Protein AF-A0A4Q7UYQ2-F1 (afdb_monomer_lite)

InterPro domains:
  IPR009339 Protein of unknown function DUF998 [PF06197] (21-208)
  IPR009339 Protein of unknown function DUF998 [PF06197] (239-408)

Radius of gyration: 27.64 Å; chains: 1; bounding box: 87×53×95 Å

Structure (mmCIF, N/CA/C/O backbone):
data_AF-A0A4Q7UYQ2-F1
#
_entry.id   AF-A0A4Q7UYQ2-F1
#
loop_
_atom_site.group_PDB
_atom_site.id
_atom_site.type_symbol
_atom_site.label_atom_id
_atom_site.label_alt_id
_atom_site.label_comp_id
_atom_site.label_asym_id
_atom_site.label_entity_id
_atom_site.label_seq_id
_atom_site.pdbx_PDB_ins_code
_atom_site.Cartn_x
_atom_site.Cartn_y
_atom_site.Cartn_z
_atom_site.occupancy
_atom_site.B_iso_or_equiv
_atom_site.auth_seq_id
_atom_site.auth_comp_id
_atom_site.auth_asym_id
_atom_site.auth_atom_id
_atom_site.pdbx_PDB_model_num
ATOM 1 N N . MET A 1 1 ? 36.560 8.407 -4.995 1.00 49.31 1 MET A N 1
ATOM 2 C CA . MET A 1 1 ? 35.086 8.587 -4.923 1.00 49.31 1 MET A CA 1
ATOM 3 C C . MET A 1 1 ? 34.339 7.683 -5.918 1.00 49.31 1 MET A C 1
ATOM 5 O O . MET A 1 1 ? 33.113 7.641 -5.905 1.00 49.31 1 MET A O 1
ATOM 9 N N . ASP A 1 2 ? 35.054 6.863 -6.696 1.00 57.97 2 ASP A N 1
ATOM 10 C CA . ASP A 1 2 ? 34.509 6.128 -7.848 1.00 57.97 2 ASP A CA 1
ATOM 11 C C . ASP A 1 2 ? 33.843 4.789 -7.495 1.00 57.97 2 ASP A C 1
ATOM 13 O O . ASP A 1 2 ? 32.928 4.343 -8.185 1.00 57.97 2 ASP A O 1
ATOM 17 N N . ALA A 1 3 ? 34.207 4.164 -6.371 1.00 49.25 3 ALA A N 1
ATOM 18 C CA . ALA A 1 3 ? 33.584 2.913 -5.923 1.00 49.25 3 ALA A CA 1
ATOM 19 C C . ALA A 1 3 ? 32.143 3.115 -5.411 1.00 49.25 3 ALA A C 1
ATOM 21 O O . ALA A 1 3 ? 31.247 2.339 -5.739 1.00 49.25 3 ALA A O 1
ATOM 22 N N . VAL A 1 4 ? 31.894 4.196 -4.660 1.00 50.28 4 VAL A N 1
ATOM 23 C CA . VAL A 1 4 ? 30.556 4.531 -4.136 1.00 50.28 4 VAL A CA 1
ATOM 24 C C . VAL A 1 4 ? 29.644 5.033 -5.259 1.00 50.28 4 VAL A C 1
ATOM 26 O O . VAL A 1 4 ? 28.492 4.611 -5.343 1.00 50.28 4 VAL A O 1
ATOM 29 N N . GLY A 1 5 ? 30.167 5.857 -6.177 1.00 51.97 5 GLY A N 1
ATOM 30 C CA . GLY A 1 5 ? 29.421 6.330 -7.348 1.00 51.97 5 GLY A CA 1
ATOM 31 C C . GLY A 1 5 ? 29.018 5.199 -8.298 1.00 51.97 5 GLY A C 1
ATOM 32 O O . GLY A 1 5 ? 27.866 5.125 -8.722 1.00 51.97 5 GLY A O 1
ATOM 33 N N . THR A 1 6 ? 29.925 4.255 -8.572 1.00 56.81 6 THR A N 1
ATOM 34 C CA . THR A 1 6 ? 29.626 3.085 -9.420 1.00 56.81 6 THR A CA 1
ATOM 35 C C . THR A 1 6 ? 28.727 2.057 -8.728 1.00 56.81 6 THR A C 1
ATOM 37 O O . THR A 1 6 ? 27.954 1.365 -9.396 1.00 56.81 6 THR A O 1
ATOM 40 N N . ALA A 1 7 ? 28.780 1.940 -7.398 1.00 53.22 7 ALA A N 1
ATOM 41 C CA . ALA A 1 7 ? 27.820 1.148 -6.632 1.00 53.22 7 ALA A CA 1
ATOM 42 C C . ALA A 1 7 ? 26.421 1.788 -6.670 1.00 53.22 7 ALA A C 1
ATOM 44 O O . ALA A 1 7 ? 25.456 1.123 -7.038 1.00 53.22 7 ALA A O 1
ATOM 45 N N . TRP A 1 8 ? 26.302 3.090 -6.402 1.00 56.53 8 TRP A N 1
ATOM 46 C CA . TRP A 1 8 ? 25.022 3.802 -6.463 1.00 56.53 8 TRP A CA 1
ATOM 47 C C . TRP A 1 8 ? 24.399 3.782 -7.867 1.00 56.53 8 TRP A C 1
ATOM 49 O O . TRP A 1 8 ? 23.203 3.529 -8.011 1.00 56.53 8 TRP A O 1
ATOM 59 N N . ALA A 1 9 ? 25.199 3.945 -8.923 1.00 58.81 9 ALA A N 1
ATOM 60 C CA . ALA A 1 9 ? 24.724 3.876 -10.306 1.00 58.81 9 ALA A CA 1
ATOM 61 C C . ALA A 1 9 ? 24.106 2.510 -10.669 1.00 58.81 9 ALA A C 1
ATOM 63 O O . ALA A 1 9 ? 23.136 2.456 -11.421 1.00 58.81 9 ALA A O 1
ATOM 64 N N . ARG A 1 10 ? 24.619 1.408 -10.100 1.00 59.53 10 ARG A N 1
ATOM 65 C CA . ARG A 1 10 ? 24.100 0.048 -10.336 1.00 59.53 10 ARG A CA 1
ATOM 66 C C . ARG A 1 10 ? 22.813 -0.258 -9.565 1.00 59.53 10 ARG A C 1
ATOM 68 O O . ARG A 1 10 ? 21.962 -0.984 -10.070 1.00 59.53 10 ARG A O 1
ATOM 75 N N . TRP A 1 11 ? 22.651 0.292 -8.363 1.00 54.44 11 TRP A N 1
ATOM 76 C CA . TRP A 1 11 ? 21.504 0.002 -7.489 1.00 54.44 11 TRP A CA 1
ATOM 77 C C . TRP A 1 11 ? 20.345 0.991 -7.647 1.00 54.44 11 TRP A C 1
ATOM 79 O O . TRP A 1 11 ? 19.180 0.604 -7.516 1.00 54.44 11 TRP A O 1
ATOM 89 N N . SER A 1 12 ? 20.654 2.256 -7.943 1.00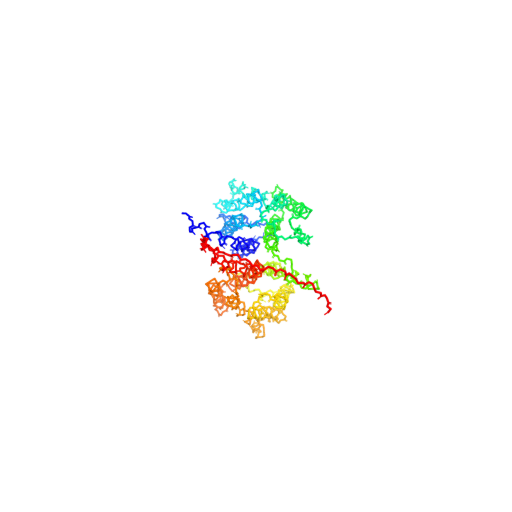 67.50 12 SER A N 1
ATOM 90 C CA . SER A 1 12 ? 19.687 3.356 -7.895 1.00 67.50 12 SER A CA 1
ATOM 91 C C . SER A 1 12 ? 18.447 3.150 -8.765 1.00 67.50 12 SER A C 1
ATOM 93 O O . SER A 1 12 ? 17.360 3.388 -8.242 1.00 67.50 12 SER A O 1
ATOM 95 N N . PRO A 1 13 ? 18.504 2.621 -10.008 1.00 70.75 13 PRO A N 1
ATOM 96 C CA . PRO A 1 13 ? 17.289 2.476 -10.798 1.00 70.75 13 PRO A CA 1
ATOM 97 C C . PRO A 1 13 ? 16.328 1.483 -10.145 1.00 70.75 13 PRO A C 1
ATOM 99 O O . PRO A 1 13 ? 15.149 1.799 -9.966 1.00 70.75 13 PRO A O 1
ATOM 102 N N . GLY A 1 14 ? 16.828 0.301 -9.761 1.00 71.94 14 GLY A N 1
ATOM 103 C CA . GLY A 1 14 ? 16.063 -0.770 -9.117 1.00 71.94 14 GLY A CA 1
ATOM 104 C C . GLY A 1 14 ? 15.391 -0.303 -7.831 1.00 71.94 14 GLY A C 1
ATOM 105 O O . GLY A 1 14 ? 14.171 -0.409 -7.714 1.00 71.94 14 GLY A O 1
ATOM 106 N N . VAL A 1 15 ? 16.169 0.295 -6.927 1.00 80.00 15 VAL A N 1
ATOM 107 C CA . VAL A 1 15 ? 15.675 0.832 -5.650 1.00 80.00 15 VAL A CA 1
ATOM 108 C C . VAL A 1 15 ? 14.605 1.901 -5.877 1.00 80.00 15 VAL A C 1
ATOM 110 O O . VAL A 1 15 ? 13.534 1.812 -5.287 1.00 80.00 15 VAL A O 1
ATOM 113 N N . SER A 1 16 ? 14.815 2.848 -6.796 1.00 84.31 16 SER A N 1
ATOM 114 C CA . SER A 1 16 ? 13.818 3.884 -7.104 1.00 84.31 16 SER A CA 1
ATOM 115 C C . SER A 1 16 ? 12.485 3.328 -7.592 1.00 84.31 16 SER A C 1
ATOM 117 O O . SER A 1 16 ? 11.442 3.902 -7.302 1.00 84.31 16 SER A O 1
ATOM 119 N N . LEU A 1 17 ? 12.487 2.222 -8.338 1.00 83.50 17 LEU A N 1
ATOM 120 C CA . LEU A 1 17 ? 11.234 1.581 -8.747 1.00 83.50 17 LEU A CA 1
ATOM 121 C C . LEU A 1 17 ? 10.558 0.860 -7.610 1.00 83.50 17 LEU A C 1
ATOM 123 O O . LEU A 1 17 ? 9.342 0.946 -7.515 1.00 83.50 17 LEU A O 1
ATOM 127 N N . VAL A 1 18 ? 11.325 0.163 -6.773 1.00 82.75 18 VAL A N 1
ATOM 128 C CA . VAL A 1 18 ? 10.769 -0.465 -5.577 1.00 82.75 18 VAL A CA 1
ATOM 129 C C . VAL A 1 18 ? 10.116 0.599 -4.708 1.00 82.75 18 VAL A C 1
ATOM 131 O O . VAL A 1 18 ? 8.962 0.426 -4.348 1.00 82.75 18 VAL A O 1
ATOM 134 N N . CYS A 1 19 ? 10.780 1.730 -4.457 1.00 88.75 19 CYS A N 1
ATOM 135 C CA . CYS A 1 19 ? 10.198 2.837 -3.701 1.00 88.75 19 CYS A CA 1
ATOM 136 C C . CYS A 1 19 ? 8.936 3.406 -4.371 1.00 88.75 19 CYS A C 1
ATOM 138 O O . CYS A 1 19 ? 7.922 3.574 -3.698 1.00 88.75 19 CYS A O 1
ATOM 140 N N . ALA A 1 20 ? 8.963 3.651 -5.686 1.00 88.38 20 ALA A N 1
ATOM 141 C CA . ALA A 1 20 ? 7.808 4.174 -6.418 1.00 88.38 20 ALA A CA 1
ATOM 142 C C . ALA A 1 20 ? 6.611 3.214 -6.404 1.00 88.38 20 ALA A C 1
ATOM 144 O O . ALA A 1 20 ? 5.476 3.656 -6.275 1.00 88.38 20 ALA A O 1
ATOM 145 N N . VAL A 1 21 ? 6.862 1.910 -6.548 1.00 85.62 21 VAL A N 1
ATOM 146 C CA . VAL A 1 21 ? 5.830 0.867 -6.506 1.00 85.62 21 VAL A CA 1
ATOM 147 C C . VAL A 1 21 ? 5.328 0.676 -5.080 1.00 85.62 21 VAL A C 1
ATOM 149 O O . VAL A 1 21 ? 4.129 0.588 -4.882 1.00 85.62 21 VAL A O 1
ATOM 152 N N . ALA A 1 22 ? 6.210 0.669 -4.082 1.00 86.12 22 ALA A N 1
ATOM 153 C CA . ALA A 1 22 ? 5.848 0.475 -2.682 1.00 86.12 22 ALA A CA 1
ATOM 154 C C . ALA A 1 22 ? 5.026 1.638 -2.101 1.00 86.12 22 ALA A C 1
ATOM 156 O O . ALA A 1 22 ? 4.213 1.406 -1.213 1.00 86.12 22 ALA A O 1
ATOM 157 N N . ALA A 1 23 ? 5.210 2.867 -2.593 1.00 90.69 23 ALA A N 1
ATOM 158 C CA . ALA A 1 23 ? 4.600 4.087 -2.058 1.00 90.69 23 ALA A CA 1
ATOM 159 C C . ALA A 1 23 ? 3.077 4.011 -1.771 1.00 90.69 23 ALA A C 1
ATOM 161 O O . ALA A 1 23 ? 2.704 4.232 -0.614 1.00 90.69 23 ALA A O 1
ATOM 162 N N . PRO A 1 24 ? 2.190 3.678 -2.738 1.00 88.38 24 PRO A N 1
ATOM 163 C CA . PRO A 1 24 ? 0.750 3.533 -2.474 1.00 88.38 24 PRO A CA 1
ATOM 164 C C . PRO A 1 24 ? 0.441 2.493 -1.392 1.00 88.38 24 PRO A C 1
ATOM 166 O O . PRO A 1 24 ? -0.509 2.640 -0.629 1.00 88.38 24 PRO A O 1
ATOM 169 N N . PHE A 1 25 ? 1.244 1.438 -1.307 1.00 83.44 25 PHE A N 1
ATOM 170 C CA . PHE A 1 25 ? 0.995 0.322 -0.402 1.00 83.44 25 PHE A CA 1
ATOM 171 C C . PHE A 1 25 ? 1.475 0.623 1.013 1.00 83.44 25 PHE A C 1
ATOM 173 O O . PHE A 1 25 ? 0.762 0.337 1.967 1.00 83.44 25 PHE A O 1
ATOM 180 N N . VAL A 1 26 ? 2.640 1.261 1.150 1.00 88.06 26 VAL A N 1
ATOM 181 C CA . VAL A 1 26 ? 3.182 1.708 2.439 1.00 88.06 26 VAL A CA 1
ATOM 182 C C . VAL A 1 26 ? 2.198 2.646 3.128 1.00 88.06 26 VAL A C 1
ATOM 184 O O . VAL A 1 26 ? 1.908 2.456 4.305 1.00 88.06 26 VAL A O 1
ATOM 187 N N . VAL A 1 27 ? 1.637 3.618 2.400 1.00 89.88 27 VAL A N 1
ATOM 188 C CA . VAL A 1 27 ? 0.720 4.589 3.011 1.00 89.88 27 VAL A CA 1
ATOM 189 C C . VAL A 1 27 ? -0.624 3.973 3.397 1.00 89.88 27 VAL A C 1
ATOM 191 O O . VAL A 1 27 ? -1.134 4.274 4.472 1.00 89.88 27 VAL A O 1
ATOM 194 N N . LEU A 1 28 ? -1.172 3.066 2.579 1.00 84.75 28 LEU A N 1
ATOM 195 C CA . LEU A 1 28 ? -2.405 2.345 2.909 1.00 84.75 28 LEU A CA 1
ATOM 196 C C . LEU A 1 28 ? -2.211 1.405 4.104 1.00 84.75 28 LEU A C 1
ATOM 198 O O . LEU A 1 28 ? -3.034 1.394 5.017 1.00 84.75 28 LEU A O 1
ATOM 202 N N . ALA A 1 29 ? -1.113 0.647 4.118 1.00 78.75 29 ALA A N 1
ATOM 203 C CA . ALA A 1 29 ? -0.788 -0.290 5.187 1.00 78.75 29 ALA A CA 1
ATOM 204 C C . ALA A 1 29 ? -0.549 0.431 6.516 1.00 78.75 29 ALA A C 1
ATOM 206 O O . ALA A 1 29 ? -1.164 0.100 7.527 1.00 78.75 29 ALA A O 1
ATOM 207 N N . GLY A 1 30 ? 0.323 1.440 6.502 1.00 86.81 30 GLY A N 1
ATOM 208 C CA . GLY A 1 30 ? 0.694 2.173 7.704 1.00 86.81 30 GLY A CA 1
ATOM 209 C C . GLY A 1 30 ? -0.471 2.960 8.292 1.00 86.81 30 GLY A C 1
ATOM 210 O O . GLY A 1 30 ? -0.653 2.962 9.505 1.00 86.81 30 GLY A O 1
ATOM 211 N N . ALA A 1 31 ? -1.325 3.544 7.450 1.00 87.69 31 ALA A N 1
ATOM 212 C CA . ALA A 1 31 ? -2.515 4.221 7.937 1.00 87.69 31 ALA A CA 1
ATOM 213 C C . ALA A 1 31 ? -3.606 3.272 8.436 1.00 87.69 31 ALA A C 1
ATOM 215 O O . ALA A 1 31 ? -4.266 3.585 9.422 1.00 87.69 31 ALA A O 1
ATOM 216 N N . GLY A 1 32 ? -3.799 2.123 7.779 1.00 81.50 32 GLY A N 1
ATOM 217 C CA . GLY A 1 32 ? -4.697 1.082 8.275 1.00 81.50 32 GLY A CA 1
ATOM 218 C C . GLY A 1 32 ? -4.257 0.583 9.651 1.00 81.50 32 GLY A C 1
ATOM 219 O O . GLY A 1 32 ? -5.084 0.449 10.550 1.00 81.50 32 GLY A O 1
ATOM 220 N N . TYR A 1 33 ? -2.947 0.400 9.843 1.00 80.88 33 TYR A N 1
ATOM 221 C CA . TYR A 1 33 ? -2.395 0.013 11.136 1.00 80.88 33 TYR A CA 1
ATOM 222 C C . TYR A 1 33 ? -2.548 1.115 12.192 1.00 80.88 33 TYR A C 1
ATOM 224 O O . TYR A 1 33 ? -3.098 0.863 13.262 1.00 80.88 33 TYR A O 1
ATOM 232 N N . ALA A 1 34 ? -2.157 2.351 11.877 1.00 88.31 34 ALA A N 1
ATOM 233 C CA . ALA A 1 34 ? -2.305 3.476 12.797 1.00 88.31 34 ALA A CA 1
ATOM 234 C C . ALA A 1 34 ? -3.770 3.717 13.201 1.00 88.31 34 ALA A C 1
ATOM 236 O O . ALA A 1 34 ? -4.035 4.046 14.352 1.00 88.31 34 ALA A O 1
ATOM 237 N N . ALA A 1 35 ? -4.722 3.511 12.285 1.00 86.06 35 ALA A N 1
ATOM 238 C CA . ALA A 1 35 ? -6.151 3.572 12.581 1.00 86.06 35 ALA A CA 1
ATOM 239 C C . ALA A 1 35 ? -6.608 2.440 13.511 1.00 86.06 35 ALA A C 1
ATOM 241 O O . ALA A 1 35 ? -7.399 2.679 14.416 1.00 86.06 35 ALA A O 1
ATOM 242 N N . SER A 1 36 ? -6.105 1.219 13.309 1.00 78.50 36 SER A N 1
ATOM 243 C CA . SER A 1 36 ? -6.528 0.048 14.087 1.00 78.50 36 SER A CA 1
ATOM 244 C C . SER A 1 36 ? -6.152 0.102 15.569 1.00 78.50 36 SER A C 1
ATOM 246 O O . SER A 1 36 ? -6.806 -0.552 16.371 1.00 78.50 36 SER A O 1
ATOM 248 N N . VAL A 1 37 ? -5.130 0.881 15.935 1.00 84.31 37 VAL A N 1
ATOM 249 C CA . VAL A 1 37 ? -4.701 1.068 17.333 1.00 84.31 37 VAL A CA 1
ATOM 250 C C . VAL A 1 37 ? -5.353 2.274 18.014 1.00 84.31 37 VAL A C 1
ATOM 252 O O . VAL A 1 37 ? -5.129 2.494 19.202 1.00 84.31 37 VAL A O 1
ATOM 255 N N . GLN A 1 38 ? -6.153 3.067 17.291 1.00 88.06 38 GLN A N 1
ATOM 256 C CA . GLN A 1 38 ? -6.858 4.191 17.903 1.00 88.06 38 GLN A CA 1
ATOM 257 C C . GLN A 1 38 ? -7.991 3.711 18.823 1.00 88.06 38 GLN A C 1
ATOM 259 O O . GLN A 1 38 ? -8.605 2.672 18.562 1.00 88.06 38 GLN A O 1
ATOM 264 N N . PRO A 1 39 ? -8.318 4.479 19.878 1.00 83.62 39 PRO A N 1
ATOM 265 C CA . PRO A 1 39 ? -9.458 4.184 20.734 1.00 83.62 39 PRO A CA 1
ATOM 266 C C . PRO A 1 39 ? -10.792 4.241 19.962 1.00 83.62 39 PRO A C 1
ATOM 268 O O . PRO A 1 39 ? -10.877 4.872 18.899 1.00 83.62 39 PRO A O 1
ATOM 271 N N . PRO A 1 40 ? -11.865 3.629 20.509 1.00 76.38 40 PRO A N 1
ATOM 272 C CA . PRO A 1 40 ? -13.211 3.751 19.958 1.00 76.38 40 PRO A CA 1
ATOM 273 C C . PRO A 1 40 ? -13.593 5.226 19.782 1.00 76.38 40 PRO A C 1
ATOM 275 O O . PRO A 1 40 ? -13.527 6.005 20.731 1.00 76.38 40 PRO A O 1
ATOM 278 N N . GLY A 1 41 ? -13.967 5.606 18.560 1.00 79.69 41 GLY A N 1
ATOM 279 C CA . GLY A 1 41 ? -14.250 6.997 18.191 1.00 79.69 41 GLY A CA 1
ATOM 280 C C . GLY A 1 41 ? -13.396 7.526 17.039 1.00 79.69 41 GLY A C 1
ATOM 281 O O . GLY A 1 41 ? -13.733 8.573 16.489 1.00 79.69 41 GLY A O 1
ATOM 282 N N . TYR A 1 42 ? -12.344 6.804 16.627 1.00 84.94 42 TYR A N 1
ATOM 283 C CA . TYR A 1 42 ? -11.659 7.125 15.377 1.00 84.94 42 TYR A CA 1
ATOM 284 C C . TYR A 1 42 ? -12.561 6.865 14.164 1.00 84.94 42 TYR A C 1
ATOM 286 O O . TYR A 1 42 ? -13.022 5.743 13.952 1.00 84.94 42 TYR A O 1
ATOM 294 N N . ASP A 1 43 ? -12.772 7.893 13.343 1.00 85.88 43 ASP A N 1
ATOM 295 C CA . ASP A 1 43 ? -13.567 7.820 12.117 1.00 85.88 43 ASP A CA 1
ATOM 296 C C . ASP A 1 43 ? -12.678 8.163 10.906 1.00 85.88 43 ASP A C 1
ATOM 298 O O . ASP A 1 43 ? -12.329 9.331 10.719 1.00 85.88 43 ASP A O 1
ATOM 302 N N . PRO A 1 44 ? -12.306 7.195 10.044 1.00 85.56 44 PRO A N 1
ATOM 303 C CA . PRO A 1 44 ? -11.441 7.444 8.889 1.00 85.56 44 PRO A CA 1
ATOM 304 C C . PRO A 1 44 ? -12.086 8.316 7.800 1.00 85.56 44 PRO A C 1
ATOM 306 O O . PRO A 1 44 ? -11.373 8.774 6.902 1.00 85.56 44 PRO A O 1
ATOM 309 N N . VAL A 1 45 ? -13.407 8.530 7.840 1.00 87.69 45 VAL A N 1
ATOM 310 C CA . VAL A 1 45 ? -14.114 9.436 6.923 1.00 87.69 45 VAL A CA 1
ATOM 311 C C . VAL A 1 45 ? -13.924 10.882 7.364 1.00 87.69 45 VAL A C 1
ATOM 313 O O . VAL A 1 45 ? -13.660 11.744 6.523 1.00 87.69 45 VAL A O 1
ATOM 316 N N . ARG A 1 46 ? -13.971 11.136 8.674 1.00 89.19 46 ARG A N 1
ATOM 317 C CA . ARG A 1 46 ? -13.821 12.475 9.260 1.00 89.19 46 ARG A CA 1
ATOM 318 C C . ARG A 1 46 ? -12.374 12.844 9.575 1.00 89.19 46 ARG A C 1
ATOM 320 O O . ARG A 1 46 ? -11.976 13.988 9.384 1.00 89.19 46 ARG A O 1
ATOM 327 N N . GLN A 1 47 ? -11.564 11.895 10.032 1.00 91.81 47 GLN A N 1
ATOM 328 C CA . GLN A 1 47 ? -10.231 12.151 10.576 1.00 91.81 47 GLN A CA 1
ATOM 329 C C . GLN A 1 47 ? -9.106 11.766 9.611 1.00 91.81 47 GLN A C 1
ATOM 331 O O . GLN A 1 47 ? -9.084 10.709 8.979 1.00 91.81 47 GLN A O 1
ATOM 336 N N . THR A 1 48 ? -8.122 12.656 9.521 1.00 93.06 48 THR A N 1
ATOM 337 C CA . THR A 1 48 ? -7.022 12.609 8.551 1.00 93.06 48 THR A CA 1
ATOM 338 C C . THR A 1 48 ? -5.924 11.606 8.928 1.00 93.06 48 THR A C 1
ATOM 340 O O . THR A 1 48 ? -5.802 11.165 10.067 1.00 93.06 48 THR A O 1
ATOM 343 N N . PHE A 1 49 ? -5.051 11.274 7.973 1.00 91.12 49 PHE A N 1
ATOM 344 C CA . PHE A 1 49 ? -3.732 10.698 8.251 1.00 91.12 49 PHE A CA 1
ATOM 345 C C . PHE A 1 49 ? -2.908 11.587 9.188 1.00 91.12 49 PHE A C 1
ATOM 347 O O . PHE A 1 49 ? -2.215 11.078 10.056 1.00 91.12 49 PHE A O 1
ATOM 354 N N . SER A 1 50 ? -2.994 12.914 9.056 1.00 90.38 50 SER A N 1
ATOM 355 C CA . SER A 1 50 ? -2.299 13.827 9.974 1.00 90.38 50 SER A CA 1
ATOM 356 C C . SER A 1 50 ? -2.834 13.714 11.403 1.00 90.38 50 SER A C 1
ATOM 358 O O . SER A 1 50 ? -2.051 13.826 12.339 1.00 90.38 50 SER A O 1
ATOM 360 N N . ALA A 1 51 ? -4.132 13.435 11.579 1.00 91.81 51 ALA A N 1
ATOM 361 C CA . ALA A 1 51 ? -4.703 13.133 12.889 1.00 91.81 51 ALA A CA 1
ATOM 362 C C . ALA A 1 51 ? -4.116 11.840 13.473 1.00 91.81 51 ALA A C 1
ATOM 364 O O . ALA A 1 51 ? -3.804 11.813 14.653 1.00 91.81 51 ALA A O 1
ATOM 365 N N . LEU A 1 52 ? -3.870 10.816 12.648 1.00 93.19 52 LEU A N 1
ATOM 366 C CA . LEU A 1 52 ? -3.191 9.584 13.076 1.00 93.19 52 LEU A CA 1
ATOM 367 C C . LEU A 1 52 ? -1.707 9.783 13.424 1.00 93.19 52 LEU A C 1
ATOM 369 O O . LEU A 1 52 ? -1.149 8.975 14.152 1.00 93.19 52 LEU A O 1
ATOM 373 N N . ALA A 1 53 ? -1.055 10.820 12.893 1.00 92.81 53 ALA A N 1
ATOM 374 C CA . ALA A 1 53 ? 0.339 11.165 13.198 1.00 92.81 53 ALA A CA 1
ATOM 375 C C . ALA A 1 53 ? 0.472 12.242 14.290 1.00 92.81 53 ALA A C 1
ATOM 377 O O . ALA A 1 53 ? 1.573 12.727 14.553 1.00 92.81 53 ALA A O 1
ATOM 378 N N . ASN A 1 54 ? -0.647 12.674 14.874 1.00 92.44 54 ASN A N 1
ATOM 379 C CA . ASN A 1 54 ? -0.684 13.726 15.879 1.00 92.44 54 ASN A CA 1
ATOM 380 C C . ASN A 1 54 ? -0.014 13.250 17.184 1.00 92.44 54 ASN A C 1
ATOM 382 O O . ASN A 1 54 ? -0.155 12.092 17.565 1.00 92.44 54 ASN A O 1
ATOM 386 N N . ALA A 1 55 ? 0.666 14.150 17.900 1.00 90.06 55 ALA A N 1
ATOM 387 C CA . ALA A 1 55 ? 1.216 13.890 19.233 1.00 90.06 55 ALA A CA 1
ATOM 388 C C . ALA A 1 55 ? 0.169 13.415 20.266 1.00 90.06 55 ALA A C 1
ATOM 390 O O . ALA A 1 55 ? 0.529 12.742 21.226 1.00 90.06 55 ALA A O 1
ATOM 391 N N . GLY A 1 56 ? -1.110 13.762 20.081 1.00 88.69 56 GLY A N 1
ATOM 392 C CA . GLY A 1 56 ? -2.226 13.281 20.904 1.00 88.69 56 GLY A CA 1
ATOM 393 C C . GLY A 1 56 ? -2.850 11.959 20.442 1.00 88.69 56 GLY A C 1
ATOM 394 O O . GLY A 1 56 ? -3.746 11.459 21.116 1.00 88.69 56 GLY A O 1
ATOM 395 N N . ALA A 1 57 ? -2.425 11.402 19.304 1.00 92.06 57 ALA A N 1
ATOM 396 C CA . ALA A 1 57 ? -2.934 10.125 18.810 1.00 92.06 57 ALA A CA 1
ATOM 397 C C . ALA A 1 57 ? -2.275 8.951 19.540 1.00 92.06 57 ALA A C 1
ATOM 399 O O . ALA A 1 57 ? -1.069 8.963 19.804 1.00 92.06 57 ALA A O 1
ATOM 400 N N . THR A 1 58 ? -3.051 7.901 19.809 1.00 92.44 58 THR A N 1
ATOM 401 C CA . THR A 1 58 ? -2.514 6.652 20.357 1.00 92.44 58 THR A CA 1
ATOM 402 C C . THR A 1 58 ? -1.512 6.069 19.368 1.00 92.44 58 THR A C 1
ATOM 404 O O . THR A 1 58 ? -1.829 5.911 18.192 1.00 92.44 58 THR A O 1
ATOM 407 N N . ASP A 1 59 ? -0.284 5.807 19.820 1.00 91.81 59 ASP A N 1
ATOM 408 C CA . ASP A 1 59 ? 0.805 5.303 18.977 1.00 91.81 59 ASP A CA 1
ATOM 409 C C . ASP A 1 59 ? 1.021 6.102 17.674 1.00 91.81 59 ASP A C 1
ATOM 411 O O . ASP A 1 59 ? 1.359 5.545 16.626 1.00 91.81 59 ASP A O 1
ATOM 415 N N . GLY A 1 60 ? 0.875 7.435 17.728 1.00 90.94 60 GLY A N 1
ATOM 416 C CA . GLY A 1 60 ? 0.985 8.305 16.547 1.00 90.94 60 GLY A CA 1
ATOM 417 C C . GLY A 1 60 ? 2.318 8.200 15.784 1.00 90.94 60 GLY A C 1
ATOM 418 O O . GLY A 1 60 ? 2.400 8.514 14.590 1.00 90.94 60 GLY A O 1
ATOM 419 N N . TRP A 1 61 ? 3.359 7.664 16.432 1.00 92.88 61 TRP A N 1
ATOM 420 C CA . TRP A 1 61 ? 4.637 7.329 15.804 1.00 92.88 61 TRP A CA 1
ATOM 421 C C . TRP A 1 61 ? 4.489 6.345 14.632 1.00 92.88 61 TRP A C 1
ATOM 423 O O . TRP A 1 61 ? 5.299 6.404 13.710 1.00 92.88 61 TRP A O 1
ATOM 433 N N . ILE A 1 62 ? 3.463 5.484 14.611 1.00 93.25 62 ILE A N 1
ATOM 434 C CA . ILE A 1 62 ? 3.216 4.523 13.522 1.00 93.25 62 ILE A CA 1
ATOM 435 C C . ILE A 1 62 ? 2.947 5.265 12.210 1.00 93.25 62 ILE A C 1
ATOM 437 O O . ILE A 1 62 ? 3.579 4.996 11.179 1.00 93.25 62 ILE A O 1
ATOM 441 N N . MET A 1 63 ? 2.023 6.229 12.236 1.00 95.31 63 MET A N 1
ATOM 442 C CA . MET A 1 63 ? 1.714 7.031 11.056 1.00 95.31 63 MET A CA 1
ATOM 443 C C . MET A 1 63 ? 2.872 7.980 10.726 1.00 95.31 63 MET A C 1
ATOM 445 O O . MET A 1 63 ? 3.215 8.132 9.554 1.00 95.31 63 MET A O 1
ATOM 449 N N . GLY A 1 64 ? 3.530 8.559 11.738 1.00 95.62 64 GLY A N 1
ATOM 450 C CA . GLY A 1 64 ? 4.735 9.373 11.547 1.00 95.62 64 GLY A CA 1
ATOM 451 C C . GLY A 1 64 ? 5.849 8.614 10.813 1.00 95.62 64 GLY A C 1
ATOM 452 O O . GLY A 1 64 ? 6.346 9.072 9.786 1.00 95.62 64 GLY A O 1
ATOM 453 N N . ALA A 1 65 ? 6.182 7.402 11.262 1.00 95.31 65 ALA A N 1
ATOM 454 C CA . ALA A 1 65 ? 7.163 6.535 10.613 1.00 95.31 65 ALA A CA 1
ATOM 455 C C . ALA A 1 65 ? 6.738 6.156 9.186 1.00 95.31 65 ALA A C 1
ATOM 457 O O . ALA A 1 65 ? 7.561 6.178 8.271 1.00 95.31 65 ALA A O 1
ATOM 458 N N . THR A 1 66 ? 5.448 5.877 8.970 1.00 95.06 66 THR A N 1
ATOM 459 C CA . THR A 1 66 ? 4.886 5.594 7.638 1.00 95.06 66 THR A CA 1
ATOM 460 C C . THR A 1 66 ? 5.113 6.757 6.673 1.00 95.06 66 THR A C 1
ATOM 462 O O . THR A 1 66 ? 5.603 6.557 5.559 1.00 95.06 66 THR A O 1
ATOM 465 N N . LEU A 1 67 ? 4.793 7.982 7.099 1.00 95.56 67 LEU A N 1
ATOM 466 C CA . LEU A 1 67 ? 4.999 9.189 6.298 1.00 95.56 67 LEU A CA 1
ATOM 467 C C . LEU A 1 67 ? 6.491 9.446 6.049 1.00 95.56 67 LEU A C 1
ATOM 469 O O . LEU A 1 67 ? 6.870 9.779 4.928 1.00 95.56 67 LEU A O 1
ATOM 473 N N . LEU A 1 68 ? 7.354 9.223 7.044 1.00 96.81 68 LEU A N 1
ATOM 474 C CA . LEU A 1 68 ? 8.799 9.375 6.881 1.00 96.81 68 LEU A CA 1
ATOM 475 C C . LEU A 1 68 ? 9.361 8.392 5.843 1.00 96.81 68 LEU A C 1
ATOM 477 O O . LEU A 1 68 ? 10.074 8.807 4.928 1.00 96.81 68 LEU A O 1
ATOM 481 N N . VAL A 1 69 ? 8.998 7.107 5.929 1.00 95.56 69 VAL A N 1
ATOM 482 C CA . VAL A 1 69 ? 9.392 6.080 4.948 1.00 95.56 69 VAL A CA 1
ATOM 483 C C . VAL A 1 69 ? 8.897 6.446 3.549 1.00 95.56 69 VAL A C 1
ATOM 485 O O . VAL A 1 69 ? 9.654 6.336 2.583 1.00 95.56 69 VAL A O 1
ATOM 488 N N . LEU A 1 70 ? 7.658 6.929 3.429 1.00 95.69 70 LEU A N 1
ATOM 489 C CA . LEU A 1 70 ? 7.091 7.378 2.160 1.00 95.69 70 LEU A CA 1
ATOM 490 C C . LEU A 1 70 ? 7.871 8.568 1.574 1.00 95.69 70 LEU A C 1
ATOM 492 O O . LEU A 1 70 ? 8.246 8.545 0.400 1.00 95.69 70 LEU A O 1
ATOM 496 N N . GLY A 1 71 ? 8.159 9.586 2.390 1.00 96.62 71 GLY A N 1
ATOM 497 C CA . GLY A 1 71 ? 8.921 10.768 1.988 1.00 96.62 71 GLY A CA 1
ATOM 498 C C . GLY A 1 71 ? 10.337 10.421 1.522 1.00 96.62 71 GLY A C 1
ATOM 499 O O . GLY A 1 71 ? 10.737 10.798 0.417 1.00 96.62 71 GLY A O 1
ATOM 500 N N . LEU A 1 72 ? 11.065 9.616 2.304 1.00 96.44 72 LEU A N 1
ATOM 501 C CA . LEU A 1 72 ? 12.389 9.101 1.935 1.00 96.44 72 LEU A CA 1
ATOM 502 C C . LEU A 1 72 ? 12.332 8.245 0.660 1.00 96.44 72 LEU A C 1
ATOM 504 O O . LEU A 1 72 ? 13.186 8.377 -0.219 1.00 96.44 72 LEU A O 1
ATOM 508 N N . GLY A 1 73 ? 11.294 7.421 0.505 1.00 94.44 73 GLY A N 1
ATOM 509 C CA . GLY A 1 73 ? 11.049 6.638 -0.705 1.00 94.44 73 GLY A CA 1
ATOM 510 C C . GLY A 1 73 ? 10.890 7.508 -1.955 1.00 94.44 73 GLY A C 1
ATOM 511 O O . GLY A 1 73 ? 11.435 7.179 -3.012 1.00 94.44 73 GLY A O 1
ATOM 512 N N . TYR A 1 74 ? 10.217 8.656 -1.856 1.00 95.69 74 TYR A N 1
ATOM 513 C CA . TYR A 1 74 ? 10.112 9.600 -2.972 1.00 95.69 74 TYR A CA 1
ATOM 514 C C . TYR A 1 74 ? 11.423 10.322 -3.284 1.00 95.69 74 TYR A C 1
ATOM 516 O O . TYR A 1 74 ? 11.714 10.538 -4.463 1.00 95.69 74 TYR A O 1
ATOM 524 N N . LEU A 1 75 ? 12.250 10.623 -2.279 1.00 95.38 75 LEU A N 1
ATOM 525 C CA . LEU A 1 75 ? 13.603 11.151 -2.501 1.00 95.38 75 LEU A CA 1
ATOM 526 C C . LEU A 1 75 ? 14.470 10.141 -3.264 1.00 95.38 75 LEU A C 1
ATOM 528 O O . LEU A 1 75 ? 15.093 10.487 -4.271 1.00 95.38 75 LEU A O 1
ATOM 532 N N . LEU A 1 76 ? 14.441 8.871 -2.849 1.00 92.06 76 LEU A N 1
ATOM 533 C CA . LEU A 1 76 ? 15.123 7.782 -3.552 1.00 92.06 76 LEU A CA 1
ATOM 534 C C . LEU A 1 76 ? 14.560 7.587 -4.962 1.00 92.06 76 LEU A C 1
ATOM 536 O O . LEU A 1 76 ? 15.321 7.389 -5.909 1.00 92.06 76 LEU A O 1
ATOM 540 N N . THR A 1 77 ? 13.241 7.695 -5.135 1.00 91.19 77 THR A N 1
ATOM 541 C CA . THR A 1 77 ? 12.597 7.630 -6.452 1.00 91.19 77 THR A CA 1
ATOM 542 C C . THR A 1 77 ? 13.109 8.750 -7.357 1.00 91.19 77 THR A C 1
ATOM 544 O O . THR A 1 77 ? 13.575 8.480 -8.460 1.00 91.19 77 THR A O 1
ATOM 547 N N . ALA A 1 78 ? 13.110 9.996 -6.885 1.00 91.12 78 ALA A N 1
ATOM 548 C CA . ALA A 1 78 ? 13.596 11.150 -7.637 1.00 91.12 78 ALA A CA 1
ATOM 549 C C . ALA A 1 78 ? 15.076 11.021 -8.044 1.00 91.12 78 ALA A C 1
ATOM 551 O O . ALA A 1 78 ? 15.455 11.376 -9.169 1.00 91.12 78 ALA A O 1
ATOM 552 N N . ALA A 1 79 ? 15.910 10.479 -7.153 1.00 87.62 79 ALA A N 1
ATOM 553 C CA . ALA A 1 79 ? 17.343 10.325 -7.375 1.00 87.62 79 ALA A CA 1
ATOM 554 C C . ALA A 1 79 ? 17.685 9.290 -8.462 1.00 87.62 79 ALA A C 1
ATOM 556 O O . ALA A 1 79 ? 18.595 9.526 -9.258 1.00 87.62 79 ALA A O 1
ATOM 557 N N . GLY A 1 80 ? 16.949 8.179 -8.557 1.00 80.81 80 GLY A N 1
ATOM 558 C CA . GLY A 1 80 ? 17.318 7.066 -9.445 1.00 80.81 80 GLY A CA 1
ATOM 559 C C . GLY A 1 80 ? 16.372 6.776 -10.612 1.00 80.81 80 GLY A C 1
ATOM 560 O O . GLY A 1 80 ? 16.660 5.859 -11.372 1.00 80.81 80 GLY A O 1
ATOM 561 N N . LEU A 1 81 ? 15.283 7.533 -10.824 1.00 78.81 81 LEU A N 1
ATOM 562 C CA . LEU A 1 81 ? 14.335 7.274 -11.924 1.00 78.81 81 LEU A CA 1
ATOM 563 C C . LEU A 1 81 ? 14.926 7.591 -13.319 1.00 78.81 81 LEU A C 1
ATOM 565 O O . LEU A 1 81 ? 15.007 8.766 -13.689 1.00 78.81 81 LEU A O 1
ATOM 569 N N . PRO A 1 82 ? 15.328 6.592 -14.132 1.00 68.62 82 PRO A N 1
ATOM 570 C CA . PRO A 1 82 ? 16.045 6.840 -15.383 1.00 68.62 82 PRO A CA 1
ATOM 571 C C . PRO A 1 82 ? 15.136 7.486 -16.439 1.00 68.62 82 PRO A C 1
ATOM 573 O O . PRO A 1 82 ? 13.930 7.252 -16.458 1.00 68.62 82 PRO A O 1
ATOM 576 N N . GLY A 1 83 ? 15.712 8.310 -17.320 1.00 69.81 83 GLY 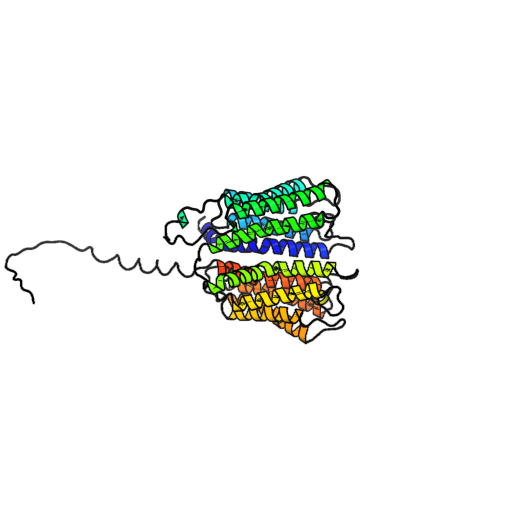A N 1
ATOM 577 C CA . GLY A 1 83 ? 14.982 8.946 -18.430 1.00 69.81 83 GLY A CA 1
ATOM 578 C C . GLY A 1 83 ? 14.040 10.093 -18.040 1.00 69.81 83 GLY A C 1
ATOM 579 O O . GLY A 1 83 ? 13.417 10.690 -18.912 1.00 69.81 83 GLY A O 1
ATOM 580 N N . ILE A 1 84 ? 13.945 10.437 -16.751 1.00 78.81 84 ILE A N 1
ATOM 581 C CA . ILE A 1 84 ? 13.145 11.568 -16.269 1.00 78.81 84 ILE A CA 1
ATOM 582 C C . ILE A 1 84 ? 14.023 12.812 -16.114 1.00 78.81 84 ILE A C 1
ATOM 584 O O . ILE A 1 84 ? 15.066 12.773 -15.457 1.00 78.81 84 ILE A O 1
ATOM 588 N N . GLY A 1 85 ? 13.589 13.927 -16.707 1.00 80.69 85 GLY A N 1
ATOM 589 C CA . GLY A 1 85 ? 14.324 15.193 -16.688 1.00 80.69 85 GLY A CA 1
ATOM 590 C C . GLY A 1 85 ? 14.482 15.792 -15.284 1.00 80.69 85 GLY A C 1
ATOM 591 O O . GLY A 1 85 ? 13.638 15.599 -14.405 1.00 80.69 85 GLY A O 1
ATOM 592 N N . ARG A 1 86 ? 15.546 16.587 -15.084 1.00 86.25 86 ARG A N 1
ATOM 593 C CA . ARG A 1 86 ? 15.908 17.200 -13.787 1.00 86.25 86 ARG A CA 1
ATOM 594 C C . ARG A 1 86 ? 14.744 17.937 -13.121 1.00 86.25 86 ARG A C 1
ATOM 596 O O . ARG A 1 86 ? 14.546 17.779 -11.924 1.00 86.25 86 ARG A O 1
ATOM 603 N N . ARG A 1 87 ? 13.950 18.698 -13.886 1.00 87.56 87 ARG A N 1
ATOM 604 C CA . ARG A 1 87 ? 12.796 19.451 -13.356 1.00 87.56 87 ARG A CA 1
ATOM 605 C C . ARG A 1 87 ? 11.782 18.537 -12.665 1.00 87.56 87 ARG A C 1
ATOM 607 O O . ARG A 1 87 ? 11.417 18.793 -11.527 1.00 87.56 87 ARG A O 1
ATOM 614 N N . ALA A 1 88 ? 11.376 17.450 -13.318 1.00 89.25 88 ALA A N 1
ATOM 615 C CA . ALA A 1 88 ? 10.434 16.494 -12.743 1.00 89.25 88 ALA A CA 1
ATOM 616 C C . ALA A 1 88 ? 11.018 15.788 -11.512 1.00 89.25 88 ALA A C 1
ATOM 618 O O . ALA A 1 88 ? 10.317 15.605 -10.523 1.00 89.25 88 ALA A O 1
ATOM 619 N N . ARG A 1 89 ? 12.311 15.445 -11.524 1.00 91.31 89 ARG A N 1
ATOM 620 C CA . ARG A 1 89 ? 12.977 14.871 -10.345 1.00 91.31 89 ARG A CA 1
ATOM 621 C C . ARG A 1 89 ? 12.990 15.840 -9.164 1.00 91.31 89 ARG A C 1
ATOM 623 O O . ARG A 1 89 ? 12.665 15.431 -8.061 1.00 91.31 89 ARG A O 1
ATOM 630 N N . VAL A 1 90 ? 13.300 17.117 -9.400 1.00 94.00 90 VAL A N 1
ATOM 631 C CA . VAL A 1 90 ? 13.274 18.156 -8.356 1.00 94.00 90 VAL A CA 1
ATOM 632 C C . VAL A 1 90 ? 11.870 18.307 -7.778 1.00 94.00 90 VAL A C 1
ATOM 634 O O . VAL A 1 90 ? 11.727 18.276 -6.565 1.00 94.00 90 VAL A O 1
ATOM 637 N N . VAL A 1 91 ? 10.831 18.391 -8.616 1.00 95.69 91 VAL A N 1
ATOM 638 C CA . VAL A 1 91 ? 9.442 18.484 -8.132 1.00 95.69 91 VAL A CA 1
ATOM 639 C C . VAL A 1 91 ? 9.066 17.254 -7.294 1.00 95.69 91 VAL A C 1
ATOM 641 O O . VAL A 1 91 ? 8.481 17.409 -6.228 1.00 95.69 91 VAL A O 1
ATOM 644 N N . LEU A 1 92 ? 9.458 16.042 -7.709 1.00 95.56 92 LEU A N 1
ATOM 645 C CA . LEU A 1 92 ? 9.213 14.830 -6.915 1.00 95.56 92 LEU A CA 1
ATOM 646 C C . LEU A 1 92 ? 9.965 14.846 -5.581 1.00 95.56 92 LEU A C 1
ATOM 648 O O . LEU A 1 92 ? 9.410 14.458 -4.558 1.00 95.56 92 LEU A O 1
ATOM 652 N N . ALA A 1 93 ? 11.221 15.298 -5.594 1.00 96.38 93 ALA A N 1
ATOM 653 C CA . ALA A 1 93 ? 12.047 15.391 -4.399 1.00 96.38 93 ALA A CA 1
ATOM 654 C C . ALA A 1 93 ? 11.493 16.423 -3.409 1.00 96.38 93 ALA A C 1
ATOM 656 O O . ALA A 1 93 ? 11.460 16.151 -2.216 1.00 96.38 93 ALA A O 1
ATOM 657 N N . VAL A 1 94 ? 10.995 17.566 -3.896 1.00 97.94 94 VAL A N 1
ATOM 658 C CA . VAL A 1 94 ? 10.285 18.561 -3.076 1.00 97.94 94 VAL A CA 1
ATOM 659 C C . VAL A 1 94 ? 9.034 17.943 -2.451 1.00 97.94 94 VAL A C 1
ATOM 661 O O . VAL A 1 94 ? 8.810 18.114 -1.256 1.00 97.94 94 VAL A O 1
ATOM 664 N N . GLY A 1 95 ? 8.272 17.159 -3.222 1.00 97.25 95 GLY A N 1
ATOM 665 C CA . GLY A 1 95 ? 7.140 16.385 -2.710 1.00 97.25 95 GLY A CA 1
ATOM 666 C C . GLY A 1 95 ? 7.531 15.448 -1.564 1.00 97.25 95 GLY A C 1
ATOM 667 O O . GLY A 1 95 ? 6.959 15.509 -0.476 1.00 97.25 95 GLY A O 1
ATOM 668 N N . GLY A 1 96 ? 8.552 14.616 -1.790 1.00 97.38 96 GLY A N 1
ATOM 669 C CA . GLY A 1 96 ? 9.071 13.673 -0.796 1.00 97.38 96 GLY A CA 1
ATOM 670 C C . GLY A 1 96 ? 9.629 14.346 0.460 1.00 97.38 96 GLY A C 1
ATOM 671 O O . GLY A 1 96 ? 9.329 13.911 1.570 1.00 97.38 96 GLY A O 1
ATOM 672 N N . ALA A 1 97 ? 10.382 15.438 0.299 1.00 98.12 97 ALA A N 1
ATOM 673 C CA . ALA A 1 97 ? 10.899 16.237 1.407 1.00 98.12 97 ALA A CA 1
ATOM 674 C C . ALA A 1 97 ? 9.768 16.881 2.221 1.00 98.12 97 ALA A C 1
ATOM 676 O O . ALA A 1 97 ? 9.830 16.868 3.446 1.00 98.12 97 ALA A O 1
ATOM 677 N N . GLY A 1 98 ? 8.718 17.383 1.560 1.00 97.75 98 GLY A N 1
ATOM 678 C CA . GLY A 1 98 ? 7.532 17.925 2.226 1.00 97.75 98 GLY A CA 1
ATOM 679 C C . GLY A 1 98 ? 6.841 16.890 3.114 1.00 97.75 98 GLY A C 1
ATOM 680 O O . GLY A 1 98 ? 6.566 17.165 4.277 1.00 97.75 98 GLY A O 1
ATOM 681 N N . VAL A 1 99 ? 6.644 15.666 2.610 1.00 97.06 99 VAL A N 1
ATOM 682 C CA . VAL A 1 99 ? 6.049 14.565 3.392 1.00 97.06 99 VAL A CA 1
ATOM 683 C C . VAL A 1 99 ? 6.949 14.136 4.556 1.00 97.06 99 VAL A C 1
ATOM 685 O O . VAL A 1 99 ? 6.458 13.964 5.669 1.00 97.06 99 VAL A O 1
ATOM 688 N N . ALA A 1 100 ? 8.261 13.997 4.332 1.00 97.50 100 ALA A N 1
ATOM 689 C CA . ALA A 1 100 ? 9.207 13.649 5.394 1.00 97.50 100 ALA A CA 1
ATOM 690 C C . ALA A 1 100 ? 9.254 14.725 6.491 1.00 97.50 100 ALA A C 1
ATOM 692 O O . ALA A 1 100 ? 9.244 14.402 7.674 1.00 97.50 100 ALA A O 1
ATOM 693 N N . MET A 1 101 ? 9.247 16.004 6.111 1.00 97.12 101 MET A N 1
ATOM 694 C CA . MET A 1 101 ? 9.235 17.116 7.060 1.00 97.12 101 MET A CA 1
ATOM 695 C C . MET A 1 101 ? 7.913 17.187 7.835 1.00 97.12 101 MET A C 1
ATOM 697 O O . MET A 1 101 ? 7.936 17.376 9.047 1.00 97.12 101 MET A O 1
ATOM 701 N N . ALA A 1 102 ? 6.771 16.945 7.184 1.00 95.44 102 ALA A N 1
ATOM 702 C CA . ALA A 1 102 ? 5.479 16.862 7.868 1.00 95.44 102 ALA A CA 1
ATOM 703 C C . ALA A 1 102 ? 5.444 15.719 8.900 1.00 95.44 102 ALA A C 1
ATOM 705 O O . ALA A 1 102 ? 4.811 15.850 9.945 1.00 95.44 102 ALA A O 1
ATOM 706 N N . ALA A 1 103 ? 6.152 14.616 8.636 1.00 95.50 103 ALA A N 1
ATOM 707 C CA . ALA A 1 103 ? 6.309 13.519 9.587 1.00 95.50 103 ALA A CA 1
ATOM 708 C C . ALA A 1 103 ? 7.201 13.889 10.787 1.00 95.50 103 ALA A C 1
ATOM 710 O O . ALA A 1 103 ? 6.882 13.540 11.919 1.00 95.50 103 ALA A O 1
ATOM 711 N N . LEU A 1 104 ? 8.310 14.596 10.542 1.00 96.38 104 LEU A N 1
ATOM 712 C CA . LEU A 1 104 ? 9.258 15.032 11.578 1.00 96.38 104 LEU A CA 1
ATOM 713 C C . LEU A 1 104 ? 8.728 16.198 12.424 1.00 96.38 104 LEU A C 1
ATOM 715 O O . LEU A 1 104 ? 9.164 16.394 13.556 1.00 96.38 104 LEU A O 1
ATOM 719 N N . CYS A 1 105 ? 7.783 16.964 11.886 1.00 95.56 105 CYS A N 1
ATOM 720 C CA . CYS A 1 105 ? 7.074 18.030 12.576 1.00 95.56 105 CYS A CA 1
ATOM 721 C C . CYS A 1 105 ? 5.602 17.626 12.743 1.00 95.56 105 CYS A C 1
ATOM 723 O O . CYS A 1 105 ? 4.763 18.124 11.994 1.00 95.56 105 CYS A O 1
ATOM 725 N N . PRO A 1 106 ? 5.253 16.716 13.670 1.00 92.94 106 PRO A N 1
ATOM 726 C CA . PRO A 1 106 ? 3.869 16.294 13.858 1.00 92.94 106 PRO A CA 1
ATOM 727 C C . PRO A 1 106 ? 2.981 17.449 14.342 1.00 92.94 106 PRO A C 1
ATOM 729 O O . PRO A 1 106 ? 3.451 18.459 14.883 1.00 92.94 106 PRO A O 1
ATOM 732 N N . GLN A 1 107 ? 1.674 17.288 14.139 1.00 94.12 107 GLN A N 1
ATOM 733 C CA . GLN A 1 107 ? 0.676 18.189 14.710 1.00 94.12 107 GLN A CA 1
ATOM 734 C C . GLN A 1 107 ? 0.609 18.012 16.237 1.00 94.12 107 GLN A C 1
ATOM 736 O O . GLN A 1 107 ? 0.760 16.883 16.717 1.00 94.12 107 GLN A O 1
ATOM 741 N N . PRO A 1 108 ? 0.375 19.091 17.004 1.00 93.38 108 PRO A N 1
ATOM 742 C CA . PRO A 1 108 ? 0.097 19.003 18.432 1.00 93.38 108 PRO A CA 1
ATOM 743 C C . PRO A 1 108 ? -1.301 18.421 18.675 1.00 93.38 108 PRO A C 1
ATOM 745 O O . PRO A 1 108 ? -2.166 18.496 17.800 1.00 93.38 108 PRO A O 1
ATOM 748 N N . ALA A 1 109 ? -1.552 17.916 19.890 1.00 89.44 109 ALA A N 1
ATOM 749 C CA . ALA A 1 109 ? -2.850 17.347 20.283 1.00 89.44 109 ALA A CA 1
ATOM 750 C C . ALA A 1 109 ? -4.032 18.302 20.029 1.00 89.44 109 ALA A C 1
ATOM 752 O O . ALA A 1 109 ? -5.128 17.865 19.690 1.00 89.44 109 ALA A O 1
ATOM 753 N N . SER A 1 110 ? -3.789 19.609 20.132 1.00 86.81 110 SER A N 1
ATOM 754 C CA . SER A 1 110 ? -4.746 20.673 19.835 1.00 86.81 110 SER A CA 1
ATOM 755 C C . SER A 1 110 ? -4.075 21.807 19.059 1.00 86.81 110 SER A C 1
ATOM 757 O O . SER A 1 110 ? -2.960 22.209 19.396 1.00 86.81 110 SER A O 1
ATOM 759 N N . GLY A 1 111 ? -4.776 22.372 18.073 1.00 88.19 111 GLY A N 1
ATOM 760 C CA . GLY A 1 111 ? -4.264 23.452 17.225 1.00 88.19 111 GLY A CA 1
ATOM 761 C C . GLY A 1 111 ? -3.442 22.945 16.037 1.00 88.19 111 GLY A C 1
ATOM 762 O O . GLY A 1 111 ? -3.595 21.805 15.603 1.00 88.19 111 GLY A O 1
ATOM 763 N N . THR A 1 112 ? -2.585 23.806 15.483 1.00 91.88 112 THR A N 1
ATOM 764 C CA . THR A 1 112 ? -1.792 23.495 14.284 1.00 91.88 112 THR A CA 1
ATOM 765 C C . THR A 1 112 ? -0.320 23.858 14.450 1.00 91.88 112 THR A C 1
ATOM 767 O O . THR A 1 112 ? 0.004 24.957 14.891 1.00 91.88 112 THR A O 1
ATOM 770 N N . ASN A 1 113 ? 0.573 22.980 14.005 1.00 94.88 113 ASN A N 1
ATOM 771 C CA . ASN A 1 113 ? 1.992 23.247 13.818 1.00 94.88 113 ASN A CA 1
ATOM 772 C C . ASN A 1 113 ? 2.225 23.858 12.420 1.00 94.88 113 ASN A C 1
ATOM 774 O O . ASN A 1 113 ? 1.988 23.176 11.414 1.00 94.88 113 ASN A O 1
ATOM 778 N N . PRO A 1 114 ? 2.714 25.108 12.312 1.00 95.38 114 PRO A N 1
ATOM 779 C CA . PRO A 1 114 ? 2.917 25.763 11.021 1.00 95.38 114 PRO A CA 1
ATOM 780 C C . PRO A 1 114 ? 3.950 25.044 10.142 1.00 95.38 114 PRO A C 1
ATOM 782 O O . PRO A 1 114 ? 3.797 25.032 8.921 1.00 95.38 114 PRO A O 1
ATOM 785 N N . TRP A 1 115 ? 4.953 24.380 10.729 1.00 95.94 115 TRP A N 1
ATOM 786 C CA . TRP A 1 115 ? 5.934 23.595 9.973 1.00 95.94 115 TRP A CA 1
ATOM 787 C C . TRP A 1 115 ? 5.309 22.349 9.349 1.00 95.94 115 TRP A C 1
ATOM 789 O O . TRP A 1 115 ? 5.584 22.050 8.185 1.00 95.94 115 TRP A O 1
ATOM 799 N N . HIS A 1 116 ? 4.415 21.667 10.075 1.00 95.25 116 HIS A N 1
ATOM 800 C CA . HIS A 1 116 ? 3.620 20.567 9.521 1.00 95.25 116 HIS A CA 1
ATOM 801 C C . HIS A 1 116 ? 2.765 21.057 8.356 1.00 95.25 116 HIS A C 1
ATOM 803 O O . HIS A 1 116 ? 2.815 20.504 7.263 1.00 95.25 116 HIS A O 1
ATOM 809 N N . MET A 1 117 ? 1.986 22.117 8.589 1.00 94.75 117 MET A N 1
ATOM 810 C CA . MET A 1 117 ? 1.036 22.638 7.609 1.00 94.75 117 MET A CA 1
ATOM 811 C C . MET A 1 117 ? 1.745 23.124 6.345 1.00 94.75 117 MET A C 1
ATOM 813 O O . MET A 1 117 ? 1.346 22.760 5.239 1.00 94.75 117 MET A O 1
ATOM 817 N N . GLY A 1 118 ? 2.828 23.890 6.502 1.00 96.31 118 GLY A N 1
ATOM 818 C CA . GLY A 1 118 ? 3.621 24.398 5.388 1.00 96.31 118 GLY A CA 1
ATOM 819 C C . GLY A 1 118 ? 4.281 23.282 4.580 1.00 96.31 118 GLY A C 1
ATOM 820 O O . GLY A 1 118 ? 4.163 23.255 3.356 1.00 96.31 118 GLY A O 1
ATOM 821 N N . SER A 1 119 ? 4.933 22.322 5.243 1.00 96.94 119 SER A N 1
ATOM 822 C CA . SER A 1 119 ? 5.590 21.204 4.551 1.00 96.94 119 SER A CA 1
ATOM 823 C C . SER A 1 119 ? 4.599 20.253 3.878 1.00 96.94 119 SER A C 1
ATOM 825 O O . SER A 1 119 ? 4.829 19.846 2.735 1.00 96.94 119 SER A O 1
ATOM 827 N N . ALA A 1 120 ? 3.462 19.970 4.522 1.00 94.88 120 ALA A N 1
ATOM 828 C CA . ALA A 1 120 ? 2.373 19.214 3.923 1.00 94.88 120 ALA A CA 1
ATOM 829 C C . ALA A 1 120 ? 1.847 19.930 2.672 1.00 94.88 120 ALA A C 1
ATOM 831 O O . ALA A 1 120 ? 1.790 19.314 1.612 1.00 94.88 120 ALA A O 1
ATOM 832 N N . ALA A 1 121 ? 1.538 21.231 2.752 1.00 95.81 121 ALA A N 1
ATOM 833 C CA . ALA A 1 121 ? 1.073 22.026 1.611 1.00 95.81 121 ALA A CA 1
ATOM 834 C C . ALA A 1 121 ? 2.066 22.004 0.436 1.00 95.81 121 ALA A C 1
ATOM 836 O O . ALA A 1 121 ? 1.667 21.784 -0.709 1.00 95.81 121 ALA A O 1
ATOM 837 N N . VAL A 1 122 ? 3.366 22.152 0.709 1.00 97.50 122 VAL A N 1
ATOM 838 C CA . VAL A 1 122 ? 4.419 22.022 -0.312 1.00 97.50 122 VAL A CA 1
ATOM 839 C C . VAL A 1 122 ? 4.406 20.627 -0.942 1.00 97.50 122 VAL A C 1
ATOM 841 O O . VAL A 1 122 ? 4.445 20.515 -2.169 1.00 97.50 122 VAL A O 1
ATOM 844 N N . GLY A 1 123 ? 4.302 19.573 -0.128 1.00 96.62 123 GLY A N 1
ATOM 845 C CA . GLY A 1 123 ? 4.207 18.191 -0.597 1.00 96.62 123 GLY A CA 1
ATOM 846 C C . GLY A 1 123 ? 3.016 17.977 -1.534 1.00 96.62 123 GLY A C 1
ATOM 847 O O . GLY A 1 123 ? 3.171 17.534 -2.675 1.00 96.62 123 GLY A O 1
ATOM 848 N N . TRP A 1 124 ? 1.835 18.379 -1.072 1.00 96.12 124 TRP A N 1
ATOM 849 C CA . TRP A 1 124 ? 0.565 18.326 -1.788 1.00 96.12 124 TRP A CA 1
ATOM 850 C C . TRP A 1 124 ? 0.623 19.010 -3.158 1.00 96.12 124 TRP A C 1
ATOM 852 O O . TRP A 1 124 ? 0.241 18.414 -4.173 1.00 96.12 124 TRP A O 1
ATOM 862 N N . LEU A 1 125 ? 1.128 20.244 -3.208 1.00 97.44 125 LEU A N 1
ATOM 863 C CA . LEU A 1 125 ? 1.261 21.017 -4.443 1.00 97.44 125 LEU A CA 1
ATOM 864 C C . LEU A 1 125 ? 2.274 20.380 -5.398 1.00 97.44 125 LEU A C 1
ATOM 866 O O . LEU A 1 125 ? 2.007 20.259 -6.596 1.00 97.44 125 LEU A O 1
ATOM 870 N N . ALA A 1 126 ? 3.411 19.920 -4.873 1.00 97.38 126 ALA A N 1
ATOM 871 C CA . ALA A 1 126 ? 4.454 19.291 -5.670 1.00 97.38 126 ALA A CA 1
ATOM 872 C C . ALA A 1 126 ? 3.960 18.005 -6.353 1.00 97.38 126 ALA A C 1
ATOM 874 O O . ALA A 1 126 ? 4.112 17.875 -7.569 1.00 97.38 126 ALA A O 1
ATOM 875 N N . PHE A 1 127 ? 3.306 17.090 -5.625 1.00 96.69 127 PHE A N 1
ATOM 876 C CA . PHE A 1 127 ? 2.754 15.864 -6.220 1.00 96.69 127 PHE A CA 1
ATOM 877 C C . PHE A 1 127 ? 1.629 16.146 -7.223 1.00 96.69 127 PHE A C 1
ATOM 879 O O . PHE A 1 127 ? 1.548 15.475 -8.251 1.00 96.69 127 PHE A O 1
ATOM 886 N N . THR A 1 128 ? 0.811 17.175 -6.987 1.00 96.31 128 THR A N 1
ATOM 887 C CA . THR A 1 128 ? -0.260 17.595 -7.912 1.00 96.31 128 THR A CA 1
ATOM 888 C C . THR A 1 128 ? 0.292 18.156 -9.227 1.00 96.31 128 THR A C 1
ATOM 890 O O . THR A 1 128 ? -0.226 17.863 -10.308 1.00 96.31 128 THR A O 1
ATOM 893 N N . ALA A 1 129 ? 1.380 18.928 -9.156 1.00 94.44 129 ALA A N 1
ATOM 894 C CA . ALA A 1 129 ? 2.047 19.511 -10.320 1.00 94.44 129 ALA A CA 1
ATOM 895 C C . ALA A 1 129 ? 2.974 18.524 -11.054 1.00 94.44 129 ALA A C 1
ATOM 897 O O . ALA A 1 129 ? 3.352 18.753 -12.210 1.00 94.44 129 ALA A O 1
ATOM 898 N N . TRP A 1 130 ? 3.360 17.424 -10.403 1.00 94.44 130 TRP A N 1
ATOM 899 C CA . TRP A 1 130 ? 4.355 16.490 -10.919 1.00 94.44 130 TRP A CA 1
ATOM 900 C C . TRP A 1 130 ? 4.015 15.849 -12.281 1.00 94.44 130 TRP A C 1
ATOM 902 O O . TRP A 1 130 ? 4.918 15.796 -13.126 1.00 94.44 130 TRP A O 1
ATOM 912 N N . PRO A 1 131 ? 2.762 15.430 -12.582 1.00 92.69 131 PRO A N 1
ATOM 913 C CA . PRO A 1 131 ? 2.405 14.909 -13.905 1.00 92.69 131 PRO A CA 1
ATOM 914 C C . PRO A 1 131 ? 2.747 15.885 -15.043 1.00 92.69 131 PRO A C 1
ATOM 916 O O . PRO A 1 131 ? 3.319 15.503 -16.068 1.00 92.69 131 PRO A O 1
ATOM 919 N N . LEU A 1 132 ? 2.501 17.182 -14.845 1.00 90.50 132 LEU A N 1
ATOM 920 C CA . LEU A 1 132 ? 2.887 18.203 -15.817 1.00 90.50 132 LEU A CA 1
ATOM 921 C C . LEU A 1 132 ? 4.406 18.368 -15.916 1.00 90.50 132 LEU A C 1
ATOM 923 O O . LEU A 1 132 ? 4.926 18.566 -17.016 1.00 90.50 132 LEU A O 1
ATOM 927 N N . ALA A 1 133 ? 5.128 18.288 -14.796 1.00 87.69 133 ALA A N 1
ATOM 928 C CA . ALA A 1 133 ? 6.586 18.381 -14.790 1.00 87.69 133 ALA A CA 1
ATOM 929 C C . ALA A 1 133 ? 7.233 17.234 -15.585 1.00 87.69 133 ALA A C 1
ATOM 931 O O . ALA A 1 133 ? 8.184 17.475 -16.333 1.00 87.69 133 ALA A O 1
ATOM 932 N N . VAL A 1 134 ? 6.694 16.013 -15.479 1.00 84.88 134 VAL A N 1
ATOM 933 C CA . VAL A 1 134 ? 7.207 14.850 -16.216 1.00 84.88 134 VAL A CA 1
ATOM 934 C C . VAL A 1 134 ? 6.864 14.894 -17.708 1.00 84.88 134 VAL A C 1
ATOM 936 O O . VAL A 1 134 ? 7.725 14.589 -18.527 1.00 84.88 134 VAL A O 1
ATOM 939 N N . SER A 1 135 ? 5.677 15.379 -18.092 1.00 79.38 135 SER A N 1
ATOM 940 C CA . SER A 1 135 ? 5.267 15.491 -19.509 1.00 79.38 135 SER A CA 1
ATOM 941 C C . SER A 1 135 ? 6.085 16.492 -20.340 1.00 79.38 135 SER A C 1
ATOM 943 O O . SER A 1 135 ? 6.035 16.491 -21.572 1.00 79.38 135 SER A O 1
ATOM 945 N N . ARG A 1 136 ? 6.830 17.381 -19.668 1.00 67.12 136 ARG A N 1
ATOM 946 C CA . ARG A 1 136 ? 7.728 18.366 -20.290 1.00 67.12 136 ARG A CA 1
ATOM 947 C C . ARG A 1 136 ? 9.178 17.882 -20.377 1.00 67.12 136 ARG A C 1
ATOM 949 O O . ARG A 1 136 ? 10.011 18.597 -20.933 1.00 67.12 136 ARG A O 1
ATOM 956 N N . ALA A 1 137 ? 9.498 16.705 -19.836 1.00 60.34 137 ALA A N 1
ATOM 957 C CA . ALA A 1 137 ? 10.824 16.120 -19.970 1.00 60.34 137 ALA A CA 1
ATOM 958 C C . ALA A 1 137 ? 11.017 15.616 -21.409 1.00 60.34 137 ALA A C 1
ATOM 960 O O . ALA A 1 137 ? 10.308 14.720 -21.860 1.00 60.34 137 ALA A O 1
ATOM 961 N N . ARG A 1 138 ? 11.973 16.201 -22.140 1.00 52.16 138 ARG A N 1
ATOM 962 C CA . ARG A 1 138 ? 12.447 15.618 -23.400 1.00 52.16 138 ARG A CA 1
ATOM 963 C C . ARG A 1 138 ? 13.218 14.330 -23.066 1.00 52.16 138 ARG A C 1
ATOM 965 O O . ARG A 1 138 ? 14.026 14.380 -22.135 1.00 52.16 138 ARG A O 1
ATOM 972 N N . PRO A 1 139 ? 12.991 13.209 -23.774 1.00 51.12 139 PRO A N 1
ATOM 973 C CA . PRO A 1 139 ? 13.888 12.060 -23.698 1.00 51.12 139 PRO A CA 1
ATOM 974 C C . PRO A 1 139 ? 15.323 12.520 -23.989 1.00 51.12 139 PRO A C 1
ATOM 976 O O . PRO A 1 139 ? 15.528 13.349 -24.877 1.00 51.12 139 PRO A O 1
ATOM 979 N N . SER A 1 140 ? 16.305 12.046 -23.220 1.00 43.31 140 SER A N 1
ATOM 980 C CA . SER A 1 140 ? 17.709 12.404 -23.453 1.00 43.31 140 SER A CA 1
ATOM 981 C C . SER A 1 140 ? 18.172 11.926 -24.846 1.00 43.31 140 SER A C 1
ATOM 983 O O . SER A 1 140 ? 17.836 10.798 -25.211 1.00 43.31 140 SER A O 1
ATOM 985 N N . PRO A 1 141 ? 18.977 12.714 -25.592 1.00 39.59 141 PRO A N 1
ATOM 986 C CA . PRO A 1 141 ? 19.441 12.376 -26.951 1.00 39.59 141 PRO A CA 1
ATOM 987 C C . PRO A 1 141 ? 20.307 11.109 -27.045 1.00 39.59 141 PRO A C 1
ATOM 989 O O . PRO A 1 141 ? 20.486 10.540 -28.115 1.00 39.59 141 PRO A O 1
ATOM 992 N N . GLU A 1 142 ? 20.844 10.645 -25.920 1.00 43.44 142 GLU A N 1
ATOM 993 C CA . GLU A 1 142 ? 21.724 9.472 -25.840 1.00 43.44 142 GLU A CA 1
ATOM 994 C C . GLU A 1 142 ? 20.988 8.141 -26.110 1.00 43.44 142 GLU A C 1
ATOM 996 O O . GLU A 1 142 ? 21.616 7.110 -26.310 1.00 43.44 142 GLU A O 1
ATOM 1001 N N . VAL A 1 143 ? 19.648 8.160 -26.132 1.00 44.09 143 VAL A N 1
ATOM 1002 C CA . VAL A 1 143 ? 18.781 6.995 -26.404 1.00 44.09 143 VAL A CA 1
ATOM 1003 C C . VAL A 1 143 ? 18.300 6.958 -27.863 1.00 44.09 143 VAL A C 1
ATOM 1005 O O . VAL A 1 143 ? 17.789 5.941 -28.312 1.00 44.09 143 VAL A O 1
ATOM 1008 N N . THR A 1 144 ? 18.460 8.047 -28.619 1.00 40.44 144 THR A N 1
ATOM 1009 C CA . THR A 1 144 ? 17.918 8.178 -29.984 1.00 40.44 144 THR A CA 1
ATOM 1010 C C . THR A 1 144 ? 18.902 7.806 -31.094 1.00 40.44 144 THR A C 1
ATOM 1012 O O . THR A 1 144 ? 18.557 7.948 -32.260 1.00 40.44 144 THR A O 1
ATOM 1015 N N . ALA A 1 145 ? 20.120 7.367 -30.764 1.00 39.69 145 ALA A N 1
ATOM 1016 C CA . ALA A 1 145 ? 21.185 7.201 -31.754 1.00 39.69 145 ALA A CA 1
ATOM 1017 C C . ALA A 1 145 ? 21.341 5.784 -32.344 1.00 39.69 145 ALA A C 1
ATOM 1019 O O . ALA A 1 145 ? 22.150 5.653 -33.254 1.00 39.69 145 ALA A O 1
ATOM 1020 N N . ASP A 1 146 ? 20.612 4.754 -31.882 1.00 41.03 146 ASP A N 1
ATOM 1021 C CA . ASP A 1 146 ? 20.936 3.363 -32.277 1.00 41.03 146 ASP A CA 1
ATOM 1022 C C . ASP A 1 146 ? 19.777 2.472 -32.759 1.00 41.03 146 ASP A C 1
ATOM 1024 O O . ASP A 1 146 ? 20.018 1.323 -33.091 1.00 41.03 146 ASP A O 1
ATOM 1028 N N . ASP A 1 147 ? 18.536 2.953 -32.880 1.00 40.16 147 ASP A N 1
ATOM 1029 C CA . ASP A 1 147 ? 17.452 2.115 -33.424 1.00 40.16 147 ASP A CA 1
ATOM 1030 C C . ASP A 1 147 ? 16.565 2.904 -34.392 1.00 40.16 147 ASP A C 1
ATOM 1032 O O . ASP A 1 147 ? 15.703 3.688 -33.993 1.00 40.16 147 ASP A O 1
ATOM 1036 N N . GLY A 1 148 ? 16.759 2.666 -35.690 1.00 40.28 148 GLY A N 1
ATOM 1037 C CA . GLY A 1 148 ? 15.928 3.176 -36.784 1.00 40.28 148 GLY A CA 1
ATOM 1038 C C . GLY A 1 148 ? 14.550 2.507 -36.912 1.00 40.28 148 GLY A C 1
ATOM 1039 O O . GLY A 1 148 ? 14.047 2.400 -38.028 1.00 40.28 148 GLY A O 1
ATOM 1040 N N . ASP A 1 149 ? 13.936 2.040 -35.816 1.00 38.69 149 ASP A N 1
ATOM 1041 C CA . ASP A 1 149 ? 12.566 1.501 -35.825 1.00 38.69 149 ASP A CA 1
ATOM 1042 C C . ASP A 1 149 ? 11.587 2.461 -35.131 1.00 38.69 149 ASP A C 1
ATOM 1044 O O . ASP A 1 149 ? 11.411 2.497 -33.910 1.00 38.69 149 ASP A O 1
ATOM 1048 N N . ASP A 1 150 ? 10.914 3.247 -35.964 1.00 41.03 150 ASP A N 1
ATOM 1049 C CA . ASP A 1 150 ? 9.987 4.333 -35.640 1.00 41.03 150 ASP A CA 1
ATOM 1050 C C . ASP A 1 150 ? 8.620 3.846 -35.088 1.00 41.03 150 ASP A C 1
ATOM 1052 O O . ASP A 1 150 ? 7.560 4.419 -35.352 1.00 41.03 150 ASP A O 1
ATOM 1056 N N . ARG A 1 151 ? 8.590 2.745 -34.319 1.00 42.44 151 ARG A N 1
ATOM 1057 C CA . ARG A 1 151 ? 7.339 2.099 -33.851 1.00 42.44 151 ARG A CA 1
ATOM 1058 C C . ARG A 1 151 ? 7.158 2.019 -32.333 1.00 42.44 151 ARG A C 1
ATOM 1060 O O . ARG A 1 151 ? 6.129 1.538 -31.851 1.00 42.44 151 ARG A O 1
ATOM 1067 N N . GLY A 1 152 ? 8.082 2.571 -31.551 1.00 44.69 152 GLY A N 1
ATOM 1068 C CA . GLY A 1 152 ? 7.992 2.661 -30.089 1.00 44.69 152 GLY A CA 1
ATOM 1069 C C . GLY A 1 152 ? 7.370 3.966 -29.578 1.00 44.69 152 GLY A C 1
ATOM 1070 O O . GLY A 1 152 ? 8.044 4.730 -28.892 1.00 44.69 152 GLY A O 1
ATOM 1071 N N . GLY A 1 153 ? 6.100 4.251 -29.891 1.00 54.94 153 GLY A N 1
ATOM 1072 C CA . GLY A 1 153 ? 5.441 5.496 -29.463 1.00 54.94 153 GLY A CA 1
ATOM 1073 C C . GLY A 1 153 ? 5.563 5.772 -27.952 1.00 54.94 153 GLY A C 1
ATOM 1074 O O . GLY A 1 153 ? 5.458 4.859 -27.132 1.00 54.94 153 GLY A O 1
ATOM 1075 N N . THR A 1 154 ? 5.737 7.043 -27.567 1.00 58.28 154 THR A N 1
ATOM 1076 C CA . THR A 1 154 ? 5.901 7.470 -26.161 1.00 58.28 154 THR A CA 1
ATOM 1077 C C . THR A 1 154 ? 4.791 6.877 -25.272 1.00 58.28 154 THR A C 1
ATOM 1079 O O . THR A 1 154 ? 3.610 6.987 -25.636 1.00 58.28 154 THR A O 1
ATOM 1082 N N . PRO A 1 155 ? 5.105 6.261 -24.112 1.00 65.88 155 PRO A N 1
ATOM 1083 C CA . PRO A 1 155 ? 4.124 5.725 -23.179 1.00 65.88 155 PRO A CA 1
ATOM 1084 C C . PRO A 1 155 ? 3.062 6.761 -22.829 1.00 65.88 155 PRO A C 1
ATOM 1086 O O . PRO A 1 155 ? 3.392 7.916 -22.572 1.00 65.88 155 PRO A O 1
ATOM 1089 N N . ALA A 1 156 ? 1.795 6.343 -22.769 1.00 68.69 156 ALA A N 1
ATOM 1090 C CA . ALA A 1 156 ? 0.667 7.245 -22.524 1.00 68.69 156 ALA A CA 1
ATOM 1091 C C . ALA A 1 156 ? 0.867 8.143 -21.287 1.00 68.69 156 ALA A C 1
ATOM 1093 O O . ALA A 1 156 ? 0.603 9.335 -21.360 1.00 68.69 156 ALA A O 1
ATOM 1094 N N . VAL A 1 157 ? 1.429 7.611 -20.195 1.00 71.50 157 VAL A N 1
ATOM 1095 C CA . VAL A 1 157 ? 1.692 8.358 -18.946 1.00 71.50 157 VAL A CA 1
ATOM 1096 C C . VAL A 1 157 ? 2.722 9.493 -19.093 1.00 71.50 157 VAL A C 1
ATOM 1098 O O . VAL A 1 157 ? 2.766 10.401 -18.272 1.00 71.50 157 VAL A O 1
ATOM 1101 N N . LEU A 1 158 ? 3.550 9.460 -20.142 1.00 74.38 158 LEU A N 1
ATOM 1102 C CA . LEU A 1 158 ? 4.521 10.513 -20.461 1.00 74.38 158 LEU A CA 1
ATOM 1103 C C . LEU A 1 158 ? 3.973 11.517 -21.489 1.00 74.38 158 LEU A C 1
ATOM 1105 O O . LEU A 1 158 ? 4.586 12.556 -21.726 1.00 74.38 158 LEU A O 1
ATOM 1109 N N . ARG A 1 159 ? 2.819 11.228 -22.106 1.00 78.94 159 ARG A N 1
ATOM 1110 C CA . ARG A 1 159 ? 2.181 12.119 -23.081 1.00 78.94 159 ARG A CA 1
ATOM 1111 C C . ARG A 1 159 ? 1.514 13.294 -22.370 1.00 78.94 159 ARG A C 1
ATOM 1113 O O . ARG A 1 159 ? 0.997 13.169 -21.262 1.00 78.94 159 ARG A O 1
ATOM 1120 N N . ARG A 1 160 ? 1.452 14.433 -23.065 1.00 82.06 160 ARG A N 1
ATOM 1121 C CA . ARG A 1 160 ? 0.846 15.670 -22.546 1.00 82.06 160 ARG A CA 1
ATOM 1122 C C . ARG A 1 160 ? -0.621 15.490 -22.158 1.00 82.06 160 ARG A C 1
ATOM 1124 O O . ARG A 1 160 ? -0.982 15.884 -21.061 1.00 82.06 160 ARG A O 1
ATOM 1131 N N . GLY A 1 161 ? -1.443 14.877 -23.014 1.00 83.44 161 GLY A N 1
ATOM 1132 C CA . GLY A 1 161 ? -2.882 14.703 -22.756 1.00 83.44 161 GLY A CA 1
ATOM 1133 C C . GLY A 1 161 ? -3.180 13.983 -21.430 1.00 83.44 161 GLY A C 1
ATOM 1134 O O . GLY A 1 161 ? -3.796 14.581 -20.552 1.00 83.44 161 GLY A O 1
ATOM 1135 N N . PRO A 1 162 ? -2.687 12.747 -21.227 1.00 84.69 162 PRO A N 1
ATOM 1136 C CA . PRO A 1 162 ? -2.858 12.021 -19.969 1.00 84.69 162 PRO A CA 1
ATOM 1137 C C . PRO A 1 162 ? -2.264 12.734 -18.751 1.00 84.69 162 PRO A C 1
ATOM 1139 O O . PRO A 1 162 ? -2.863 12.687 -17.685 1.00 84.69 162 PRO A O 1
ATOM 1142 N N . ALA A 1 163 ? -1.129 13.425 -18.893 1.00 86.31 163 ALA A N 1
ATOM 1143 C CA . ALA A 1 163 ? -0.554 14.210 -17.802 1.00 86.31 163 ALA A CA 1
ATOM 1144 C C . ALA A 1 163 ? -1.432 15.406 -17.395 1.00 86.31 163 ALA A C 1
ATOM 1146 O O . ALA A 1 163 ? -1.591 15.663 -16.205 1.00 86.31 163 ALA A O 1
ATOM 1147 N N . TRP A 1 164 ? -2.031 16.108 -18.362 1.00 88.75 164 TRP A N 1
ATOM 1148 C CA . TRP A 1 164 ? -3.008 17.166 -18.093 1.00 88.75 164 TRP A CA 1
ATOM 1149 C C . TRP A 1 164 ? -4.262 16.619 -17.420 1.00 88.75 164 TRP A C 1
ATOM 1151 O O . TRP A 1 164 ? -4.695 17.184 -16.421 1.00 88.75 164 TRP A O 1
ATOM 1161 N N . ALA A 1 165 ? -4.803 15.503 -17.914 1.00 86.75 165 ALA A N 1
ATOM 1162 C CA . ALA A 1 165 ? -5.954 14.848 -17.298 1.00 86.75 165 ALA A CA 1
ATOM 1163 C C . ALA A 1 165 ? -5.652 14.426 -15.851 1.00 86.75 165 ALA A C 1
ATOM 1165 O O . ALA A 1 165 ? -6.432 14.715 -14.948 1.00 86.75 165 ALA A O 1
ATOM 1166 N N . ALA A 1 166 ? -4.488 13.816 -15.608 1.00 89.00 166 ALA A N 1
ATOM 1167 C CA . ALA A 1 166 ? -4.058 13.431 -14.270 1.00 89.00 166 ALA A CA 1
ATOM 1168 C C . ALA A 1 166 ? -3.903 14.637 -13.342 1.00 89.00 166 ALA A C 1
ATOM 1170 O O . ALA A 1 166 ? -4.417 14.613 -12.229 1.00 89.00 166 ALA A O 1
ATOM 1171 N N . THR A 1 167 ? -3.255 15.716 -13.791 1.00 93.62 167 THR A N 1
ATOM 1172 C CA . THR A 1 167 ? -3.157 16.937 -12.984 1.00 93.62 167 THR A CA 1
ATOM 1173 C C . THR A 1 167 ? -4.522 17.573 -12.741 1.00 93.62 167 THR A C 1
ATOM 1175 O O . THR A 1 167 ? -4.765 17.991 -11.619 1.00 93.62 167 THR A O 1
ATOM 1178 N N . ALA A 1 168 ? -5.434 17.603 -13.716 1.00 93.81 168 ALA A N 1
ATOM 1179 C CA . ALA A 1 168 ? -6.788 18.122 -13.511 1.00 93.81 168 ALA A CA 1
ATOM 1180 C C . ALA A 1 168 ? -7.547 17.322 -12.440 1.00 93.81 168 ALA A C 1
ATOM 1182 O O . ALA A 1 168 ? -8.140 17.913 -11.540 1.00 93.81 168 ALA A O 1
ATOM 1183 N N . VAL A 1 169 ? -7.456 15.988 -12.479 1.00 94.69 169 VAL A N 1
ATOM 1184 C CA . VAL A 1 169 ? -8.022 15.112 -11.440 1.00 94.69 169 VAL A CA 1
ATOM 1185 C C . VAL A 1 169 ? -7.388 15.399 -10.078 1.00 94.69 169 VAL A C 1
ATOM 1187 O O . VAL A 1 169 ? -8.109 15.596 -9.105 1.00 94.69 169 VAL A O 1
ATOM 1190 N N . LEU A 1 170 ? -6.055 15.473 -9.994 1.00 96.50 170 LEU A N 1
ATOM 1191 C CA . LEU A 1 170 ? -5.361 15.757 -8.735 1.00 96.50 170 LEU A CA 1
ATOM 1192 C C . LEU A 1 170 ? -5.687 17.155 -8.190 1.00 96.50 170 LEU A C 1
ATOM 1194 O O . LEU A 1 170 ? -5.824 17.300 -6.982 1.00 96.50 170 LEU A O 1
ATOM 1198 N N . VAL A 1 171 ? -5.860 18.163 -9.050 1.00 97.69 171 VAL A N 1
ATOM 1199 C CA . VAL A 1 171 ? -6.311 19.510 -8.662 1.00 97.69 171 VAL A CA 1
ATOM 1200 C C . VAL A 1 171 ? -7.741 19.470 -8.133 1.00 97.69 171 VAL A C 1
ATOM 1202 O O . VAL A 1 171 ? -8.006 20.071 -7.099 1.00 97.69 171 VAL A O 1
ATOM 1205 N N . GLY A 1 172 ? -8.650 18.739 -8.783 1.00 97.62 172 GLY A N 1
ATOM 1206 C CA . GLY A 1 172 ? -10.021 18.564 -8.297 1.00 97.62 172 GLY A CA 1
ATOM 1207 C C . GLY A 1 172 ? -10.073 17.880 -6.928 1.00 97.62 172 GLY A C 1
ATOM 1208 O O . GLY A 1 172 ? -10.752 18.360 -6.025 1.00 97.62 172 GLY A O 1
ATOM 1209 N N . LEU A 1 173 ? -9.295 16.808 -6.737 1.00 96.56 173 LEU A N 1
ATOM 1210 C CA . LEU A 1 173 ? -9.172 16.124 -5.444 1.00 96.56 173 LEU A CA 1
ATOM 1211 C C . LEU A 1 173 ? -8.524 17.017 -4.375 1.00 96.56 173 LEU A C 1
ATOM 1213 O O . LEU A 1 173 ? -8.951 17.001 -3.224 1.00 96.56 173 LEU A O 1
ATOM 1217 N N . MET A 1 174 ? -7.524 17.820 -4.753 1.00 97.12 174 MET A N 1
ATOM 1218 C CA . MET A 1 174 ? -6.893 18.801 -3.867 1.00 97.12 174 MET A CA 1
ATOM 1219 C C . MET A 1 174 ? -7.879 19.886 -3.442 1.00 97.12 174 MET A C 1
ATOM 1221 O O . MET A 1 174 ? -7.924 20.244 -2.271 1.00 97.12 174 MET A O 1
ATOM 1225 N N . ALA A 1 175 ? -8.677 20.393 -4.382 1.00 97.19 175 ALA A N 1
ATOM 1226 C CA . ALA A 1 175 ? -9.709 21.381 -4.112 1.00 97.19 175 ALA A CA 1
ATOM 1227 C C . ALA A 1 175 ? -10.788 20.803 -3.193 1.00 97.19 175 ALA A C 1
ATOM 1229 O O . ALA A 1 175 ? -11.168 21.464 -2.235 1.00 97.19 175 ALA A O 1
ATOM 1230 N N . TRP A 1 176 ? -11.222 19.559 -3.419 1.00 97.69 176 TRP A N 1
ATOM 1231 C CA . TRP A 1 176 ? -12.161 18.886 -2.522 1.00 97.69 176 TRP A CA 1
ATOM 1232 C C . TRP A 1 176 ? -11.589 18.745 -1.105 1.00 97.69 176 TRP A C 1
ATOM 1234 O O . TRP A 1 176 ? -12.222 19.195 -0.155 1.00 97.69 176 TRP A O 1
ATOM 1244 N N . PHE A 1 177 ? -10.370 18.218 -0.955 1.00 96.06 177 PHE A N 1
ATOM 1245 C CA . PHE A 1 177 ? -9.706 18.141 0.351 1.00 96.06 177 PHE A CA 1
ATOM 1246 C C . PHE A 1 177 ? -9.557 19.520 1.014 1.00 96.06 177 PHE A C 1
ATOM 1248 O O . PHE A 1 177 ? -9.824 19.660 2.205 1.00 96.06 177 PHE A O 1
ATOM 1255 N N . GLY A 1 178 ? -9.173 20.547 0.250 1.00 95.31 178 GLY A N 1
ATOM 1256 C CA . GLY A 1 178 ? -9.048 21.919 0.737 1.00 95.31 178 GLY A CA 1
ATOM 1257 C C . GLY A 1 178 ? -10.378 22.518 1.194 1.00 95.31 178 GLY A C 1
ATOM 1258 O O . GLY A 1 178 ? -10.414 23.168 2.231 1.00 95.31 178 GLY A O 1
ATOM 1259 N N . LEU A 1 179 ? -11.473 22.270 0.470 1.00 96.06 179 LEU A N 1
ATOM 1260 C CA . LEU A 1 179 ? -12.814 22.709 0.863 1.00 96.06 179 LEU A CA 1
ATOM 1261 C C . LEU A 1 179 ? -13.262 22.033 2.161 1.00 96.06 179 LEU A C 1
ATOM 1263 O O . LEU A 1 179 ? -13.702 22.727 3.070 1.00 96.06 179 LEU A O 1
ATOM 1267 N N . GLU A 1 180 ? -13.091 20.714 2.286 1.00 96.12 180 GLU A N 1
ATOM 1268 C CA . GLU A 1 180 ? -13.393 19.997 3.535 1.00 96.12 180 GLU A CA 1
ATOM 1269 C C . GLU A 1 180 ? -12.545 20.535 4.701 1.00 96.12 180 GLU A C 1
ATOM 1271 O O . GLU A 1 180 ? -13.047 20.694 5.810 1.00 96.12 180 GLU A O 1
ATOM 1276 N N . LEU A 1 181 ? -11.271 20.866 4.456 1.00 93.50 181 LEU A N 1
ATOM 1277 C CA . LEU A 1 181 ? -10.362 21.382 5.482 1.00 93.50 181 LEU A CA 1
ATOM 1278 C C . LEU A 1 181 ? -10.726 22.805 5.928 1.00 93.50 181 LEU A C 1
ATOM 1280 O O . LEU A 1 181 ? -10.681 23.099 7.118 1.00 93.50 181 LEU A O 1
ATOM 1284 N N . LEU A 1 182 ? -11.056 23.686 4.982 1.00 93.94 182 LEU A N 1
ATOM 1285 C CA . LEU A 1 182 ? -11.337 25.100 5.248 1.00 93.94 182 LEU A CA 1
ATOM 1286 C C . LEU A 1 182 ? -12.749 25.329 5.791 1.00 93.94 182 LEU A C 1
ATOM 1288 O O . LEU A 1 182 ? -12.955 26.258 6.567 1.00 93.94 182 LEU A O 1
ATOM 1292 N N . LEU A 1 183 ? -13.712 24.502 5.379 1.00 95.00 183 LEU A N 1
ATOM 1293 C CA . LEU A 1 183 ? -15.116 24.621 5.775 1.00 95.00 183 LEU A CA 1
ATOM 1294 C C . LEU A 1 183 ? -15.493 23.692 6.938 1.00 95.00 183 LEU A C 1
ATOM 1296 O O . LEU A 1 183 ? -16.631 23.741 7.395 1.00 95.00 183 LEU A O 1
ATOM 1300 N N . GLY A 1 184 ? -14.567 22.851 7.414 1.00 89.62 184 GLY A N 1
ATOM 1301 C CA . GLY A 1 184 ? -14.828 21.898 8.498 1.00 89.62 184 GLY A CA 1
ATOM 1302 C C . GLY A 1 184 ? -15.810 20.793 8.100 1.00 89.62 184 GLY A C 1
ATOM 1303 O O . GLY A 1 184 ? -16.716 20.469 8.862 1.00 89.62 184 GLY A O 1
ATOM 1304 N N . GLY A 1 185 ? -15.666 20.252 6.891 1.00 90.75 185 GLY A N 1
ATOM 1305 C CA . GLY A 1 185 ? -16.588 19.263 6.341 1.00 90.75 185 GLY A CA 1
ATOM 1306 C C . GLY A 1 185 ? -16.440 17.855 6.937 1.00 90.75 185 GLY A C 1
ATOM 1307 O O . GLY A 1 185 ? -15.376 17.443 7.407 1.00 90.75 185 GLY A O 1
ATOM 1308 N N . ASP A 1 186 ? -17.533 17.088 6.889 1.00 92.31 186 ASP A N 1
ATOM 1309 C CA . ASP A 1 186 ? -17.645 15.736 7.457 1.00 92.31 186 ASP A CA 1
ATOM 1310 C C . ASP A 1 186 ? -16.835 14.660 6.711 1.00 92.31 186 ASP A C 1
ATOM 1312 O O . ASP A 1 186 ? -16.791 13.508 7.142 1.00 92.31 186 ASP A O 1
ATOM 1316 N N . ARG A 1 187 ? -16.216 14.979 5.567 1.00 92.44 187 ARG A N 1
ATOM 1317 C CA . ARG A 1 187 ? -15.505 13.997 4.728 1.00 92.44 187 ARG A CA 1
ATOM 1318 C C . ARG A 1 187 ? -14.023 14.312 4.589 1.00 92.44 187 ARG A C 1
ATOM 1320 O O . ARG A 1 187 ? -13.367 13.806 3.676 1.00 92.44 187 ARG A O 1
ATOM 1327 N N . LEU A 1 188 ? -13.478 15.120 5.494 1.00 93.94 188 LEU A N 1
ATOM 1328 C CA . LEU A 1 188 ? -12.083 15.551 5.477 1.00 93.94 188 LEU A CA 1
ATOM 1329 C C . LEU A 1 188 ? -11.084 14.379 5.410 1.00 93.94 188 LEU A C 1
ATOM 1331 O O . LEU A 1 188 ? -10.155 14.393 4.596 1.00 93.94 188 LEU A O 1
ATOM 1335 N N . GLY A 1 189 ? -11.279 13.346 6.233 1.00 91.56 189 GLY A N 1
ATOM 1336 C CA . GLY A 1 189 ? -10.443 12.143 6.249 1.00 91.56 189 GLY A CA 1
ATOM 1337 C C . GLY A 1 189 ? -10.504 11.360 4.935 1.00 91.56 189 GLY A C 1
ATOM 1338 O O . GLY A 1 189 ? -9.461 10.981 4.386 1.00 91.56 189 GLY A O 1
ATOM 1339 N N . LEU A 1 190 ? -11.710 11.187 4.383 1.00 89.00 190 LEU A N 1
ATOM 1340 C CA . LEU A 1 190 ? -11.938 10.517 3.101 1.00 89.00 190 LEU A CA 1
ATOM 1341 C C . LEU A 1 190 ? -11.288 11.280 1.942 1.00 89.00 190 LEU A C 1
ATOM 1343 O O . LEU A 1 190 ? -10.548 10.682 1.158 1.00 89.00 190 LEU A O 1
ATOM 1347 N N . ALA A 1 191 ? -11.522 12.590 1.850 1.00 91.75 191 ALA A N 1
ATOM 1348 C CA . ALA A 1 191 ? -10.958 13.432 0.800 1.00 91.75 191 ALA A CA 1
ATOM 1349 C C . ALA A 1 191 ? -9.423 13.364 0.806 1.00 91.75 191 ALA A C 1
ATOM 1351 O O . ALA A 1 191 ? -8.801 13.167 -0.242 1.00 91.75 191 ALA A O 1
ATOM 1352 N N . GLN A 1 192 ? -8.804 13.415 1.993 1.00 95.00 192 GLN A N 1
ATOM 1353 C CA . GLN A 1 192 ? -7.355 13.273 2.122 1.00 95.00 192 GLN A CA 1
ATOM 1354 C C . GLN A 1 192 ? -6.862 11.903 1.639 1.00 95.00 192 GLN A C 1
ATOM 1356 O O . GLN A 1 192 ? -5.871 11.824 0.915 1.00 95.00 192 GLN A O 1
ATOM 1361 N N . ARG A 1 193 ? -7.544 10.814 2.014 1.00 92.25 193 ARG A N 1
ATOM 1362 C CA . ARG A 1 193 ? -7.179 9.441 1.624 1.00 92.25 193 ARG A CA 1
ATOM 1363 C C . ARG A 1 193 ? -7.199 9.253 0.117 1.00 92.25 193 ARG A C 1
ATOM 1365 O O . ARG A 1 193 ? -6.216 8.776 -0.451 1.00 92.25 193 ARG A O 1
ATOM 1372 N N . VAL A 1 194 ? -8.295 9.660 -0.523 1.00 87.69 194 VAL A N 1
ATOM 1373 C CA . VAL A 1 194 ? -8.457 9.566 -1.979 1.00 87.69 194 VAL A CA 1
ATOM 1374 C C . VAL A 1 194 ? -7.357 10.360 -2.682 1.00 87.69 194 VAL A C 1
ATOM 1376 O O . VAL A 1 194 ? -6.726 9.849 -3.609 1.00 87.69 194 VAL A O 1
ATOM 1379 N N . LEU A 1 195 ? -7.069 11.571 -2.199 1.00 94.31 195 LEU A N 1
ATOM 1380 C CA . LEU A 1 195 ? -6.013 12.413 -2.743 1.00 94.31 195 LEU A CA 1
ATOM 1381 C C . LEU A 1 195 ? -4.616 11.788 -2.591 1.00 94.31 195 LEU A C 1
ATOM 1383 O O . LEU A 1 195 ? -3.899 11.704 -3.587 1.00 94.31 195 LEU A O 1
ATOM 1387 N N . VAL A 1 196 ? -4.228 11.314 -1.397 1.00 93.50 196 VAL A N 1
ATOM 1388 C CA . VAL A 1 196 ? -2.920 10.654 -1.183 1.00 93.50 196 VAL A CA 1
ATOM 1389 C C . VAL A 1 196 ? -2.756 9.474 -2.126 1.00 93.50 196 VAL A C 1
ATOM 1391 O O . VAL A 1 196 ? -1.736 9.364 -2.809 1.00 93.50 196 VAL A O 1
ATOM 1394 N N . VAL A 1 197 ? -3.750 8.583 -2.168 1.00 88.94 197 VAL A N 1
ATOM 1395 C CA . VAL A 1 197 ? -3.680 7.384 -3.004 1.00 88.94 197 VAL A CA 1
ATOM 1396 C C . VAL A 1 197 ? -3.510 7.803 -4.460 1.00 88.94 197 VAL A C 1
ATOM 1398 O O . VAL A 1 197 ? -2.550 7.375 -5.098 1.00 88.94 197 VAL A O 1
ATOM 1401 N N . ALA A 1 198 ? -4.339 8.720 -4.962 1.00 89.69 198 ALA A N 1
ATOM 1402 C CA . ALA A 1 198 ? -4.223 9.224 -6.328 1.00 89.69 198 ALA A CA 1
ATOM 1403 C C . ALA A 1 198 ? -2.830 9.813 -6.627 1.00 89.69 198 ALA A C 1
ATOM 1405 O O . ALA A 1 198 ? -2.240 9.514 -7.669 1.00 89.69 198 ALA A O 1
ATOM 1406 N N . GLN A 1 199 ? -2.265 10.591 -5.700 1.00 94.81 199 GLN A N 1
ATOM 1407 C CA . GLN A 1 199 ? -0.933 11.182 -5.845 1.00 94.81 199 GLN A CA 1
ATOM 1408 C C . GLN A 1 199 ? 0.195 10.147 -5.853 1.00 94.81 199 GLN A C 1
ATOM 1410 O O . GLN A 1 199 ? 1.201 10.352 -6.531 1.00 94.81 199 GLN A O 1
ATOM 1415 N N . THR A 1 200 ? 0.028 9.020 -5.160 1.00 92.69 200 THR A N 1
ATOM 1416 C CA . THR A 1 200 ? 1.025 7.938 -5.150 1.00 92.69 200 THR A CA 1
ATOM 1417 C C . THR A 1 200 ? 1.002 7.066 -6.409 1.00 92.69 200 THR A C 1
ATOM 1419 O O . THR A 1 200 ? 2.030 6.509 -6.803 1.00 92.69 200 THR A O 1
ATOM 1422 N N . LEU A 1 201 ? -0.138 6.992 -7.106 1.00 89.62 201 LEU A N 1
ATOM 1423 C CA . LEU A 1 201 ? -0.293 6.148 -8.293 1.00 89.62 201 LEU A CA 1
ATOM 1424 C C . LEU A 1 201 ? 0.471 6.675 -9.518 1.00 89.62 201 LEU A C 1
ATOM 1426 O O . LEU A 1 201 ? 0.978 5.875 -10.308 1.00 89.62 201 LEU A O 1
ATOM 1430 N N . TRP A 1 202 ? 0.589 7.997 -9.703 1.00 89.44 202 TRP A N 1
ATOM 1431 C CA . TRP A 1 202 ? 1.249 8.552 -10.896 1.00 89.44 202 TRP A CA 1
ATOM 1432 C C . TRP A 1 202 ? 2.776 8.336 -10.910 1.00 89.44 202 TRP A C 1
ATOM 1434 O O . TRP A 1 202 ? 3.285 7.855 -11.928 1.00 89.44 202 TRP A O 1
ATOM 1444 N N . PRO A 1 203 ? 3.533 8.595 -9.819 1.00 90.81 203 PRO A N 1
ATOM 1445 C CA . PRO A 1 203 ? 4.951 8.234 -9.727 1.00 90.81 203 PRO A CA 1
ATOM 1446 C C . PRO A 1 203 ? 5.209 6.747 -9.967 1.00 90.81 203 PRO A C 1
ATOM 1448 O O . PRO A 1 203 ? 6.117 6.405 -10.728 1.00 90.81 203 PRO A O 1
ATOM 1451 N N . MET A 1 204 ? 4.369 5.869 -9.407 1.00 88.81 204 MET A N 1
ATOM 1452 C CA . MET A 1 204 ? 4.409 4.434 -9.689 1.00 88.81 204 MET A CA 1
ATOM 1453 C C . MET A 1 204 ? 4.220 4.157 -11.188 1.00 88.81 204 MET A C 1
ATOM 1455 O O . MET A 1 204 ? 5.036 3.467 -11.803 1.00 88.81 204 MET A O 1
ATOM 1459 N N . ALA A 1 205 ? 3.177 4.716 -11.808 1.00 84.69 205 ALA A N 1
ATOM 1460 C CA . ALA A 1 205 ? 2.867 4.492 -13.217 1.00 84.69 205 ALA A CA 1
ATOM 1461 C C . ALA A 1 205 ? 3.987 4.975 -14.151 1.00 84.69 205 ALA A C 1
ATOM 1463 O O . ALA A 1 205 ? 4.362 4.262 -15.086 1.00 84.69 205 ALA A O 1
ATOM 1464 N N . VAL A 1 206 ? 4.562 6.149 -13.878 1.00 85.00 206 VAL A N 1
ATOM 1465 C CA . VAL A 1 206 ? 5.720 6.679 -14.608 1.00 85.00 206 VAL A CA 1
ATOM 1466 C C . VAL A 1 206 ? 6.939 5.788 -14.408 1.00 85.00 206 VAL A C 1
ATOM 1468 O O . VAL A 1 206 ? 7.603 5.466 -15.388 1.00 85.00 206 VAL A O 1
ATOM 1471 N N . ALA A 1 207 ? 7.226 5.330 -13.187 1.00 84.62 207 ALA A N 1
ATOM 1472 C CA . ALA A 1 207 ? 8.358 4.442 -12.932 1.00 84.62 207 ALA A CA 1
ATOM 1473 C C . ALA A 1 207 ? 8.242 3.109 -13.681 1.00 84.62 207 ALA A C 1
ATOM 1475 O O . ALA A 1 207 ? 9.223 2.623 -14.255 1.00 84.62 207 ALA A O 1
ATOM 1476 N N . LEU A 1 208 ? 7.025 2.564 -13.739 1.00 79.75 208 LEU A N 1
ATOM 1477 C CA . LEU A 1 208 ? 6.687 1.355 -14.486 1.00 79.75 208 LEU A CA 1
ATOM 1478 C C . LEU A 1 208 ? 6.600 1.573 -15.998 1.00 79.75 208 LEU A C 1
ATOM 1480 O O . LEU A 1 208 ? 6.544 0.588 -16.728 1.00 79.75 208 LEU A O 1
ATOM 1484 N N . ALA A 1 209 ? 6.519 2.815 -16.481 1.00 77.06 209 ALA A N 1
ATOM 1485 C CA . ALA A 1 209 ? 6.524 3.150 -17.903 1.00 77.06 209 ALA A CA 1
ATOM 1486 C C . ALA A 1 209 ? 7.923 3.506 -18.408 1.00 77.06 209 ALA A C 1
ATOM 1488 O O . ALA A 1 209 ? 8.314 3.053 -19.478 1.00 77.06 209 ALA A O 1
ATOM 1489 N N . ALA A 1 210 ? 8.708 4.233 -17.614 1.00 72.62 210 ALA A N 1
ATOM 1490 C CA . ALA A 1 210 ? 10.124 4.475 -17.862 1.00 72.62 210 ALA A CA 1
ATOM 1491 C C . ALA A 1 210 ? 10.916 3.157 -17.897 1.00 72.62 210 ALA A C 1
ATOM 1493 O O . ALA A 1 210 ? 11.896 3.042 -18.625 1.00 72.62 210 ALA A O 1
ATOM 1494 N N . SER A 1 211 ? 10.455 2.125 -17.179 1.00 66.56 211 SER A N 1
ATOM 1495 C CA . SER A 1 211 ? 11.006 0.776 -17.310 1.00 66.56 211 SER A CA 1
ATOM 1496 C C . SER A 1 211 ? 10.644 0.060 -18.616 1.00 66.56 211 SER A C 1
ATOM 1498 O O . SER A 1 211 ? 11.356 -0.873 -18.959 1.00 66.56 211 SER A O 1
ATOM 1500 N N . ARG A 1 212 ? 9.592 0.474 -19.352 1.00 60.97 212 ARG A N 1
ATOM 1501 C CA . ARG A 1 212 ? 9.089 -0.186 -20.585 1.00 60.97 212 ARG A CA 1
ATOM 1502 C C . ARG A 1 212 ? 9.876 0.132 -21.845 1.00 60.97 212 ARG A C 1
ATOM 1504 O O . ARG A 1 212 ? 9.803 -0.633 -22.799 1.00 60.97 212 ARG A O 1
ATOM 1511 N N . HIS A 1 213 ? 10.554 1.276 -21.882 1.00 50.09 213 HIS A N 1
ATOM 1512 C CA . HIS A 1 213 ? 11.100 1.849 -23.117 1.00 50.09 213 HIS A CA 1
ATOM 1513 C C . HIS A 1 213 ? 12.259 1.055 -23.739 1.00 50.09 213 HIS A C 1
ATOM 1515 O O . HIS A 1 213 ? 12.764 1.454 -24.777 1.00 50.09 213 HIS A O 1
ATOM 1521 N N . ARG A 1 214 ? 12.663 -0.070 -23.140 1.00 50.66 214 ARG A N 1
ATOM 1522 C CA . ARG A 1 214 ? 13.731 -0.936 -23.649 1.00 50.66 214 ARG A CA 1
ATOM 1523 C C . ARG A 1 214 ? 13.224 -2.184 -24.393 1.00 50.66 214 ARG A C 1
ATOM 1525 O O . ARG A 1 214 ? 14.018 -3.087 -24.596 1.00 50.66 214 ARG A O 1
ATOM 1532 N N . TRP A 1 215 ? 11.924 -2.301 -24.716 1.00 46.69 215 TRP A N 1
ATOM 1533 C CA . TRP A 1 215 ? 11.307 -3.624 -24.953 1.00 46.69 215 TRP A CA 1
ATOM 1534 C C . TRP A 1 215 ? 10.208 -3.762 -26.013 1.00 46.69 215 TRP A C 1
ATOM 1536 O O . TRP A 1 215 ? 9.315 -4.611 -25.848 1.00 46.69 215 TRP A O 1
ATOM 1546 N N . GLY A 1 216 ? 10.138 -2.926 -27.038 1.00 42.12 216 GLY A N 1
ATOM 1547 C CA . GLY A 1 216 ? 9.121 -3.152 -28.068 1.00 42.12 216 GLY A CA 1
ATOM 1548 C C . GLY A 1 216 ? 9.322 -4.522 -28.734 1.00 42.12 216 GLY A C 1
ATOM 1549 O O . GLY A 1 216 ? 10.062 -4.552 -29.696 1.00 42.12 216 GLY A O 1
ATOM 1550 N N . THR A 1 217 ? 8.766 -5.627 -28.184 1.00 48.28 217 THR A N 1
ATOM 1551 C CA . THR A 1 217 ? 8.630 -7.007 -28.738 1.00 48.28 217 THR A CA 1
ATOM 1552 C C . THR A 1 217 ? 8.321 -8.141 -27.727 1.00 48.28 217 THR A C 1
ATOM 1554 O O . THR A 1 217 ? 8.078 -9.259 -28.162 1.00 48.28 217 THR A O 1
ATOM 1557 N N . ALA A 1 218 ? 8.244 -7.935 -26.401 1.00 50.78 218 ALA A N 1
ATOM 1558 C CA . ALA A 1 218 ? 8.163 -9.067 -25.443 1.00 50.78 218 ALA A CA 1
ATOM 1559 C C . ALA A 1 218 ? 6.897 -9.960 -25.492 1.00 50.78 218 ALA A C 1
ATOM 1561 O O . ALA A 1 218 ? 6.910 -11.048 -24.922 1.00 50.78 218 ALA A O 1
ATOM 1562 N N . TRP A 1 219 ? 5.808 -9.500 -26.116 1.00 51.12 219 TRP A N 1
ATOM 1563 C CA . TRP A 1 219 ? 4.544 -10.239 -26.204 1.00 51.12 219 TRP A CA 1
ATOM 1564 C C . TRP A 1 219 ? 4.073 -10.334 -27.656 1.00 51.12 219 TRP A C 1
ATOM 1566 O O . TRP A 1 219 ? 4.080 -9.298 -28.344 1.00 51.12 219 TRP A O 1
ATOM 1576 N N . PRO A 1 220 ? 3.583 -11.514 -28.084 1.00 52.47 220 PRO A N 1
ATOM 1577 C CA . PRO A 1 220 ? 2.812 -11.666 -29.311 1.00 52.47 220 PRO A CA 1
ATOM 1578 C C . PRO A 1 220 ? 1.669 -10.629 -29.395 1.00 52.47 220 PRO A C 1
ATOM 1580 O O . PRO A 1 220 ? 1.121 -10.240 -28.354 1.00 52.47 220 PRO A O 1
ATOM 1583 N N . PRO A 1 221 ? 1.329 -10.110 -30.591 1.00 59.88 221 PRO A N 1
ATOM 1584 C CA . PRO A 1 221 ? 0.337 -9.043 -30.771 1.00 59.88 221 PRO A CA 1
ATOM 1585 C C . PRO A 1 221 ? -1.021 -9.293 -30.111 1.00 59.88 221 PRO A C 1
ATOM 1587 O O . PRO A 1 221 ? -1.612 -8.372 -29.546 1.00 59.88 221 PRO A O 1
ATOM 1590 N N . ASP A 1 222 ? -1.455 -10.542 -30.149 1.00 60.88 222 ASP A N 1
ATOM 1591 C CA . ASP A 1 222 ? -2.676 -11.121 -29.600 1.00 60.88 222 ASP A CA 1
ATOM 1592 C C . ASP A 1 222 ? -2.716 -11.110 -28.061 1.00 60.88 222 ASP A C 1
ATOM 1594 O O . ASP A 1 222 ? -3.763 -10.845 -27.471 1.00 60.88 222 ASP A O 1
ATOM 1598 N N . LEU A 1 223 ? -1.572 -11.267 -27.385 1.00 59.56 223 LEU A N 1
ATOM 1599 C CA . LEU A 1 223 ? -1.499 -11.339 -25.917 1.00 59.56 223 LEU A CA 1
ATOM 1600 C C . LEU A 1 223 ? -1.102 -10.020 -25.240 1.00 59.56 223 LEU A C 1
ATOM 1602 O O . LEU A 1 223 ? -1.122 -9.919 -24.011 1.00 59.56 223 LEU A O 1
ATOM 1606 N N . ARG A 1 224 ? -0.785 -8.966 -26.004 1.00 69.31 224 ARG A N 1
ATOM 1607 C CA . ARG A 1 224 ? -0.324 -7.673 -25.454 1.00 69.31 224 ARG A CA 1
ATOM 1608 C C . ARG A 1 224 ? -1.324 -7.016 -24.500 1.00 69.31 224 ARG A C 1
ATOM 1610 O O . ARG A 1 224 ? -0.917 -6.474 -23.468 1.00 69.31 224 ARG A O 1
ATOM 1617 N N . ARG A 1 225 ? -2.621 -7.046 -24.826 1.00 68.75 225 ARG A N 1
ATOM 1618 C CA . ARG A 1 225 ? -3.676 -6.444 -23.985 1.00 68.75 225 ARG A CA 1
ATOM 1619 C C . ARG A 1 225 ? -3.883 -7.246 -22.700 1.00 68.75 225 ARG A C 1
ATOM 1621 O O . ARG A 1 225 ? -3.849 -6.659 -21.622 1.00 68.75 225 ARG A O 1
ATOM 1628 N N . ALA A 1 226 ? -3.991 -8.570 -22.814 1.00 68.50 226 ALA A N 1
ATOM 1629 C CA . ALA A 1 226 ? -4.140 -9.476 -21.676 1.00 68.50 226 ALA A CA 1
ATOM 1630 C C . ALA A 1 226 ? -2.923 -9.424 -20.738 1.00 68.50 226 ALA A C 1
ATOM 1632 O O . ALA A 1 226 ? -3.079 -9.208 -19.540 1.00 68.50 226 ALA A O 1
ATOM 1633 N N . GLY A 1 227 ? -1.701 -9.493 -21.275 1.00 70.19 227 GLY A N 1
ATOM 1634 C CA . GLY A 1 227 ? -0.471 -9.365 -20.489 1.00 70.19 227 GLY A CA 1
ATOM 1635 C C . GLY A 1 227 ? -0.326 -8.008 -19.805 1.00 70.19 227 GLY A C 1
ATOM 1636 O O . GLY A 1 227 ? 0.158 -7.936 -18.678 1.00 70.19 227 GLY A O 1
ATOM 1637 N N . THR A 1 228 ? -0.799 -6.926 -20.431 1.00 74.25 228 THR A N 1
ATOM 1638 C CA . THR A 1 228 ? -0.818 -5.599 -19.796 1.00 74.25 228 THR A CA 1
ATOM 1639 C C . THR A 1 228 ? -1.845 -5.521 -18.669 1.00 74.25 228 THR A C 1
ATOM 1641 O O . THR A 1 228 ? -1.534 -4.961 -17.620 1.00 74.25 228 THR A O 1
ATOM 1644 N N . ALA A 1 229 ? -3.040 -6.084 -18.857 1.00 74.69 229 ALA A N 1
ATOM 1645 C CA . ALA A 1 229 ? -4.069 -6.131 -17.821 1.00 74.69 229 ALA A CA 1
ATOM 1646 C C . ALA A 1 229 ? -3.600 -6.959 -16.616 1.00 74.69 229 ALA A C 1
ATOM 1648 O O . ALA A 1 229 ? -3.566 -6.448 -15.500 1.00 74.69 229 ALA A O 1
ATOM 1649 N N . VAL A 1 230 ? -3.129 -8.186 -16.852 1.00 76.94 230 VAL A N 1
ATOM 1650 C CA . VAL A 1 230 ? -2.605 -9.084 -15.812 1.00 76.94 230 VAL A CA 1
ATOM 1651 C C . VAL A 1 230 ? -1.415 -8.465 -15.082 1.00 76.94 230 VAL A C 1
ATOM 1653 O O . VAL A 1 230 ? -1.347 -8.525 -13.857 1.00 76.94 230 VAL A O 1
ATOM 1656 N N . PHE A 1 231 ? -0.507 -7.802 -15.804 1.00 80.38 231 PHE A N 1
ATOM 1657 C CA . PHE A 1 231 ? 0.580 -7.045 -15.186 1.00 80.38 231 PHE A CA 1
ATOM 1658 C C . PHE A 1 231 ? 0.054 -6.033 -14.162 1.00 80.38 231 PHE A C 1
ATOM 1660 O O . PHE A 1 231 ? 0.569 -5.961 -13.049 1.00 80.38 231 PHE A O 1
ATOM 1667 N N . TRP A 1 232 ? -0.950 -5.237 -14.535 1.00 79.25 232 TRP A N 1
ATOM 1668 C CA . TRP A 1 232 ? -1.487 -4.214 -13.644 1.00 79.25 232 TRP A CA 1
ATOM 1669 C C . TRP A 1 232 ? -2.241 -4.820 -12.470 1.00 79.25 232 TRP A C 1
ATOM 1671 O O . TRP A 1 232 ? -2.103 -4.309 -11.366 1.00 79.25 232 TRP A O 1
ATOM 1681 N N . VAL A 1 233 ? -2.952 -5.929 -12.671 1.00 79.56 233 VAL A N 1
ATOM 1682 C CA . VAL A 1 233 ? -3.585 -6.673 -11.575 1.00 79.56 233 VAL A CA 1
ATOM 1683 C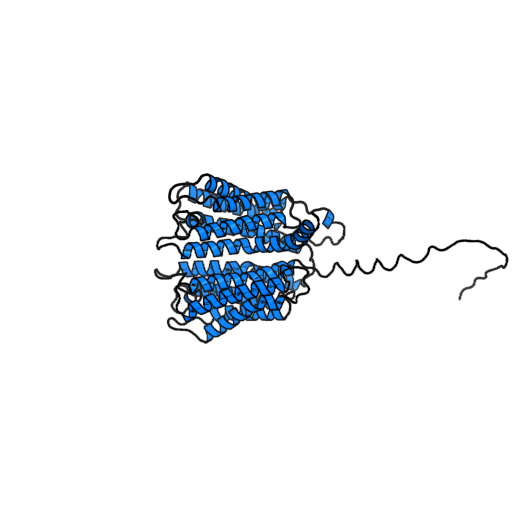 C . VAL A 1 233 ? -2.537 -7.137 -10.560 1.00 79.56 233 VAL A C 1
ATOM 1685 O O . VAL A 1 233 ? -2.679 -6.865 -9.373 1.00 79.56 233 VAL A O 1
ATOM 1688 N N . VAL A 1 234 ? -1.441 -7.752 -11.014 1.00 79.69 234 VAL A N 1
ATOM 1689 C CA . VAL A 1 234 ? -0.365 -8.230 -10.125 1.00 79.69 234 VAL A CA 1
ATOM 1690 C C . VAL A 1 234 ? 0.384 -7.079 -9.449 1.00 79.69 234 VAL A C 1
ATOM 1692 O O . VAL A 1 234 ? 0.797 -7.204 -8.301 1.00 79.69 234 VAL A O 1
ATOM 1695 N N . VAL A 1 235 ? 0.556 -5.943 -10.128 1.00 82.56 235 VAL A N 1
ATOM 1696 C CA . VAL A 1 235 ? 1.195 -4.764 -9.529 1.00 82.56 235 VAL A CA 1
ATOM 1697 C C . VAL A 1 235 ? 0.296 -4.079 -8.509 1.00 82.56 235 VAL A C 1
ATOM 1699 O O . VAL A 1 235 ? 0.807 -3.618 -7.499 1.00 82.56 235 VAL A O 1
ATOM 1702 N N . LEU A 1 236 ? -1.013 -3.996 -8.755 1.00 83.94 236 LEU A N 1
ATOM 1703 C CA . LEU A 1 236 ? -1.973 -3.338 -7.863 1.00 83.94 236 LEU A CA 1
ATOM 1704 C C . LEU A 1 236 ? -2.463 -4.247 -6.729 1.00 83.94 236 LEU A C 1
ATOM 1706 O O . LEU A 1 236 ? -3.063 -3.751 -5.777 1.00 83.94 236 LEU A O 1
ATOM 1710 N N . ALA A 1 237 ? -2.175 -5.547 -6.799 1.00 84.88 237 ALA A N 1
ATOM 1711 C CA . ALA A 1 237 ? -2.483 -6.541 -5.777 1.00 84.88 237 ALA A CA 1
ATOM 1712 C C . ALA A 1 237 ? -2.223 -6.088 -4.323 1.00 84.88 237 ALA A C 1
ATOM 1714 O O . ALA A 1 237 ? -3.123 -6.269 -3.498 1.00 84.88 237 ALA A O 1
ATOM 1715 N N . PRO A 1 238 ? -1.089 -5.435 -3.981 1.00 82.81 238 PRO A N 1
ATOM 1716 C CA . PRO A 1 238 ? -0.838 -5.011 -2.605 1.00 82.81 238 PRO A CA 1
ATOM 1717 C C . PRO A 1 238 ? -1.737 -3.855 -2.128 1.00 82.81 238 PRO A C 1
ATOM 1719 O O . PRO A 1 238 ? -1.748 -3.563 -0.938 1.00 82.81 238 PRO A O 1
ATOM 1722 N N . ALA A 1 239 ? -2.508 -3.201 -3.012 1.00 79.12 239 ALA A N 1
ATOM 1723 C CA . ALA A 1 239 ? -3.547 -2.226 -2.643 1.00 79.12 239 ALA A CA 1
ATOM 1724 C C . ALA A 1 239 ? -4.943 -2.852 -2.594 1.00 79.12 239 ALA A C 1
ATOM 1726 O O . ALA A 1 23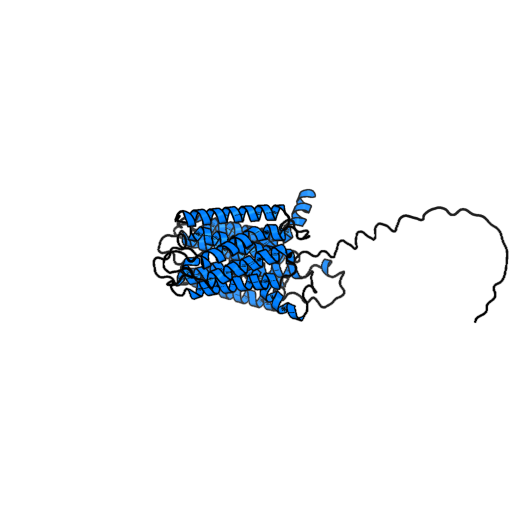9 ? -5.767 -2.420 -1.790 1.00 79.12 239 ALA A O 1
ATOM 1727 N N . VAL A 1 240 ? -5.211 -3.868 -3.423 1.00 84.69 240 VAL A N 1
ATOM 1728 C CA . VAL A 1 240 ? -6.528 -4.521 -3.496 1.00 84.69 240 VAL A CA 1
ATOM 1729 C C . VAL A 1 240 ? -6.948 -5.058 -2.126 1.00 84.69 240 VAL A C 1
ATOM 1731 O O . VAL A 1 240 ? -8.077 -4.819 -1.708 1.00 84.69 240 VAL A O 1
ATOM 1734 N N . ILE A 1 241 ? -6.036 -5.702 -1.388 1.00 85.38 241 ILE A N 1
ATOM 1735 C CA . ILE A 1 241 ? -6.346 -6.252 -0.058 1.00 85.38 241 ILE A CA 1
ATOM 1736 C C . ILE A 1 241 ? -6.588 -5.169 0.998 1.00 85.38 241 ILE A C 1
ATOM 1738 O O . ILE A 1 241 ? -7.647 -5.221 1.625 1.00 85.38 241 ILE A O 1
ATOM 1742 N N . PRO A 1 242 ? -5.695 -4.183 1.227 1.00 80.19 242 PRO A N 1
ATOM 1743 C CA . PRO A 1 242 ? -5.968 -3.110 2.184 1.00 80.19 242 PRO A CA 1
ATOM 1744 C C . PRO A 1 242 ? -7.275 -2.372 1.896 1.00 80.19 242 PRO A C 1
ATOM 1746 O O . PRO A 1 242 ? -8.052 -2.128 2.814 1.00 80.19 242 PRO A O 1
ATOM 1749 N N . VAL A 1 243 ? -7.560 -2.073 0.624 1.00 80.06 243 VAL A N 1
ATOM 1750 C CA . VAL A 1 243 ? -8.801 -1.390 0.240 1.00 80.06 243 VAL A CA 1
ATOM 1751 C C . VAL A 1 243 ? -10.010 -2.287 0.491 1.00 80.06 243 VAL A C 1
ATOM 1753 O O . VAL A 1 243 ? -10.908 -1.895 1.230 1.00 80.06 243 VAL A O 1
ATOM 1756 N N . GLY A 1 244 ? -10.020 -3.502 -0.061 1.00 85.88 244 GLY A N 1
ATOM 1757 C CA . GLY A 1 244 ? -11.147 -4.426 0.074 1.00 85.88 244 GLY A CA 1
ATOM 1758 C C . GLY A 1 244 ? -11.444 -4.795 1.527 1.00 85.88 244 GLY A C 1
ATOM 1759 O O . GLY A 1 244 ? -12.600 -4.802 1.939 1.00 85.88 244 GLY A O 1
ATOM 1760 N N . SER A 1 245 ? -10.403 -5.003 2.335 1.00 86.44 245 SER A N 1
ATOM 1761 C CA . SER A 1 245 ? -10.548 -5.279 3.766 1.00 86.44 245 SER A CA 1
ATOM 1762 C C . SER A 1 245 ? -11.031 -4.080 4.576 1.00 86.44 245 SER A C 1
ATOM 1764 O O . SER A 1 245 ? -11.819 -4.267 5.495 1.00 86.44 245 SER A O 1
ATOM 1766 N N . THR A 1 246 ? -10.619 -2.857 4.231 1.00 82.56 246 THR A N 1
ATOM 1767 C CA . THR A 1 246 ? -11.123 -1.640 4.888 1.00 82.56 246 THR A CA 1
ATOM 1768 C C . THR A 1 246 ? -12.602 -1.427 4.573 1.00 82.56 246 THR A C 1
ATOM 1770 O O . THR A 1 246 ? -13.380 -1.124 5.471 1.00 82.56 246 THR A O 1
ATOM 1773 N N . VAL A 1 247 ? -13.010 -1.636 3.316 1.00 81.69 247 VAL A N 1
ATOM 1774 C CA . VAL A 1 247 ? -14.421 -1.532 2.910 1.00 81.69 247 VAL A CA 1
ATOM 1775 C C . VAL A 1 247 ? -15.260 -2.621 3.584 1.00 81.69 247 VAL A C 1
ATOM 1777 O O . VAL A 1 247 ? -16.315 -2.323 4.133 1.00 81.69 247 VAL A O 1
ATOM 1780 N N . ALA A 1 248 ? -14.777 -3.866 3.615 1.00 87.62 248 ALA A N 1
ATOM 1781 C CA . ALA A 1 248 ? -15.472 -4.961 4.290 1.00 87.62 248 ALA A CA 1
ATOM 1782 C C . ALA A 1 248 ? -15.559 -4.753 5.814 1.00 87.62 248 ALA A C 1
ATOM 1784 O O . ALA A 1 248 ? -16.586 -5.063 6.414 1.00 87.62 248 ALA A O 1
ATOM 1785 N N . ALA A 1 249 ? -14.511 -4.200 6.433 1.00 85.88 249 ALA A N 1
ATOM 1786 C CA . ALA A 1 249 ? -14.499 -3.825 7.845 1.00 85.88 249 ALA A CA 1
ATOM 1787 C C . ALA A 1 249 ? -15.509 -2.716 8.160 1.00 85.88 249 ALA A C 1
ATOM 1789 O O . ALA A 1 249 ? -16.207 -2.802 9.164 1.00 85.88 249 ALA A O 1
ATOM 1790 N N . ALA A 1 250 ? -15.619 -1.703 7.296 1.00 80.31 250 ALA A N 1
ATOM 1791 C CA . ALA A 1 250 ? -16.566 -0.603 7.470 1.00 80.31 250 ALA A CA 1
ATOM 1792 C C . ALA A 1 250 ? -18.037 -1.049 7.388 1.00 80.31 250 ALA A C 1
ATOM 1794 O O . ALA A 1 250 ? -18.905 -0.375 7.932 1.00 80.31 250 ALA A O 1
ATOM 1795 N N . ALA A 1 251 ? -18.314 -2.177 6.728 1.00 87.56 251 ALA A N 1
ATOM 1796 C CA . ALA A 1 251 ? -19.644 -2.781 6.680 1.00 87.56 251 ALA A CA 1
ATOM 1797 C C . ALA A 1 251 ? -19.981 -3.628 7.926 1.00 87.56 251 ALA A C 1
ATOM 1799 O O . ALA A 1 251 ? -21.127 -4.041 8.094 1.00 87.56 251 ALA A O 1
ATOM 1800 N N . GLN A 1 252 ? -19.008 -3.924 8.798 1.00 89.12 252 GLN A N 1
ATOM 1801 C CA . GLN A 1 252 ? -19.260 -4.748 9.982 1.00 89.12 252 GLN A CA 1
ATOM 1802 C C . GLN A 1 252 ? -20.002 -3.968 11.079 1.00 89.12 252 GLN A C 1
ATOM 1804 O O . GLN A 1 252 ? -19.791 -2.764 11.239 1.00 89.12 252 GLN A O 1
ATOM 1809 N N . PRO A 1 253 ? -20.841 -4.651 11.882 1.00 85.62 253 PRO A N 1
ATOM 1810 C CA . PRO A 1 253 ? -21.487 -4.037 13.035 1.00 85.62 253 PRO A CA 1
ATOM 1811 C C . PRO A 1 253 ? -20.467 -3.618 14.114 1.00 85.62 253 PRO A C 1
ATOM 1813 O O . PRO A 1 253 ? -19.329 -4.109 14.127 1.00 85.62 253 PRO A O 1
ATOM 1816 N N . PRO A 1 254 ? -20.875 -2.754 15.067 1.00 77.12 254 PRO A N 1
ATOM 1817 C CA . PRO A 1 254 ? -20.052 -2.396 16.219 1.00 77.12 254 PRO A CA 1
ATOM 1818 C C . PRO A 1 254 ? -19.605 -3.654 16.976 1.00 77.12 254 PRO A C 1
ATOM 1820 O O . PRO A 1 254 ? -20.435 -4.454 17.402 1.00 77.12 254 PRO A O 1
ATOM 1823 N N . GLY A 1 255 ? -18.292 -3.842 17.117 1.00 80.00 255 GLY A N 1
ATOM 1824 C CA . GLY A 1 255 ? -17.696 -5.031 17.739 1.00 80.00 255 GLY A CA 1
ATOM 1825 C C . GLY A 1 255 ? -16.652 -5.735 16.874 1.00 80.00 255 GLY A C 1
ATOM 1826 O O . GLY A 1 255 ? -15.901 -6.559 17.393 1.00 80.00 255 GLY A O 1
ATOM 1827 N N . TYR A 1 256 ? -16.560 -5.394 15.585 1.00 84.69 256 TYR A N 1
ATOM 1828 C CA . TYR A 1 256 ? -15.424 -5.823 14.778 1.00 84.69 256 TYR A CA 1
ATOM 1829 C C . TYR A 1 256 ? -14.138 -5.088 15.190 1.00 84.69 256 TYR A C 1
ATOM 1831 O O . TYR A 1 256 ? -14.097 -3.858 15.221 1.00 84.69 256 TYR A O 1
ATOM 1839 N N . ASP A 1 257 ? -13.082 -5.851 15.476 1.00 85.94 257 ASP A N 1
ATOM 1840 C CA . ASP A 1 257 ? -11.765 -5.341 15.867 1.00 85.94 257 ASP A CA 1
ATOM 1841 C C . ASP A 1 257 ? -10.707 -5.807 14.846 1.00 85.94 257 ASP A C 1
ATOM 1843 O O . ASP A 1 257 ? -10.360 -6.992 14.825 1.00 85.94 257 ASP A O 1
ATOM 1847 N N . PRO A 1 258 ? -10.154 -4.914 14.003 1.00 84.12 258 PRO A N 1
ATOM 1848 C CA . PRO A 1 258 ? -9.176 -5.281 12.978 1.00 84.12 258 PRO A CA 1
ATOM 1849 C C . PRO A 1 258 ? -7.818 -5.747 13.530 1.00 84.12 258 PRO A C 1
ATOM 1851 O O . PRO A 1 258 ? -7.063 -6.377 12.783 1.00 84.12 258 PRO A O 1
ATOM 1854 N N . LEU A 1 259 ? -7.487 -5.465 14.799 1.00 86.12 259 LEU A N 1
ATOM 1855 C CA . LEU A 1 259 ? -6.274 -5.986 15.440 1.00 86.12 259 LEU A CA 1
ATOM 1856 C C . LEU A 1 259 ? -6.447 -7.451 15.828 1.00 86.12 259 LEU A C 1
ATOM 1858 O O . LEU A 1 259 ? -5.547 -8.262 15.598 1.00 86.12 259 LEU A O 1
ATOM 1862 N N . ARG A 1 260 ? -7.615 -7.789 16.382 1.00 89.12 260 ARG A N 1
ATOM 1863 C CA . ARG A 1 260 ? -7.918 -9.126 16.907 1.00 89.12 260 ARG A CA 1
ATOM 1864 C C . ARG A 1 260 ? -8.504 -10.068 15.866 1.00 89.12 260 ARG A C 1
ATOM 1866 O O . ARG A 1 260 ? -8.254 -11.265 15.927 1.00 89.12 260 ARG A O 1
ATOM 1873 N N . GLN A 1 261 ? -9.278 -9.559 14.914 1.00 91.56 261 GLN A N 1
ATOM 1874 C CA . GLN A 1 261 ? -10.020 -10.379 13.961 1.00 91.56 261 GLN A CA 1
ATOM 1875 C C . GLN A 1 261 ? -9.357 -10.398 12.581 1.00 91.56 261 GLN A C 1
ATOM 1877 O O . GLN A 1 261 ? -8.955 -9.378 12.007 1.00 91.56 261 GLN A O 1
ATOM 1882 N N . SER A 1 262 ? -9.242 -11.605 12.035 1.00 92.69 262 SER A N 1
ATOM 1883 C CA . SER A 1 262 ? -8.615 -11.861 10.743 1.00 92.69 262 SER A CA 1
ATOM 1884 C C . SER A 1 262 ? -9.415 -11.262 9.580 1.00 92.69 262 SER A C 1
ATOM 1886 O O . SER A 1 262 ? -10.611 -10.990 9.678 1.00 92.69 262 SER A O 1
ATOM 1888 N N . LEU A 1 263 ? -8.761 -11.073 8.439 1.00 91.62 263 LEU A N 1
ATOM 1889 C CA . LEU A 1 263 ? -9.402 -10.862 7.145 1.00 91.62 263 LEU A CA 1
ATOM 1890 C C . LEU A 1 263 ? -10.327 -12.023 6.789 1.00 91.62 263 LEU A C 1
ATOM 1892 O O . LEU A 1 263 ? -11.374 -11.818 6.184 1.00 91.62 263 LEU A O 1
ATOM 1896 N N . SER A 1 264 ? -9.970 -13.235 7.206 1.00 92.50 264 SER A N 1
ATOM 1897 C CA . SER A 1 264 ? -10.817 -14.414 7.036 1.00 92.50 264 SER A CA 1
ATOM 1898 C C . SER A 1 264 ? -12.147 -14.274 7.796 1.00 92.50 264 SER A C 1
ATOM 1900 O O . SER A 1 264 ? -13.177 -14.727 7.299 1.00 92.50 264 SER A O 1
ATOM 1902 N N . THR A 1 265 ? -12.174 -13.554 8.928 1.00 93.31 265 THR A N 1
ATOM 1903 C CA . THR A 1 265 ? -13.421 -13.168 9.617 1.00 93.31 265 THR A CA 1
ATOM 1904 C C . THR A 1 265 ? -14.296 -12.251 8.764 1.00 93.31 265 THR A C 1
ATOM 1906 O O . THR A 1 265 ? -15.511 -12.339 8.847 1.00 93.31 265 THR A O 1
ATOM 1909 N N . LEU A 1 266 ? -13.734 -11.411 7.894 1.00 93.88 266 LEU A N 1
ATOM 1910 C CA . LEU A 1 266 ? -14.534 -10.572 6.990 1.00 93.88 266 LEU A CA 1
ATOM 1911 C C . LEU A 1 266 ? -15.159 -11.366 5.829 1.00 93.88 266 LEU A C 1
ATOM 1913 O O . LEU A 1 266 ? -16.080 -10.880 5.180 1.00 93.88 266 LEU A O 1
ATOM 1917 N N . ALA A 1 267 ? -14.660 -12.573 5.546 1.00 94.75 267 ALA A N 1
ATOM 1918 C CA . ALA A 1 267 ? -15.166 -13.447 4.485 1.00 94.75 267 ALA A CA 1
ATOM 1919 C C . ALA A 1 267 ? -16.002 -14.633 5.007 1.00 94.75 267 ALA A C 1
ATOM 1921 O O . ALA A 1 267 ? -16.564 -15.381 4.201 1.00 94.75 267 ALA A O 1
ATOM 1922 N N . ARG A 1 268 ? -16.086 -14.830 6.332 1.00 94.75 268 ARG A N 1
ATOM 1923 C CA . ARG A 1 268 ? -16.766 -15.986 6.937 1.00 94.75 268 ARG A CA 1
ATOM 1924 C C . ARG A 1 268 ? -18.274 -15.986 6.677 1.00 94.75 268 ARG A C 1
ATOM 1926 O O . ARG A 1 268 ? -18.887 -14.949 6.411 1.00 94.75 268 ARG A O 1
ATOM 1933 N N . ILE A 1 269 ? -18.885 -17.157 6.827 1.00 93.94 269 ILE A N 1
ATOM 1934 C CA . ILE A 1 269 ? -20.345 -17.288 6.911 1.00 93.94 269 ILE A CA 1
ATOM 1935 C C . ILE A 1 269 ? -20.832 -16.464 8.116 1.00 93.94 269 ILE A C 1
ATOM 1937 O O . ILE A 1 269 ? -20.208 -16.508 9.172 1.00 93.94 269 ILE A O 1
ATOM 1941 N N . GLY A 1 270 ? -21.879 -15.657 7.931 1.00 90.44 270 GLY A N 1
ATOM 1942 C CA . GLY A 1 270 ? -22.438 -14.784 8.972 1.00 90.44 270 GLY A CA 1
ATOM 1943 C C . GLY A 1 270 ? -21.772 -13.407 9.128 1.00 90.44 270 GLY A C 1
ATOM 1944 O O . GLY A 1 270 ? -22.243 -12.605 9.928 1.00 90.44 270 GLY A O 1
ATOM 1945 N N . ALA A 1 271 ? -20.704 -13.088 8.383 1.00 93.19 271 ALA A N 1
ATOM 1946 C CA . ALA A 1 271 ? -20.189 -11.714 8.325 1.00 93.19 271 ALA A CA 1
ATOM 1947 C C . ALA A 1 271 ? -21.088 -10.816 7.455 1.00 93.19 271 ALA A C 1
ATOM 1949 O O . ALA A 1 271 ? -21.525 -11.226 6.372 1.00 93.19 271 ALA A O 1
ATOM 1950 N N . THR A 1 272 ? -21.335 -9.582 7.906 1.00 94.19 272 THR A N 1
ATOM 1951 C CA . THR A 1 272 ? -22.112 -8.591 7.146 1.00 94.19 272 THR A CA 1
ATOM 1952 C C . THR A 1 272 ? -21.400 -8.286 5.836 1.00 94.19 272 THR A C 1
ATOM 1954 O O . THR A 1 272 ? -20.187 -8.086 5.828 1.00 94.19 272 THR A O 1
ATOM 1957 N N . ASP A 1 273 ? -22.125 -8.309 4.717 1.00 93.88 273 ASP A N 1
ATOM 1958 C CA . ASP A 1 273 ? -21.578 -8.041 3.382 1.00 93.88 273 ASP A CA 1
ATOM 1959 C C . ASP A 1 273 ? -20.277 -8.804 3.061 1.00 93.88 273 ASP A C 1
ATOM 1961 O O . ASP A 1 273 ? -19.393 -8.305 2.357 1.00 93.88 273 ASP A O 1
ATOM 1965 N N . ARG A 1 274 ? -20.165 -10.062 3.528 1.00 93.31 274 ARG A N 1
ATOM 1966 C CA . ARG A 1 274 ? -18.971 -10.921 3.351 1.00 93.31 274 ARG A CA 1
ATOM 1967 C C . ARG A 1 274 ? -18.460 -11.021 1.911 1.00 93.31 274 ARG A C 1
ATOM 1969 O O . ARG A 1 274 ? -17.300 -11.360 1.660 1.00 93.31 274 ARG A O 1
ATOM 1976 N N . TRP A 1 275 ? -19.340 -10.761 0.946 1.00 95.69 275 TRP A N 1
ATOM 1977 C CA . TRP A 1 275 ? -19.043 -10.754 -0.481 1.00 95.69 275 TRP A CA 1
ATOM 1978 C C . TRP A 1 275 ? -18.003 -9.702 -0.869 1.00 95.69 275 TRP A C 1
ATOM 1980 O O . TRP A 1 275 ? -17.273 -9.927 -1.829 1.00 95.69 275 TRP A O 1
ATOM 1990 N N . ILE A 1 276 ? -17.863 -8.613 -0.107 1.00 94.12 276 ILE A N 1
ATOM 1991 C CA . ILE A 1 276 ? -16.830 -7.594 -0.334 1.00 94.12 276 ILE A CA 1
ATOM 1992 C C . ILE A 1 276 ? -15.438 -8.215 -0.156 1.00 94.12 276 ILE A C 1
ATOM 1994 O O . ILE A 1 276 ? -14.601 -8.155 -1.062 1.00 94.12 276 ILE A O 1
ATOM 1998 N N . MET A 1 277 ? -15.192 -8.882 0.978 1.00 94.94 277 MET A N 1
ATOM 1999 C CA . MET A 1 277 ? -13.905 -9.540 1.224 1.00 94.94 277 MET A CA 1
ATOM 2000 C C . MET A 1 277 ? -13.727 -10.780 0.340 1.00 94.94 277 MET A C 1
ATOM 2002 O O . MET A 1 277 ? -12.654 -10.983 -0.226 1.00 94.94 277 MET A O 1
ATOM 2006 N N . THR A 1 278 ? -14.787 -11.572 0.151 1.00 96.00 278 THR A N 1
ATOM 2007 C CA . THR A 1 278 ? -14.770 -12.748 -0.739 1.00 96.00 278 THR A CA 1
ATOM 2008 C C . THR A 1 278 ? -14.375 -12.353 -2.164 1.00 96.00 278 THR A C 1
ATOM 2010 O O . THR A 1 278 ? -13.449 -12.926 -2.733 1.00 96.00 278 THR A O 1
ATOM 2013 N N . GLY A 1 279 ? -15.022 -11.329 -2.727 1.00 95.31 279 GLY A N 1
ATOM 2014 C CA . GLY A 1 279 ? -14.715 -10.801 -4.054 1.00 95.31 279 GLY A CA 1
ATOM 2015 C C . GLY A 1 279 ? -13.295 -10.246 -4.146 1.00 95.31 279 GLY A C 1
ATOM 2016 O O . GLY A 1 279 ? -12.617 -10.474 -5.146 1.00 95.31 279 GLY A O 1
ATOM 2017 N N . THR A 1 280 ? -12.806 -9.603 -3.081 1.00 93.44 280 THR A N 1
ATOM 2018 C CA . THR A 1 280 ? -11.418 -9.121 -2.988 1.00 93.44 280 THR A CA 1
ATOM 2019 C C . THR A 1 280 ? -10.413 -10.275 -3.093 1.00 93.44 280 THR A C 1
ATOM 2021 O O . THR A 1 280 ? -9.473 -10.201 -3.888 1.00 93.44 280 THR A O 1
ATOM 2024 N N . LEU A 1 281 ? -10.620 -11.362 -2.339 1.00 94.44 281 LEU A N 1
ATOM 2025 C CA . LEU A 1 281 ? -9.761 -12.553 -2.374 1.00 94.44 281 LEU A CA 1
ATOM 2026 C C . LEU A 1 281 ? -9.834 -13.274 -3.725 1.00 94.44 281 LEU A C 1
ATOM 2028 O O . LEU A 1 281 ? -8.800 -13.646 -4.277 1.00 94.44 281 LEU A O 1
ATOM 2032 N N . VAL A 1 282 ? -11.036 -13.422 -4.290 1.00 95.00 282 VAL A N 1
ATOM 2033 C CA . VAL A 1 282 ? -11.251 -14.053 -5.602 1.00 95.00 282 VAL A CA 1
ATOM 2034 C C . VAL A 1 282 ? -10.550 -13.267 -6.708 1.00 95.00 282 VAL A C 1
ATOM 2036 O O . VAL A 1 282 ? -9.814 -13.853 -7.502 1.00 95.00 282 VAL A O 1
ATOM 2039 N N . LEU A 1 283 ? -10.719 -11.942 -6.741 1.00 92.44 283 LEU A N 1
ATOM 2040 C CA . LEU A 1 283 ? -10.063 -11.069 -7.715 1.00 92.44 283 LEU A CA 1
ATOM 2041 C C . LEU A 1 283 ? -8.538 -11.184 -7.627 1.00 92.44 283 LEU A C 1
ATOM 2043 O O . LEU A 1 283 ? -7.866 -11.330 -8.650 1.00 92.44 283 LEU A O 1
ATOM 2047 N N . LEU A 1 284 ? -7.996 -11.143 -6.408 1.00 92.56 284 LEU A N 1
ATOM 2048 C CA . LEU A 1 284 ? -6.563 -11.267 -6.176 1.00 92.56 284 LEU A CA 1
ATOM 2049 C C . LEU A 1 284 ? -6.034 -12.640 -6.614 1.00 92.56 284 LEU A C 1
ATOM 2051 O O . LEU A 1 284 ? -5.037 -12.722 -7.334 1.00 92.56 284 LEU A O 1
ATOM 2055 N N . GLY A 1 285 ? -6.716 -13.710 -6.205 1.00 94.56 285 GLY A N 1
ATOM 2056 C CA . GLY A 1 285 ? -6.338 -15.081 -6.524 1.00 94.56 285 GLY A CA 1
ATOM 2057 C C . GLY A 1 285 ? -6.350 -15.352 -8.027 1.00 94.56 285 GLY A C 1
ATOM 2058 O O . GLY A 1 285 ? -5.353 -15.826 -8.575 1.00 94.56 285 GLY A O 1
ATOM 2059 N N . LEU A 1 286 ? -7.420 -14.950 -8.724 1.00 94.06 286 LEU A N 1
ATOM 2060 C CA . LEU A 1 286 ? -7.500 -15.015 -10.188 1.00 94.06 286 LEU A CA 1
ATOM 2061 C C . LEU A 1 286 ? -6.392 -14.195 -10.855 1.00 94.06 286 LEU A C 1
ATOM 2063 O O . LEU A 1 286 ? -5.784 -14.653 -11.821 1.00 94.06 286 LEU A O 1
ATOM 2067 N N . GLY A 1 287 ? -6.091 -13.011 -10.320 1.00 91.06 287 GLY A N 1
ATOM 2068 C CA . GLY A 1 287 ? -5.010 -12.155 -10.794 1.00 91.06 287 GLY A CA 1
ATOM 2069 C C . GLY A 1 287 ? -3.639 -12.827 -10.753 1.00 91.06 287 GLY A C 1
ATOM 2070 O O . GLY A 1 287 ? -2.893 -12.770 -11.731 1.00 91.06 287 GLY A O 1
ATOM 2071 N N . TYR A 1 288 ? -3.316 -13.506 -9.653 1.00 93.75 288 TYR A N 1
ATOM 2072 C CA . TYR A 1 288 ? -2.056 -14.235 -9.509 1.00 93.75 288 TYR A CA 1
ATOM 2073 C C . TYR A 1 288 ? -2.001 -15.522 -10.335 1.00 93.75 288 TYR A C 1
ATOM 2075 O O . TYR A 1 288 ? -0.957 -15.804 -10.923 1.00 93.75 288 TYR A O 1
ATOM 2083 N N . VAL A 1 289 ? -3.111 -16.260 -10.460 1.00 95.31 289 VAL A N 1
ATOM 2084 C CA . VAL A 1 289 ? -3.198 -17.427 -11.358 1.00 95.31 289 VAL A CA 1
ATOM 2085 C C . VAL A 1 289 ? -2.998 -16.993 -12.812 1.00 95.31 289 VAL A C 1
ATOM 2087 O O . VAL A 1 289 ? -2.146 -17.540 -13.512 1.00 95.31 289 VAL A O 1
ATOM 2090 N N . ALA A 1 290 ? -3.697 -15.947 -13.259 1.00 90.25 290 ALA A N 1
ATOM 2091 C CA . ALA A 1 290 ? -3.489 -15.366 -14.582 1.00 90.25 290 ALA A CA 1
ATOM 2092 C C . ALA A 1 290 ? -2.052 -14.841 -14.743 1.00 90.25 290 ALA A C 1
ATOM 2094 O O . ALA A 1 290 ? -1.437 -15.032 -15.790 1.00 90.25 290 ALA A O 1
ATOM 2095 N N . GLY A 1 291 ? -1.482 -14.244 -13.692 1.00 86.88 291 GLY A N 1
ATOM 2096 C CA . GLY A 1 291 ? -0.080 -13.833 -13.617 1.00 86.88 291 GLY A CA 1
ATOM 2097 C C . GLY A 1 291 ? 0.891 -14.984 -13.861 1.00 86.88 291 GLY A C 1
ATOM 2098 O O . GLY A 1 291 ? 1.791 -14.853 -14.684 1.00 86.88 291 GLY A O 1
ATOM 2099 N N . ALA A 1 292 ? 0.684 -16.129 -13.213 1.00 90.50 292 ALA A N 1
ATOM 2100 C CA . ALA A 1 292 ? 1.497 -17.328 -13.402 1.00 90.50 292 ALA A CA 1
ATOM 2101 C C . ALA A 1 292 ? 1.433 -17.859 -14.841 1.00 90.50 292 ALA A C 1
ATOM 2103 O O . ALA A 1 292 ? 2.441 -18.317 -15.386 1.00 90.50 292 ALA A O 1
ATOM 2104 N N . LEU A 1 293 ? 0.260 -17.796 -15.471 1.00 87.94 293 LEU A N 1
ATOM 2105 C CA . LEU A 1 293 ? 0.056 -18.267 -16.841 1.00 87.94 293 LEU A CA 1
ATOM 2106 C C . LEU A 1 293 ? 0.672 -17.312 -17.858 1.00 87.94 293 LEU A C 1
ATOM 2108 O O . LEU A 1 293 ? 1.395 -17.749 -18.753 1.00 87.94 293 LEU A O 1
ATOM 2112 N N . VAL A 1 294 ? 0.417 -16.015 -17.688 1.00 81.56 294 VAL A N 1
ATOM 2113 C CA . VAL A 1 294 ? 0.753 -15.007 -18.684 1.00 81.56 294 VAL A CA 1
ATOM 2114 C C . VAL A 1 294 ? 2.166 -14.482 -18.496 1.00 81.56 294 VAL A C 1
ATOM 2116 O O . VAL A 1 294 ? 2.829 -14.337 -19.499 1.00 81.56 294 VAL A O 1
ATOM 2119 N N . LEU A 1 295 ? 2.695 -14.251 -17.287 1.00 79.62 295 LEU A N 1
ATOM 2120 C CA . LEU A 1 295 ? 4.016 -13.628 -17.065 1.00 79.62 295 LEU A CA 1
ATOM 2121 C C . LEU A 1 295 ? 5.187 -14.618 -17.236 1.00 79.62 295 LEU A C 1
ATOM 2123 O O . LEU A 1 295 ? 5.928 -14.920 -16.302 1.00 79.62 295 LEU A O 1
ATOM 2127 N N . THR A 1 296 ? 5.393 -15.085 -18.468 1.00 78.62 296 THR A N 1
ATOM 2128 C CA . THR A 1 296 ? 6.392 -16.096 -18.872 1.00 78.62 296 THR A CA 1
ATOM 2129 C C . THR A 1 296 ? 7.853 -15.752 -18.572 1.00 78.62 296 THR A C 1
ATOM 2131 O O . THR A 1 296 ? 8.686 -16.654 -18.555 1.00 78.62 296 THR A O 1
ATOM 2134 N N . ARG A 1 297 ? 8.179 -14.481 -18.297 1.00 79.12 297 ARG A N 1
ATOM 2135 C CA . ARG A 1 297 ? 9.527 -14.064 -17.861 1.00 79.12 297 ARG A CA 1
ATOM 2136 C C . ARG A 1 297 ? 9.861 -14.491 -16.433 1.00 79.12 297 ARG A C 1
ATOM 2138 O O . ARG A 1 297 ? 11.029 -14.534 -16.067 1.00 79.12 297 ARG A O 1
ATOM 2145 N N . ILE A 1 298 ? 8.857 -14.783 -15.609 1.00 83.62 298 ILE A N 1
ATOM 2146 C CA . ILE A 1 298 ? 9.093 -15.372 -14.292 1.00 83.62 298 ILE A CA 1
ATOM 2147 C C . ILE A 1 298 ? 9.603 -16.803 -14.528 1.00 83.62 298 ILE A C 1
ATOM 2149 O O . ILE A 1 298 ? 8.993 -17.538 -15.309 1.00 83.62 298 ILE A O 1
ATOM 2153 N N . PRO A 1 299 ? 10.702 -17.234 -13.882 1.00 85.88 299 PRO A N 1
ATOM 2154 C CA . PRO A 1 299 ? 11.192 -18.595 -14.055 1.00 85.88 299 PRO A CA 1
ATOM 2155 C C . PRO A 1 299 ? 10.125 -19.595 -13.598 1.00 85.88 299 PRO A C 1
ATOM 2157 O O . PRO A 1 299 ? 9.327 -19.301 -12.707 1.00 85.88 299 PRO A O 1
ATOM 2160 N N . TRP A 1 300 ? 10.113 -20.788 -14.192 1.00 89.94 300 TRP A N 1
ATOM 2161 C CA . TRP A 1 300 ? 9.058 -21.780 -13.958 1.00 89.94 300 TRP A CA 1
ATOM 2162 C C . TRP A 1 300 ? 8.777 -22.081 -12.469 1.00 89.94 300 TRP A C 1
ATOM 2164 O O . TRP A 1 300 ? 7.605 -22.040 -12.093 1.00 89.94 300 TRP A O 1
ATOM 2174 N N . PRO A 1 301 ? 9.784 -22.245 -11.581 1.00 92.06 301 PRO A N 1
ATOM 2175 C CA . PRO A 1 301 ? 9.524 -22.395 -10.147 1.00 92.06 301 PRO A CA 1
ATOM 2176 C C . PRO A 1 301 ? 8.778 -21.199 -9.540 1.00 92.06 301 PRO A C 1
ATOM 2178 O O . PRO A 1 301 ? 7.871 -21.373 -8.731 1.00 92.06 301 PRO A O 1
ATOM 2181 N N . GLY A 1 302 ? 9.124 -19.974 -9.950 1.00 91.56 302 GLY A N 1
ATOM 2182 C CA . GLY A 1 302 ? 8.433 -18.759 -9.519 1.00 91.56 302 GLY A CA 1
ATOM 2183 C C . GLY A 1 302 ? 6.994 -18.688 -10.028 1.00 91.56 302 GLY A C 1
ATOM 2184 O O . GLY A 1 302 ? 6.116 -18.222 -9.307 1.00 91.56 302 GLY A O 1
ATOM 2185 N N . ARG A 1 303 ? 6.728 -19.194 -11.240 1.00 92.75 303 ARG A N 1
ATOM 2186 C CA . ARG A 1 303 ? 5.371 -19.288 -11.803 1.00 92.75 303 ARG A CA 1
ATOM 2187 C C . ARG A 1 303 ? 4.509 -20.277 -11.024 1.00 92.75 303 ARG A C 1
ATOM 2189 O O . ARG A 1 303 ? 3.364 -19.959 -10.727 1.00 92.75 303 ARG A O 1
ATOM 2196 N N . ILE A 1 304 ? 5.061 -21.428 -10.637 1.00 95.12 304 ILE A N 1
ATOM 2197 C CA . ILE A 1 304 ? 4.357 -22.362 -9.749 1.00 95.12 304 ILE A CA 1
ATOM 2198 C C . ILE A 1 304 ? 4.067 -21.704 -8.409 1.00 95.12 304 ILE A C 1
ATOM 2200 O O . ILE A 1 304 ? 2.929 -21.741 -7.963 1.00 95.12 304 ILE A O 1
ATOM 2204 N N . ALA A 1 305 ? 5.064 -21.076 -7.785 1.00 95.44 305 ALA A N 1
ATOM 2205 C CA . ALA A 1 305 ? 4.887 -20.452 -6.480 1.00 95.44 305 ALA A CA 1
ATOM 2206 C C . ALA A 1 305 ? 3.808 -19.353 -6.506 1.00 95.44 305 ALA A C 1
ATOM 2208 O O . ALA A 1 305 ? 2.898 -19.374 -5.686 1.00 95.44 305 ALA A O 1
ATOM 2209 N N . VAL A 1 306 ? 3.828 -18.437 -7.482 1.00 94.06 306 VAL A N 1
ATOM 2210 C CA . VAL A 1 306 ? 2.784 -17.399 -7.579 1.00 94.06 306 VAL A CA 1
ATOM 2211 C C . VAL A 1 306 ? 1.422 -17.974 -7.995 1.00 94.06 306 VAL A C 1
ATOM 2213 O O . VAL A 1 306 ? 0.393 -17.489 -7.536 1.00 94.06 306 VAL A O 1
ATOM 2216 N N . GLY A 1 307 ? 1.399 -19.036 -8.809 1.00 96.25 307 GLY A N 1
ATOM 2217 C CA . GLY A 1 307 ? 0.173 -19.726 -9.214 1.00 96.25 307 GLY A CA 1
ATOM 2218 C C . GLY A 1 307 ? -0.494 -20.478 -8.063 1.00 96.25 307 GLY A C 1
ATOM 2219 O O . GLY A 1 307 ? -1.694 -20.326 -7.860 1.00 96.25 307 GLY A O 1
ATOM 2220 N N . LEU A 1 308 ? 0.279 -21.228 -7.271 1.00 97.69 308 LEU A N 1
ATOM 2221 C CA . LEU A 1 308 ? -0.185 -21.883 -6.044 1.00 97.69 308 LEU A CA 1
ATOM 2222 C C . LEU A 1 308 ? -0.590 -20.855 -4.985 1.00 97.69 308 LEU A C 1
ATOM 2224 O O . LEU A 1 308 ? -1.617 -21.033 -4.338 1.00 97.69 308 LEU A O 1
ATOM 2228 N N . GLY A 1 309 ? 0.167 -19.760 -4.865 1.00 96.75 309 GLY A N 1
ATOM 2229 C CA . GLY A 1 309 ? -0.184 -18.602 -4.044 1.00 96.75 309 GLY A CA 1
ATOM 2230 C C . GLY A 1 309 ? -1.573 -18.067 -4.393 1.00 96.75 309 GLY A C 1
ATOM 2231 O O . GLY A 1 309 ? -2.464 -18.021 -3.547 1.00 96.75 309 GLY A O 1
ATOM 2232 N N . GLY A 1 310 ? -1.777 -17.743 -5.672 1.00 96.44 310 GLY A N 1
ATOM 2233 C CA . GLY A 1 310 ? -3.049 -17.258 -6.201 1.00 96.44 310 GLY A CA 1
ATOM 2234 C C . GLY A 1 310 ? -4.199 -18.251 -6.055 1.00 96.44 310 GLY A C 1
ATOM 2235 O O . GLY A 1 310 ? -5.287 -17.860 -5.642 1.00 96.44 310 GLY A O 1
ATOM 2236 N N . ALA A 1 311 ? -3.966 -19.534 -6.343 1.00 97.94 311 ALA A N 1
ATOM 2237 C CA . ALA A 1 311 ? -4.967 -20.583 -6.168 1.00 97.94 311 ALA A CA 1
ATOM 2238 C C . ALA A 1 311 ? -5.363 -20.736 -4.692 1.00 97.94 311 ALA A C 1
ATOM 2240 O O . ALA A 1 311 ? -6.550 -20.793 -4.387 1.00 97.94 311 ALA A O 1
ATOM 2241 N N . GLY A 1 312 ? -4.393 -20.725 -3.773 1.00 97.69 312 GLY A N 1
ATOM 2242 C CA . GLY A 1 312 ? -4.645 -20.752 -2.333 1.00 97.69 312 GLY A CA 1
ATOM 2243 C C . GLY A 1 312 ? -5.505 -19.575 -1.872 1.00 97.69 312 GLY A C 1
ATOM 2244 O O . GLY A 1 312 ? -6.507 -19.780 -1.194 1.00 97.69 312 GLY A O 1
ATOM 2245 N N . THR A 1 313 ? -5.189 -18.351 -2.311 1.00 96.50 313 THR A N 1
ATOM 2246 C CA . THR A 1 313 ? -6.004 -17.153 -2.031 1.00 96.50 313 THR A CA 1
ATOM 2247 C C . THR A 1 313 ? -7.412 -17.250 -2.625 1.00 96.50 313 THR A C 1
ATOM 2249 O O . THR A 1 313 ? -8.388 -16.936 -1.944 1.00 96.50 313 THR A O 1
ATOM 2252 N N . LEU A 1 314 ? -7.533 -17.704 -3.878 1.00 96.88 314 LEU A N 1
ATOM 2253 C CA . LEU A 1 314 ? -8.816 -17.893 -4.557 1.00 96.88 314 LEU A CA 1
ATOM 2254 C C . LEU A 1 314 ? -9.703 -18.872 -3.782 1.00 96.88 314 LEU A C 1
ATOM 2256 O O . LEU A 1 314 ? -10.847 -18.554 -3.462 1.00 96.88 314 LEU A O 1
ATOM 2260 N N . PHE A 1 315 ? -9.166 -20.045 -3.448 1.00 97.56 315 PHE A N 1
ATOM 2261 C CA . PHE A 1 315 ? -9.909 -21.069 -2.727 1.00 97.56 315 PHE A CA 1
ATOM 2262 C C . PHE A 1 315 ? -10.186 -20.679 -1.275 1.00 97.56 315 PHE A C 1
ATOM 2264 O O . PHE A 1 315 ? -11.268 -20.984 -0.795 1.00 97.56 315 PHE A O 1
ATOM 2271 N N . ALA A 1 316 ? -9.305 -19.938 -0.596 1.00 95.50 316 ALA A N 1
ATOM 2272 C CA . ALA A 1 316 ? -9.603 -19.391 0.730 1.00 95.50 316 ALA A CA 1
ATOM 2273 C C . ALA A 1 316 ? -10.805 -18.424 0.704 1.00 95.50 316 ALA A C 1
ATOM 2275 O O . ALA A 1 316 ? -11.601 -18.405 1.640 1.00 95.50 316 ALA A O 1
ATOM 2276 N N . GLY A 1 317 ? -10.978 -17.657 -0.380 1.00 93.88 317 GLY A N 1
ATOM 2277 C CA . GLY A 1 317 ? -12.173 -16.832 -0.585 1.00 93.88 317 GLY A CA 1
ATOM 2278 C C . GLY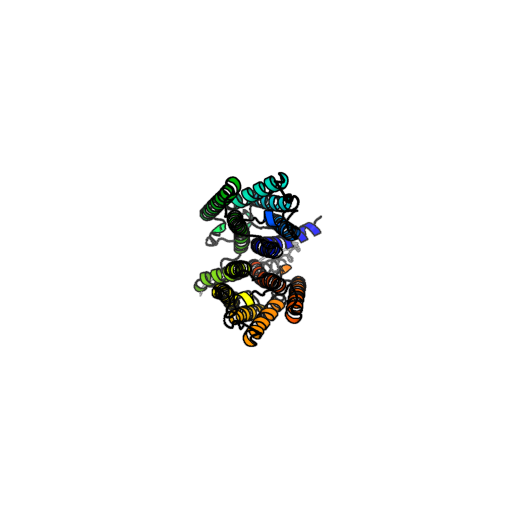 A 1 317 ? -13.429 -17.650 -0.907 1.00 93.88 317 GLY A C 1
ATOM 2279 O O . GLY A 1 317 ? -14.496 -17.382 -0.362 1.00 93.88 317 GLY A O 1
ATOM 2280 N N . LEU A 1 318 ? -13.315 -18.657 -1.780 1.00 96.19 318 LEU A N 1
ATOM 2281 C CA . LEU A 1 318 ? -14.449 -19.491 -2.211 1.00 96.19 318 LEU A CA 1
ATOM 2282 C C . LEU A 1 318 ? -14.902 -20.517 -1.161 1.00 96.19 318 LEU A C 1
ATOM 2284 O O . LEU A 1 318 ? -16.046 -20.964 -1.199 1.00 96.19 318 LEU A O 1
ATOM 2288 N N . LEU A 1 319 ? -14.016 -20.888 -0.237 1.00 96.00 319 LEU A N 1
ATOM 2289 C CA . LEU A 1 319 ? -14.251 -21.838 0.847 1.00 96.00 319 LEU A CA 1
ATOM 2290 C C . LEU A 1 319 ? -14.239 -21.052 2.166 1.00 96.00 319 LEU A C 1
ATOM 2292 O O . LEU A 1 319 ? -13.204 -21.002 2.832 1.00 96.00 319 LEU A O 1
ATOM 2296 N N . PRO A 1 320 ? -15.340 -20.371 2.530 1.00 94.12 320 PRO A N 1
ATOM 2297 C CA . PRO A 1 320 ? -15.363 -19.488 3.688 1.00 94.12 320 PRO A CA 1
ATOM 2298 C C . PRO A 1 320 ? -15.212 -20.267 4.999 1.00 94.12 320 PRO A C 1
ATOM 2300 O O . PRO A 1 320 ? -15.567 -21.444 5.100 1.00 94.12 320 PRO A O 1
ATOM 2303 N N . GLN A 1 321 ? -14.726 -19.576 6.030 1.00 95.56 321 GLN A N 1
ATOM 2304 C CA . GLN A 1 321 ? -14.784 -20.089 7.395 1.00 95.56 321 GLN A CA 1
ATOM 2305 C C . GLN A 1 321 ? -16.247 -20.188 7.870 1.00 95.56 321 GLN A C 1
ATOM 2307 O O . GLN A 1 321 ? -17.071 -19.350 7.477 1.00 95.56 321 GLN A O 1
ATOM 2312 N N . PRO A 1 322 ? -16.584 -21.176 8.716 1.00 95.19 322 PRO A N 1
ATOM 2313 C CA . PRO A 1 322 ? -17.879 -21.228 9.387 1.00 95.19 322 PRO A CA 1
ATOM 2314 C C . PRO A 1 322 ? -18.049 -20.056 10.369 1.00 95.19 322 PRO A C 1
ATOM 2316 O O . PRO A 1 322 ? -17.090 -19.365 10.718 1.00 95.19 322 PRO A O 1
ATOM 2319 N N . GLU A 1 323 ? -19.279 -19.845 10.844 1.00 90.44 323 GLU A N 1
ATOM 2320 C CA . GLU A 1 323 ? -19.567 -18.863 11.902 1.00 90.44 323 GLU A CA 1
ATOM 2321 C C . GLU A 1 323 ? -18.795 -19.165 13.192 1.00 90.44 323 GLU A C 1
ATOM 2323 O O . GLU A 1 323 ? -18.342 -18.253 13.881 1.00 90.44 323 GLU A O 1
ATOM 2328 N N . THR A 1 324 ? -18.602 -20.441 13.512 1.00 87.50 324 THR A N 1
ATOM 2329 C CA . THR A 1 324 ? -17.864 -20.894 14.691 1.00 87.50 324 THR A CA 1
ATOM 2330 C C . THR A 1 324 ? -16.872 -21.990 14.309 1.00 87.50 324 THR A C 1
ATOM 2332 O O . THR A 1 324 ? -17.159 -22.849 13.477 1.00 87.50 324 THR A O 1
ATOM 2335 N N . GLY A 1 325 ? -15.683 -21.960 14.914 1.00 88.44 325 GLY A N 1
ATOM 2336 C CA . GLY A 1 325 ? -14.611 -22.913 14.620 1.00 88.44 325 GLY A CA 1
ATOM 2337 C C . GLY A 1 325 ? -13.837 -22.594 13.337 1.00 88.44 325 GLY A C 1
ATOM 2338 O O . GLY A 1 325 ? -13.715 -21.436 12.939 1.00 88.44 325 GLY A O 1
ATOM 2339 N N . SER A 1 326 ? -13.270 -23.627 12.713 1.00 91.31 326 SER A N 1
ATOM 2340 C CA . SER A 1 326 ? -12.453 -23.508 11.503 1.00 91.31 326 SER A CA 1
ATOM 2341 C C . SER A 1 326 ? -12.806 -24.579 10.469 1.00 91.31 326 SER A C 1
ATOM 2343 O O . SER A 1 326 ? -13.173 -25.706 10.795 1.00 91.31 326 SER A O 1
ATOM 2345 N N . SER A 1 327 ? -12.700 -24.215 9.194 1.00 94.56 327 SER A N 1
ATOM 2346 C CA . SER A 1 327 ? -12.864 -25.101 8.047 1.00 94.56 327 SER A CA 1
ATOM 2347 C C . SER A 1 327 ? -11.503 -25.672 7.643 1.00 94.56 327 SER A C 1
ATOM 2349 O O . SER A 1 327 ? -10.613 -24.898 7.276 1.00 94.56 327 SER A O 1
ATOM 2351 N N . PRO A 1 328 ? -11.314 -27.006 7.629 1.00 95.38 328 PRO A N 1
ATOM 2352 C CA . PRO A 1 328 ? -10.051 -27.604 7.197 1.00 95.38 328 PRO A CA 1
ATOM 2353 C C . PRO A 1 328 ? -9.728 -27.267 5.735 1.00 95.38 328 PRO A C 1
ATOM 2355 O O . PRO A 1 328 ? -8.561 -27.102 5.387 1.00 95.38 328 PRO A O 1
ATOM 2358 N N . TRP A 1 329 ? -10.747 -27.086 4.890 1.00 96.38 329 TRP A N 1
ATOM 2359 C CA . TRP A 1 329 ? -10.574 -26.708 3.489 1.00 96.38 329 TRP A CA 1
ATOM 2360 C C . TRP A 1 329 ? -10.079 -25.272 3.325 1.00 96.38 329 TRP A C 1
ATOM 2362 O O . TRP A 1 329 ? -9.141 -25.032 2.565 1.00 96.38 329 TRP A O 1
ATOM 2372 N N . HIS A 1 330 ? -10.657 -24.332 4.080 1.00 95.81 330 HIS A N 1
ATOM 2373 C CA . HIS A 1 330 ? -10.179 -22.951 4.119 1.00 95.81 330 HIS A CA 1
ATOM 2374 C C . HIS A 1 330 ? -8.737 -22.898 4.626 1.00 95.81 330 HIS A C 1
ATOM 2376 O O . HIS A 1 330 ? -7.870 -22.294 3.998 1.00 95.81 330 HIS A O 1
ATOM 2382 N N . MET A 1 331 ? -8.470 -23.575 5.747 1.00 95.31 331 MET A N 1
ATOM 2383 C CA . MET A 1 331 ? -7.145 -23.604 6.361 1.00 95.31 331 MET A CA 1
ATOM 2384 C C . MET A 1 331 ? -6.103 -24.238 5.437 1.00 95.31 331 MET A C 1
ATOM 2386 O O . MET A 1 331 ? -4.997 -23.713 5.318 1.00 95.31 331 MET A O 1
ATOM 2390 N N . GLY A 1 332 ? -6.454 -25.321 4.740 1.00 96.88 332 GLY A N 1
ATOM 2391 C CA . GLY A 1 332 ? -5.596 -25.966 3.750 1.00 96.88 332 GLY A CA 1
ATOM 2392 C C . GLY A 1 332 ? -5.279 -25.052 2.565 1.00 96.88 332 GLY A C 1
ATOM 2393 O O . GLY A 1 332 ? -4.108 -24.860 2.238 1.00 96.88 332 GLY A O 1
ATOM 2394 N N . ALA A 1 333 ? -6.299 -24.428 1.967 1.00 97.50 333 ALA A N 1
ATOM 2395 C CA . ALA A 1 333 ? -6.126 -23.481 0.863 1.00 97.50 333 ALA A CA 1
ATOM 2396 C C . ALA A 1 333 ? -5.265 -22.274 1.267 1.00 97.50 333 ALA A C 1
ATOM 2398 O O . ALA A 1 333 ? -4.305 -21.932 0.570 1.00 97.50 333 ALA A O 1
ATOM 2399 N N . ALA A 1 334 ? -5.552 -21.679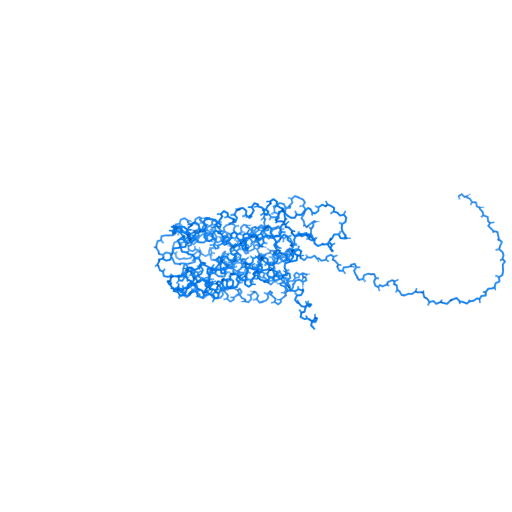 2.428 1.00 95.31 334 ALA A N 1
ATOM 2400 C CA . ALA A 1 334 ? -4.771 -20.581 2.978 1.00 95.31 334 ALA A CA 1
ATOM 2401 C C . ALA A 1 334 ? -3.310 -21.005 3.200 1.00 95.31 334 ALA A C 1
ATOM 2403 O O . ALA A 1 334 ? -2.404 -20.317 2.744 1.00 95.31 334 ALA A O 1
ATOM 2404 N N . THR A 1 335 ? -3.068 -22.171 3.813 1.00 96.69 335 THR A N 1
ATOM 2405 C CA . THR A 1 335 ? -1.718 -22.715 4.069 1.00 96.69 335 THR A CA 1
ATOM 2406 C C . THR A 1 335 ? -0.905 -22.875 2.787 1.00 96.69 335 THR A C 1
ATOM 2408 O O . THR A 1 335 ? 0.247 -22.437 2.739 1.00 96.69 335 THR A O 1
ATOM 2411 N N . VAL A 1 336 ? -1.501 -23.435 1.727 1.00 97.75 336 VAL A N 1
ATOM 2412 C CA . VAL A 1 336 ? -0.855 -23.522 0.406 1.00 97.75 336 VAL A CA 1
ATOM 2413 C C . VAL A 1 336 ? -0.482 -22.128 -0.098 1.00 97.75 336 VAL A C 1
ATOM 2415 O O . VAL A 1 336 ? 0.655 -21.920 -0.523 1.00 97.75 336 VAL A O 1
ATOM 2418 N N . GLY A 1 337 ? -1.405 -21.167 0.010 1.00 96.62 337 GLY A N 1
ATOM 2419 C CA . GLY A 1 337 ? -1.172 -19.774 -0.364 1.00 96.62 337 GLY A CA 1
ATOM 2420 C C . GLY A 1 337 ? 0.014 -19.151 0.378 1.00 96.62 337 GLY A C 1
ATOM 2421 O O . GLY A 1 337 ? 0.952 -18.651 -0.248 1.00 96.62 337 GLY A O 1
ATOM 2422 N N . TRP A 1 338 ? 0.007 -19.242 1.711 1.00 96.69 338 TRP A N 1
ATOM 2423 C CA . TRP A 1 338 ? 1.043 -18.689 2.582 1.00 96.69 338 TRP A CA 1
ATOM 2424 C C . TRP A 1 338 ? 2.428 -19.251 2.255 1.00 96.69 338 TRP A C 1
ATOM 2426 O O . TRP A 1 338 ? 3.364 -18.482 2.037 1.00 96.69 338 TRP A O 1
ATOM 2436 N N . ILE A 1 339 ? 2.564 -20.579 2.187 1.00 97.31 339 ILE A N 1
ATOM 2437 C CA . ILE A 1 339 ? 3.848 -21.248 1.927 1.00 97.31 339 ILE A CA 1
ATOM 2438 C C . ILE A 1 339 ? 4.363 -20.893 0.530 1.00 97.31 339 ILE A C 1
ATOM 2440 O O . ILE A 1 339 ? 5.550 -20.607 0.355 1.00 97.31 339 ILE A O 1
ATOM 2444 N N . ALA A 1 340 ? 3.476 -20.868 -0.466 1.00 97.44 340 ALA A N 1
ATOM 2445 C CA . ALA A 1 340 ? 3.855 -20.565 -1.836 1.00 97.44 340 ALA A CA 1
ATOM 2446 C C . ALA A 1 340 ? 4.374 -19.123 -1.986 1.00 97.44 340 ALA A C 1
ATOM 2448 O O . ALA A 1 340 ? 5.425 -18.916 -2.599 1.00 97.44 340 ALA A O 1
ATOM 2449 N N . PHE A 1 341 ? 3.721 -18.131 -1.365 1.00 96.62 341 PHE A N 1
ATOM 2450 C CA . PHE A 1 341 ? 4.213 -16.748 -1.368 1.00 96.62 341 PHE A CA 1
ATOM 2451 C C . PHE A 1 341 ? 5.493 -16.555 -0.544 1.00 96.62 341 PHE A C 1
ATOM 2453 O O . PHE A 1 341 ? 6.354 -15.780 -0.959 1.00 96.62 341 PHE A O 1
ATOM 2460 N N . VAL A 1 342 ? 5.674 -17.282 0.566 1.00 96.94 342 VAL A N 1
ATOM 2461 C CA . VAL A 1 342 ? 6.949 -17.289 1.312 1.00 96.94 342 VAL A CA 1
ATOM 2462 C C . VAL A 1 342 ? 8.091 -17.844 0.458 1.00 96.94 342 VAL A C 1
ATOM 2464 O O . VAL A 1 342 ? 9.186 -17.292 0.480 1.00 96.94 342 VAL A O 1
ATOM 2467 N N . GLY A 1 343 ? 7.856 -18.916 -0.305 1.00 95.19 343 GLY A N 1
ATOM 2468 C CA . GLY A 1 343 ? 8.876 -19.547 -1.151 1.00 95.19 343 GLY A CA 1
ATOM 2469 C C . GLY A 1 343 ? 9.160 -18.810 -2.466 1.00 95.19 343 GLY A C 1
ATOM 2470 O O . GLY A 1 343 ? 10.220 -19.000 -3.072 1.00 95.19 343 GLY A O 1
ATOM 2471 N N . PHE A 1 344 ? 8.243 -17.948 -2.912 1.00 94.88 344 PHE A N 1
ATOM 2472 C CA . PHE A 1 344 ? 8.329 -17.234 -4.187 1.00 94.88 344 PHE A CA 1
ATOM 2473 C C . PHE A 1 344 ? 9.641 -16.437 -4.398 1.00 94.88 344 PHE A C 1
ATOM 2475 O O . PHE A 1 344 ? 10.219 -16.558 -5.485 1.00 94.88 344 PHE A O 1
ATOM 2482 N N . PRO A 1 345 ? 10.197 -15.687 -3.419 1.00 93.94 345 PRO A N 1
ATOM 2483 C CA . PRO A 1 345 ? 11.475 -14.997 -3.594 1.00 93.94 345 PRO A CA 1
ATOM 2484 C C . PRO A 1 345 ? 12.627 -15.945 -3.945 1.00 93.94 345 PRO A C 1
ATOM 2486 O O . PRO A 1 345 ? 13.381 -15.675 -4.884 1.00 93.94 345 PRO A O 1
ATOM 2489 N N . LEU A 1 346 ? 12.746 -17.086 -3.255 1.00 93.62 346 LEU A N 1
ATOM 2490 C CA . LEU A 1 346 ? 13.756 -18.103 -3.571 1.00 93.62 346 LEU A CA 1
ATOM 2491 C C . LEU A 1 346 ? 13.501 -18.748 -4.934 1.00 93.62 346 LEU A C 1
ATOM 2493 O O . LEU A 1 346 ? 14.452 -18.980 -5.685 1.00 93.62 346 LEU A O 1
ATOM 2497 N N . ALA A 1 347 ? 12.237 -18.989 -5.282 1.00 91.38 347 ALA A N 1
ATOM 2498 C CA . ALA A 1 347 ? 11.846 -19.578 -6.558 1.00 91.38 347 ALA A CA 1
ATOM 2499 C C . ALA A 1 347 ? 12.230 -18.700 -7.767 1.00 91.38 347 ALA A C 1
ATOM 2501 O O . ALA A 1 347 ? 12.520 -19.222 -8.845 1.00 91.38 347 ALA A O 1
ATOM 2502 N N . VAL A 1 348 ? 12.300 -17.377 -7.580 1.00 89.12 348 VAL A N 1
ATOM 2503 C CA . VAL A 1 348 ? 12.738 -16.416 -8.609 1.00 89.12 348 VAL A CA 1
ATOM 2504 C C . VAL A 1 348 ? 14.244 -16.118 -8.551 1.00 89.12 348 VAL A C 1
ATOM 2506 O O . VAL A 1 348 ? 14.818 -15.697 -9.552 1.00 89.12 348 VAL A O 1
ATOM 2509 N N . SER A 1 349 ? 14.923 -16.415 -7.439 1.00 85.56 349 SER A N 1
ATOM 2510 C CA . SER A 1 349 ? 16.338 -16.062 -7.198 1.00 85.56 349 SER A CA 1
ATOM 2511 C C . SER A 1 349 ? 17.367 -16.650 -8.174 1.00 85.56 349 SER A C 1
ATOM 2513 O O . SER A 1 349 ? 18.524 -16.227 -8.190 1.00 85.56 349 SER A O 1
ATOM 2515 N N . ARG A 1 350 ? 16.970 -17.657 -8.965 1.00 76.06 350 ARG A N 1
ATOM 2516 C CA . ARG A 1 350 ? 17.801 -18.275 -10.012 1.00 76.06 350 ARG A CA 1
ATOM 2517 C C . ARG A 1 350 ? 17.642 -17.608 -11.379 1.00 76.06 350 ARG A C 1
ATOM 2519 O O . ARG A 1 350 ? 18.274 -18.049 -12.334 1.00 76.06 350 ARG A O 1
ATOM 2526 N N . HIS A 1 351 ? 16.793 -16.587 -11.497 1.00 76.81 351 HIS A N 1
ATOM 2527 C CA . HIS A 1 351 ? 16.639 -15.862 -12.750 1.00 76.81 351 HIS A CA 1
ATOM 2528 C C . HIS A 1 351 ? 17.968 -15.170 -13.114 1.00 76.81 351 HIS A C 1
ATOM 2530 O O . HIS A 1 351 ? 18.561 -14.530 -12.245 1.00 76.81 351 HIS A O 1
ATOM 2536 N N . PRO A 1 352 ? 18.424 -15.224 -14.380 1.00 68.38 352 PRO A N 1
ATOM 2537 C CA . PRO A 1 352 ? 19.679 -14.610 -14.838 1.00 68.38 352 PRO A CA 1
ATOM 2538 C C . PRO A 1 352 ? 19.620 -13.068 -14.910 1.00 68.38 352 PRO A C 1
ATOM 2540 O O . PRO A 1 352 ? 20.292 -12.441 -15.721 1.00 68.38 352 PRO A O 1
ATOM 2543 N N . SER A 1 353 ? 18.781 -12.436 -14.088 1.00 67.62 353 SER A N 1
ATOM 2544 C CA . SER A 1 353 ? 18.663 -10.981 -14.013 1.00 67.62 353 SER A CA 1
ATOM 2545 C C . SER A 1 353 ? 19.947 -10.400 -13.416 1.00 67.62 353 SER A C 1
ATOM 2547 O O . SER A 1 353 ? 20.455 -10.894 -12.410 1.00 67.62 353 SER A O 1
ATOM 2549 N N . ALA A 1 354 ? 20.451 -9.321 -14.017 1.00 57.59 354 ALA A N 1
ATOM 2550 C CA . ALA A 1 354 ? 21.588 -8.573 -13.488 1.00 57.59 354 ALA A CA 1
ATOM 2551 C C . ALA A 1 354 ? 21.217 -7.714 -12.259 1.00 57.59 354 ALA A C 1
ATOM 2553 O O . ALA A 1 354 ? 22.093 -7.111 -11.637 1.00 57.59 354 ALA A O 1
ATOM 2554 N N . SER A 1 355 ? 19.928 -7.633 -11.900 1.00 69.94 355 SER A N 1
ATOM 2555 C CA . SER A 1 355 ? 19.463 -6.817 -10.785 1.00 69.94 355 SER A CA 1
ATOM 2556 C C . SER A 1 355 ? 19.822 -7.463 -9.443 1.00 69.94 355 SER A C 1
ATOM 2558 O O . SER A 1 355 ? 19.368 -8.573 -9.146 1.00 69.94 355 SER A O 1
ATOM 2560 N N . PRO A 1 356 ? 20.545 -6.755 -8.555 1.00 72.69 356 PRO A N 1
ATOM 2561 C CA . PRO A 1 356 ? 20.876 -7.277 -7.232 1.00 72.69 356 PRO A CA 1
ATOM 2562 C C . PRO A 1 356 ? 19.630 -7.532 -6.366 1.00 72.69 356 PRO A C 1
ATOM 2564 O O . PRO A 1 356 ? 19.690 -8.340 -5.441 1.00 72.69 356 PRO A O 1
ATOM 2567 N N . LEU A 1 357 ? 18.492 -6.901 -6.693 1.00 76.81 357 LEU A N 1
ATOM 2568 C CA . LEU A 1 357 ? 17.208 -7.111 -6.017 1.00 76.81 357 LEU A CA 1
ATOM 2569 C C . LEU A 1 357 ? 16.615 -8.499 -6.280 1.00 76.81 357 LEU A C 1
ATOM 2571 O O . LEU A 1 357 ? 15.898 -9.013 -5.433 1.00 76.81 357 LEU A O 1
ATOM 2575 N N . LEU A 1 358 ? 16.914 -9.120 -7.423 1.00 80.56 358 LEU A N 1
ATOM 2576 C CA . LEU A 1 358 ? 16.505 -10.501 -7.712 1.00 80.56 358 LEU A CA 1
ATOM 2577 C C . LEU A 1 358 ? 17.604 -11.514 -7.376 1.00 80.56 358 LEU A C 1
ATOM 2579 O O . LEU A 1 358 ? 17.418 -12.717 -7.547 1.00 80.56 358 LEU A O 1
ATOM 2583 N N . GLY A 1 359 ? 18.741 -11.036 -6.869 1.00 81.25 359 GLY A N 1
ATOM 2584 C CA . GLY A 1 359 ? 19.854 -11.875 -6.466 1.00 81.25 359 GLY A CA 1
ATOM 2585 C C . GLY A 1 359 ? 19.535 -12.740 -5.245 1.00 81.25 359 GLY A C 1
ATOM 2586 O O . GLY A 1 359 ? 18.674 -12.437 -4.417 1.00 81.25 359 GLY A O 1
ATOM 2587 N N . ARG A 1 360 ? 20.318 -13.812 -5.083 1.00 86.50 360 ARG A N 1
ATOM 2588 C CA . ARG A 1 360 ? 20.157 -14.805 -4.009 1.00 86.50 360 ARG A CA 1
ATOM 2589 C C . ARG A 1 360 ? 20.130 -14.195 -2.602 1.00 86.50 360 ARG A C 1
ATOM 2591 O O . ARG A 1 360 ? 19.352 -14.641 -1.770 1.00 86.50 360 ARG A O 1
ATOM 2598 N N . ARG A 1 361 ? 20.951 -13.170 -2.335 1.00 87.06 361 ARG A N 1
ATOM 2599 C CA . ARG A 1 361 ? 20.989 -12.490 -1.025 1.00 87.06 361 ARG A CA 1
ATOM 2600 C C . ARG A 1 361 ? 19.663 -11.799 -0.706 1.00 87.06 361 ARG A C 1
ATOM 2602 O O . ARG A 1 361 ? 19.115 -12.029 0.364 1.00 87.06 361 ARG A O 1
ATOM 2609 N N . ALA A 1 362 ? 19.137 -11.005 -1.639 1.00 85.88 362 ALA A N 1
ATOM 2610 C CA . ALA A 1 362 ? 17.855 -10.326 -1.468 1.00 85.88 362 ALA A CA 1
ATOM 2611 C C . ALA A 1 362 ? 16.715 -11.337 -1.288 1.00 85.88 362 ALA A C 1
ATOM 2613 O O . ALA A 1 362 ? 15.907 -11.191 -0.378 1.00 85.88 362 ALA A O 1
ATOM 2614 N N . ALA A 1 363 ? 16.708 -12.414 -2.080 1.00 89.50 363 ALA A N 1
ATOM 2615 C CA . ALA A 1 363 ? 15.719 -13.478 -1.953 1.00 89.50 363 ALA A CA 1
ATOM 2616 C C . ALA A 1 363 ? 15.728 -14.149 -0.568 1.00 89.50 363 ALA A C 1
ATOM 2618 O O . ALA A 1 363 ? 14.658 -14.364 -0.001 1.00 89.50 363 ALA A O 1
ATOM 2619 N N . TRP A 1 364 ? 16.903 -14.440 0.001 1.00 92.44 364 TRP A N 1
ATOM 2620 C CA . TRP A 1 364 ? 17.011 -14.985 1.361 1.00 92.44 364 TRP A CA 1
ATOM 2621 C C . TRP A 1 364 ? 16.536 -14.007 2.427 1.00 92.44 364 TRP A C 1
ATOM 2623 O O . TRP A 1 364 ? 15.791 -14.414 3.312 1.00 92.44 364 TRP A O 1
ATOM 2633 N N . VAL A 1 365 ? 16.917 -12.729 2.327 1.00 91.56 365 VAL A N 1
ATOM 2634 C CA . VAL A 1 365 ? 16.456 -11.693 3.264 1.00 91.56 365 VAL A CA 1
ATOM 2635 C C . VAL A 1 365 ? 14.934 -11.591 3.231 1.00 91.56 365 VAL A C 1
ATOM 2637 O O . VAL A 1 365 ? 14.296 -11.694 4.271 1.00 91.56 365 VAL A O 1
ATOM 2640 N N . VAL A 1 366 ? 14.338 -11.469 2.042 1.00 91.31 366 VAL A N 1
ATOM 2641 C CA . VAL A 1 366 ? 12.879 -11.366 1.893 1.00 91.31 366 VAL A CA 1
ATOM 2642 C C . VAL A 1 366 ? 12.185 -12.626 2.403 1.00 91.31 366 VAL A C 1
ATOM 2644 O O . VAL A 1 366 ? 11.216 -12.522 3.143 1.00 91.31 366 VAL A O 1
ATOM 2647 N N . THR A 1 367 ? 12.696 -13.812 2.073 1.00 95.19 367 THR A N 1
ATOM 2648 C CA . THR A 1 367 ? 12.117 -15.080 2.546 1.00 95.19 367 THR A CA 1
ATOM 2649 C C . THR A 1 367 ? 12.199 -15.206 4.064 1.00 95.19 367 THR A C 1
ATOM 2651 O O . THR A 1 367 ? 11.215 -15.581 4.689 1.00 95.19 367 THR A O 1
ATOM 2654 N N . GLY A 1 368 ? 13.335 -14.846 4.668 1.00 96.50 368 GLY A N 1
ATOM 2655 C CA . GLY A 1 368 ? 13.504 -14.822 6.121 1.00 96.50 368 GLY A CA 1
ATOM 2656 C C . GLY A 1 368 ? 12.529 -13.859 6.798 1.00 96.50 368 GLY A C 1
ATOM 2657 O O . GLY A 1 368 ? 11.882 -14.231 7.772 1.00 96.50 368 GLY A O 1
ATOM 2658 N N . THR A 1 369 ? 12.343 -12.661 6.236 1.00 95.31 369 THR A N 1
ATOM 2659 C CA . THR A 1 369 ? 11.343 -11.697 6.718 1.00 95.31 369 THR A CA 1
ATOM 2660 C C . THR A 1 369 ? 9.923 -12.253 6.612 1.00 95.31 369 THR A C 1
ATOM 2662 O O . THR A 1 369 ? 9.166 -12.179 7.576 1.00 95.31 369 THR A O 1
ATOM 2665 N N . LEU A 1 370 ? 9.551 -12.845 5.472 1.00 96.31 370 LEU A N 1
ATOM 2666 C CA . LEU A 1 370 ? 8.223 -13.436 5.286 1.00 96.31 370 LEU A CA 1
ATOM 2667 C C . LEU A 1 370 ? 7.991 -14.643 6.208 1.00 96.31 370 LEU A C 1
ATOM 2669 O O . LEU A 1 370 ? 6.882 -14.807 6.706 1.00 96.31 370 LEU A O 1
ATOM 2673 N N . LEU A 1 371 ? 9.021 -15.452 6.484 1.00 97.88 371 LEU A N 1
ATOM 2674 C CA . LEU A 1 371 ? 8.968 -16.541 7.465 1.00 97.88 371 LEU A CA 1
ATOM 2675 C C . LEU A 1 371 ? 8.779 -16.018 8.889 1.00 97.88 371 LEU A C 1
ATOM 2677 O O . LEU A 1 371 ? 7.970 -16.572 9.625 1.00 97.88 371 LEU A O 1
ATOM 2681 N N . ALA A 1 372 ? 9.481 -14.951 9.273 1.00 97.44 372 ALA A N 1
ATOM 2682 C CA . ALA A 1 372 ? 9.315 -14.332 10.586 1.00 97.44 372 ALA A CA 1
ATOM 2683 C C . ALA A 1 372 ? 7.898 -13.761 10.763 1.00 97.44 372 ALA A C 1
ATOM 2685 O O . ALA A 1 372 ? 7.265 -13.996 11.791 1.00 97.44 372 ALA A O 1
ATOM 2686 N N . LEU A 1 373 ? 7.366 -13.076 9.742 1.00 96.94 373 LEU A N 1
ATOM 2687 C CA . LEU A 1 373 ? 5.990 -12.568 9.745 1.00 96.94 373 LEU A CA 1
ATOM 2688 C C . LEU A 1 373 ? 4.955 -13.704 9.770 1.00 96.94 373 LEU A C 1
ATOM 2690 O O . LEU A 1 373 ? 3.974 -13.615 10.505 1.00 96.94 373 LEU A O 1
ATOM 2694 N N . LEU A 1 374 ? 5.183 -14.787 9.016 1.00 97.62 374 LEU A N 1
ATOM 2695 C CA . LEU A 1 374 ? 4.320 -15.970 9.035 1.00 97.62 374 LEU A CA 1
ATOM 2696 C C . LEU A 1 374 ? 4.361 -16.670 10.395 1.00 97.62 374 LEU A C 1
ATOM 2698 O O . LEU A 1 374 ? 3.315 -17.053 10.906 1.00 97.62 374 LEU A O 1
ATOM 2702 N N . GLY A 1 375 ? 5.542 -16.790 11.003 1.00 97.69 375 GLY A N 1
ATOM 2703 C CA . GLY A 1 375 ? 5.710 -17.320 12.353 1.00 97.69 375 GLY A CA 1
ATOM 2704 C C . GLY A 1 375 ? 4.990 -16.468 13.396 1.00 97.69 375 GLY A C 1
ATOM 2705 O O . GLY A 1 375 ? 4.292 -17.013 14.245 1.00 97.69 375 GLY A O 1
ATOM 2706 N N . TRP A 1 376 ? 5.082 -15.137 13.296 1.00 97.75 376 TRP A N 1
ATOM 2707 C CA . TRP A 1 376 ? 4.337 -14.226 14.166 1.00 97.75 376 TRP A CA 1
ATOM 2708 C C . TRP A 1 376 ? 2.824 -14.426 14.032 1.00 97.75 376 TRP A C 1
ATOM 2710 O O . TRP A 1 376 ? 2.161 -14.656 15.043 1.00 97.75 376 TRP A O 1
ATOM 2720 N N . PHE A 1 377 ? 2.288 -14.415 12.807 1.00 96.12 377 PHE A N 1
ATOM 2721 C CA . PHE A 1 377 ? 0.867 -14.680 12.566 1.00 96.12 377 PHE A CA 1
ATOM 2722 C C . PHE A 1 377 ? 0.442 -16.057 13.087 1.00 96.12 377 PHE A C 1
ATOM 2724 O O . PHE A 1 377 ? -0.574 -16.170 13.768 1.00 96.12 377 PHE A O 1
ATOM 2731 N N . PHE A 1 378 ? 1.242 -17.094 12.836 1.00 96.56 378 PHE A N 1
ATOM 2732 C CA . PHE A 1 378 ? 0.967 -18.445 13.310 1.00 96.56 378 PHE A CA 1
ATOM 2733 C C . PHE A 1 378 ? 0.905 -18.511 14.839 1.00 96.56 378 PHE A C 1
ATOM 2735 O O . PHE A 1 378 ? -0.051 -19.055 15.380 1.00 96.56 378 PHE A O 1
ATOM 2742 N N . VAL A 1 379 ? 1.865 -17.909 15.548 1.00 97.00 379 VAL A N 1
ATOM 2743 C CA . VAL A 1 379 ? 1.845 -17.847 17.018 1.00 97.00 379 VAL A CA 1
ATOM 2744 C C . VAL A 1 379 ? 0.593 -17.125 17.511 1.00 97.00 379 VAL A C 1
ATOM 2746 O O . VAL A 1 379 ? -0.079 -17.640 18.402 1.00 97.00 379 VAL A O 1
ATOM 2749 N N . GLN A 1 380 ? 0.230 -15.981 16.918 1.00 96.19 380 GLN A N 1
ATOM 2750 C CA . GLN A 1 380 ? -0.998 -15.266 17.285 1.00 96.19 380 GLN A CA 1
ATOM 2751 C C . GLN A 1 380 ? -2.234 -16.147 17.065 1.00 96.19 380 GLN A C 1
ATOM 2753 O O . GLN A 1 380 ? -3.077 -16.248 17.953 1.00 96.19 380 GLN A O 1
ATOM 2758 N N . LEU A 1 381 ? -2.313 -16.833 15.923 1.00 93.50 381 LEU A N 1
ATOM 2759 C CA . LEU A 1 381 ? -3.430 -17.706 15.573 1.00 93.50 381 LEU A CA 1
ATOM 2760 C C . LEU A 1 381 ? -3.569 -18.893 16.538 1.00 93.50 381 LEU A C 1
ATOM 2762 O O . LEU A 1 381 ? -4.679 -19.189 16.968 1.00 93.50 381 LEU A O 1
ATOM 2766 N N . GLN A 1 382 ? -2.464 -19.554 16.896 1.00 94.38 382 GLN A N 1
ATOM 2767 C CA . GLN A 1 382 ? -2.485 -20.728 17.781 1.00 94.38 382 GLN A CA 1
ATOM 2768 C C . GLN A 1 382 ? -2.747 -20.371 19.246 1.00 94.38 382 GLN A C 1
ATOM 2770 O O . GLN A 1 382 ? -3.363 -21.145 19.971 1.00 94.38 382 GLN A O 1
ATOM 2775 N N . THR A 1 383 ? -2.271 -19.208 19.694 1.00 94.25 383 THR A N 1
ATOM 2776 C CA . THR A 1 383 ? -2.399 -18.777 21.095 1.00 94.25 383 THR A CA 1
ATOM 2777 C C . THR A 1 383 ? -3.659 -17.958 21.371 1.00 94.25 383 THR A C 1
ATOM 2779 O O . THR A 1 383 ? -3.904 -17.602 22.520 1.00 94.25 383 THR A O 1
ATOM 2782 N N . GLY A 1 384 ? -4.456 -17.636 20.345 1.00 91.06 384 GLY A N 1
ATOM 2783 C CA . GLY A 1 384 ? -5.580 -16.708 20.497 1.00 91.06 384 GLY A CA 1
ATOM 2784 C C . GLY A 1 384 ? -5.118 -15.283 20.828 1.00 91.06 384 GLY A C 1
ATOM 2785 O O . GLY A 1 384 ? -5.789 -14.565 21.567 1.00 91.06 384 GLY A O 1
ATOM 2786 N N . GLY A 1 385 ? -3.934 -14.898 20.345 1.00 91.75 385 GLY A N 1
ATOM 2787 C CA . GLY A 1 385 ? -3.273 -13.657 20.723 1.00 91.75 385 GLY A CA 1
ATOM 2788 C C . GLY A 1 385 ? -4.023 -12.393 20.269 1.00 91.75 385 GLY A C 1
ATOM 2789 O O . GLY A 1 385 ? -4.832 -12.425 19.338 1.00 91.75 385 GLY A O 1
ATOM 2790 N N . PRO A 1 386 ? -3.751 -11.234 20.894 1.00 90.56 386 PRO A N 1
ATOM 2791 C CA . PRO A 1 386 ? -4.501 -10.003 20.641 1.00 90.56 386 PRO A CA 1
ATOM 2792 C C . PRO A 1 386 ? -4.225 -9.369 19.267 1.00 90.56 386 PRO A C 1
ATOM 2794 O O . PRO A 1 386 ? -4.898 -8.407 18.906 1.00 90.56 386 PRO A O 1
ATOM 2797 N N . TYR A 1 387 ? -3.257 -9.885 18.501 1.00 91.19 387 TYR A N 1
ATOM 2798 C CA . TYR A 1 387 ? -2.800 -9.298 17.238 1.00 91.19 387 TYR A CA 1
ATOM 2799 C C . TYR A 1 387 ? -2.954 -10.240 16.033 1.00 91.19 387 TYR A C 1
ATOM 2801 O O . TYR A 1 387 ? -2.211 -10.113 15.055 1.00 91.19 387 TYR A O 1
ATOM 2809 N N . ILE A 1 388 ? -3.884 -11.203 16.074 1.00 93.81 388 ILE A N 1
ATOM 2810 C CA . ILE A 1 388 ? -4.151 -12.124 14.948 1.00 93.81 388 ILE A CA 1
ATOM 2811 C C . ILE A 1 388 ? -4.457 -11.344 13.668 1.00 93.81 388 ILE A C 1
ATOM 2813 O O . ILE A 1 388 ? -3.833 -11.568 12.633 1.00 93.81 388 ILE A O 1
ATOM 2817 N N . GLY A 1 389 ? -5.389 -10.396 13.742 1.00 90.88 389 GLY A N 1
ATOM 2818 C CA . GLY A 1 389 ? -5.784 -9.588 12.598 1.00 90.88 389 GLY A CA 1
ATOM 2819 C C . GLY A 1 389 ? -4.645 -8.717 12.071 1.00 90.88 389 GLY A C 1
ATOM 2820 O O . GLY A 1 389 ? -4.406 -8.658 10.860 1.00 90.88 389 GLY A O 1
ATOM 2821 N N . LEU A 1 390 ? -3.906 -8.072 12.968 1.00 86.50 390 LEU A N 1
ATOM 2822 C CA . LEU A 1 390 ? -2.771 -7.241 12.586 1.00 86.50 390 LEU A CA 1
ATOM 2823 C C . LEU A 1 390 ? -1.691 -8.048 11.854 1.00 86.50 390 LEU A C 1
ATOM 2825 O O . LEU A 1 390 ? -1.275 -7.686 10.751 1.00 86.50 390 LEU A O 1
ATOM 2829 N N . SER A 1 391 ? -1.244 -9.137 12.475 1.00 92.12 391 SER A N 1
ATOM 2830 C CA . SER A 1 391 ? -0.157 -9.965 11.952 1.00 92.12 391 SER A CA 1
ATOM 2831 C C . SER A 1 391 ? -0.500 -10.562 10.584 1.00 92.12 391 SER A C 1
ATOM 2833 O O . SER A 1 391 ? 0.340 -10.536 9.684 1.00 92.12 391 SER A O 1
ATOM 2835 N N . GLU A 1 392 ? -1.750 -10.986 10.370 1.00 94.19 392 GLU A N 1
ATOM 2836 C CA . GLU A 1 392 ? -2.233 -11.455 9.066 1.00 94.19 392 GLU A CA 1
ATOM 2837 C C . GLU A 1 392 ? -2.155 -10.364 7.986 1.00 94.19 392 GLU A C 1
ATOM 2839 O O . GLU A 1 392 ? -1.662 -10.603 6.883 1.00 94.19 392 GLU A O 1
ATOM 2844 N N . ARG A 1 393 ? -2.614 -9.142 8.292 1.00 89.88 393 ARG A N 1
ATOM 2845 C CA . ARG A 1 393 ? -2.630 -8.021 7.334 1.00 89.88 393 ARG A CA 1
ATOM 2846 C C . ARG A 1 393 ? -1.220 -7.609 6.937 1.00 89.88 393 ARG A C 1
ATOM 2848 O O . ARG A 1 393 ? -0.945 -7.455 5.747 1.00 89.88 393 ARG A O 1
ATOM 2855 N N . VAL A 1 394 ? -0.322 -7.474 7.914 1.00 85.31 394 VAL A N 1
ATOM 2856 C CA . VAL A 1 394 ? 1.093 -7.154 7.667 1.00 85.31 394 VAL A CA 1
ATOM 2857 C C . VAL A 1 394 ? 1.735 -8.231 6.795 1.00 85.31 394 VAL A C 1
ATOM 2859 O O . VAL A 1 394 ? 2.411 -7.906 5.817 1.00 85.31 394 VAL A O 1
ATOM 2862 N N . LEU A 1 395 ? 1.478 -9.505 7.100 1.00 93.00 395 LEU A N 1
ATOM 2863 C CA . LEU A 1 395 ? 1.987 -10.625 6.321 1.00 93.00 395 LEU A CA 1
ATOM 2864 C C . LEU A 1 395 ? 1.471 -10.607 4.874 1.00 93.00 395 LEU A C 1
ATOM 2866 O O . LEU A 1 395 ? 2.281 -10.718 3.957 1.00 93.00 395 LEU A O 1
ATOM 2870 N N . ILE A 1 396 ? 0.168 -10.420 4.638 1.00 91.50 396 ILE A N 1
ATOM 2871 C CA . ILE A 1 396 ? -0.400 -10.407 3.273 1.00 91.50 396 ILE A CA 1
ATOM 2872 C C . ILE A 1 396 ? 0.153 -9.249 2.457 1.00 91.50 396 ILE A C 1
ATOM 2874 O O . ILE A 1 396 ? 0.508 -9.420 1.289 1.00 91.50 396 ILE A O 1
ATOM 2878 N N . ILE A 1 397 ? 0.257 -8.065 3.053 1.00 86.50 397 ILE A N 1
ATOM 2879 C CA . ILE A 1 397 ? 0.822 -6.905 2.364 1.00 86.50 397 ILE A CA 1
ATOM 2880 C C . ILE A 1 397 ? 2.279 -7.199 1.989 1.00 86.50 397 ILE A C 1
ATOM 2882 O O . ILE A 1 397 ? 2.662 -7.031 0.833 1.00 86.50 397 ILE A O 1
ATOM 2886 N N . ALA A 1 398 ? 3.076 -7.735 2.915 1.00 88.69 398 ALA A N 1
ATOM 2887 C CA . ALA A 1 398 ? 4.453 -8.127 2.626 1.00 88.69 398 ALA A CA 1
ATOM 2888 C C . ALA A 1 398 ? 4.543 -9.191 1.512 1.00 88.69 398 ALA A C 1
ATOM 2890 O O . ALA A 1 398 ? 5.380 -9.080 0.612 1.00 88.69 398 ALA A O 1
ATOM 2891 N N . GLN A 1 399 ? 3.660 -10.191 1.528 1.00 93.12 399 GLN A N 1
ATOM 2892 C CA . GLN A 1 399 ? 3.627 -11.267 0.536 1.00 93.12 399 GLN A CA 1
ATOM 2893 C C . GLN A 1 399 ? 3.181 -10.810 -0.852 1.00 93.12 399 GLN A C 1
ATOM 2895 O O . GLN A 1 399 ? 3.688 -11.316 -1.850 1.00 93.12 399 GLN A O 1
ATOM 2900 N N . THR A 1 400 ? 2.268 -9.844 -0.935 1.00 90.25 400 THR A N 1
ATOM 2901 C CA . THR A 1 400 ? 1.780 -9.310 -2.215 1.00 90.25 400 THR A CA 1
ATOM 2902 C C . THR A 1 400 ? 2.768 -8.325 -2.846 1.00 90.25 400 THR A C 1
ATOM 2904 O O . THR A 1 400 ? 2.863 -8.250 -4.076 1.00 90.25 400 THR A O 1
ATOM 2907 N N . LEU A 1 401 ? 3.566 -7.621 -2.030 1.00 88.00 401 LEU A N 1
ATOM 2908 C CA . LEU A 1 401 ? 4.580 -6.665 -2.486 1.00 88.00 401 LEU A CA 1
ATOM 2909 C C . LEU A 1 401 ? 5.694 -7.311 -3.318 1.00 88.00 401 LEU A C 1
ATOM 2911 O O . LEU A 1 401 ? 6.109 -6.738 -4.328 1.00 88.00 401 LEU A O 1
ATOM 2915 N N . TRP A 1 402 ? 6.193 -8.492 -2.936 1.00 88.62 402 TRP A N 1
ATOM 2916 C CA . TRP A 1 402 ? 7.324 -9.097 -3.649 1.00 88.62 402 TRP A CA 1
ATOM 2917 C C . TRP A 1 402 ? 6.994 -9.522 -5.092 1.00 88.62 402 TRP A C 1
ATOM 2919 O O . TRP A 1 402 ? 7.765 -9.173 -5.986 1.00 88.62 402 TRP A O 1
ATOM 2929 N N . PRO A 1 403 ? 5.857 -10.185 -5.392 1.00 90.06 403 PRO A N 1
ATOM 2930 C CA . PRO A 1 403 ? 5.385 -10.382 -6.763 1.00 90.06 403 PRO A CA 1
ATOM 2931 C C . PRO A 1 403 ? 5.313 -9.088 -7.575 1.00 90.06 403 PRO A C 1
ATOM 2933 O O . PRO A 1 403 ? 5.803 -9.061 -8.704 1.00 90.06 403 PRO A O 1
ATOM 2936 N N . ALA A 1 404 ? 4.784 -8.001 -7.002 1.00 86.56 404 ALA A N 1
ATOM 2937 C CA . ALA A 1 404 ? 4.736 -6.704 -7.676 1.00 86.56 404 ALA A CA 1
ATOM 2938 C C . ALA A 1 404 ? 6.150 -6.183 -8.000 1.00 86.56 404 ALA A C 1
ATOM 2940 O O . ALA A 1 404 ? 6.405 -5.754 -9.128 1.00 86.56 404 ALA A O 1
ATOM 2941 N N . VAL A 1 405 ? 7.094 -6.293 -7.056 1.00 83.81 405 VAL A N 1
ATOM 2942 C CA . VAL A 1 405 ? 8.509 -5.932 -7.253 1.00 83.81 405 VAL A CA 1
ATOM 2943 C C . VAL A 1 405 ? 9.168 -6.798 -8.324 1.00 83.81 405 VAL A C 1
ATOM 2945 O O . VAL A 1 405 ? 9.777 -6.254 -9.241 1.00 83.81 405 VAL A O 1
ATOM 2948 N N . VAL A 1 406 ? 9.031 -8.124 -8.261 1.00 84.75 406 VAL A N 1
ATOM 2949 C CA . VAL A 1 406 ? 9.600 -9.055 -9.248 1.00 84.75 406 VAL A CA 1
ATOM 2950 C C . VAL A 1 406 ? 9.092 -8.725 -10.639 1.00 84.75 406 VAL A C 1
ATOM 2952 O O . VAL A 1 406 ? 9.884 -8.568 -11.564 1.00 84.75 406 VAL A O 1
ATOM 2955 N N . VAL A 1 407 ? 7.781 -8.559 -10.788 1.00 83.19 407 VAL A N 1
ATOM 2956 C CA . VAL A 1 407 ? 7.157 -8.244 -12.072 1.00 83.19 407 VAL A CA 1
ATOM 2957 C C . VAL A 1 407 ? 7.590 -6.871 -12.577 1.00 83.19 407 VAL A C 1
ATOM 2959 O O . VAL A 1 407 ? 7.739 -6.698 -13.784 1.00 83.19 407 VAL A O 1
ATOM 2962 N N . ALA A 1 408 ? 7.868 -5.919 -11.682 1.00 77.75 408 ALA A N 1
ATOM 2963 C CA . ALA A 1 408 ? 8.413 -4.605 -12.004 1.00 77.75 408 ALA A CA 1
ATOM 2964 C C . ALA A 1 408 ? 9.930 -4.624 -12.328 1.00 77.75 408 ALA A C 1
ATOM 2966 O O . ALA A 1 408 ? 10.390 -3.832 -13.150 1.00 77.75 408 ALA A O 1
ATOM 2967 N N . VAL A 1 409 ? 10.723 -5.528 -11.747 1.00 76.50 409 VAL A N 1
ATOM 2968 C CA . VAL A 1 409 ? 12.174 -5.646 -12.003 1.00 76.50 409 VAL A CA 1
ATOM 2969 C C . VAL A 1 409 ? 12.468 -6.518 -13.218 1.00 76.50 409 VAL A C 1
ATOM 2971 O O . VAL A 1 409 ? 13.203 -6.082 -14.095 1.00 76.50 409 VAL A O 1
ATOM 2974 N N . LEU A 1 410 ? 11.829 -7.686 -13.340 1.00 74.75 410 LEU A N 1
ATOM 2975 C CA . LEU A 1 410 ? 11.813 -8.481 -14.579 1.00 74.75 410 LEU A CA 1
ATOM 2976 C C . LEU A 1 410 ? 11.161 -7.733 -15.724 1.00 74.75 410 LEU A C 1
ATOM 2978 O O . LEU A 1 410 ? 11.353 -8.092 -16.889 1.00 74.75 410 LEU A O 1
ATOM 2982 N N . ARG A 1 411 ? 10.413 -6.674 -15.380 1.00 69.06 411 ARG A N 1
ATOM 2983 C CA . ARG A 1 411 ? 10.108 -5.643 -16.335 1.00 69.06 411 ARG A CA 1
ATOM 2984 C C . ARG A 1 411 ? 11.472 -5.245 -16.958 1.00 69.06 411 ARG A C 1
ATOM 2986 O O . ARG A 1 411 ? 11.753 -5.539 -18.112 1.00 69.06 411 ARG A O 1
ATOM 2993 N N . ARG A 1 412 ? 12.327 -4.573 -16.200 1.00 64.25 412 ARG A N 1
ATOM 2994 C CA . ARG A 1 412 ? 13.482 -3.798 -16.679 1.00 64.25 412 ARG A CA 1
ATOM 2995 C C . ARG A 1 412 ? 14.600 -4.548 -17.399 1.00 64.25 412 ARG A C 1
ATOM 2997 O O . ARG A 1 412 ? 15.164 -3.962 -18.322 1.00 64.25 412 ARG A O 1
ATOM 3004 N N . ASP A 1 413 ? 14.952 -5.756 -16.979 1.00 56.19 413 ASP A N 1
ATOM 3005 C CA . ASP A 1 413 ? 16.209 -6.383 -17.412 1.00 56.19 413 ASP A CA 1
ATOM 3006 C C . ASP A 1 413 ? 16.123 -7.005 -18.823 1.00 56.19 413 ASP A C 1
ATOM 3008 O O . ASP A 1 413 ? 15.217 -7.785 -19.120 1.00 56.19 413 ASP A O 1
ATOM 3012 N N . HIS A 1 414 ? 17.090 -6.667 -19.691 1.00 50.47 414 HIS A N 1
ATOM 3013 C CA . HIS A 1 414 ? 17.320 -7.270 -21.015 1.00 50.47 414 HIS A CA 1
ATOM 3014 C C . HIS A 1 414 ? 18.630 -8.079 -21.012 1.00 50.47 414 HIS A C 1
ATOM 3016 O O . HIS A 1 414 ? 19.663 -7.506 -20.680 1.00 50.47 414 HIS A O 1
ATOM 3022 N N . PRO A 1 415 ? 18.634 -9.348 -21.466 1.00 43.06 415 PRO A N 1
ATOM 3023 C CA . PRO A 1 415 ? 19.864 -10.123 -21.697 1.00 43.06 415 PRO A CA 1
ATOM 3024 C C . PRO A 1 415 ? 20.612 -9.811 -23.013 1.00 43.06 415 PRO A C 1
ATOM 3026 O O . PRO A 1 415 ? 21.620 -10.441 -23.303 1.00 43.06 415 PRO A O 1
ATOM 3029 N N . GLY A 1 416 ? 20.122 -8.893 -23.856 1.00 43.22 416 GLY A N 1
ATOM 3030 C CA . GLY A 1 416 ? 20.547 -8.809 -25.265 1.00 43.22 416 GLY A CA 1
ATOM 3031 C C . GLY A 1 416 ? 21.781 -7.957 -25.599 1.00 43.22 416 GLY A C 1
ATOM 3032 O O . GLY A 1 416 ? 22.194 -7.958 -26.751 1.00 43.22 416 GLY A O 1
ATOM 3033 N N . GLY A 1 417 ? 22.363 -7.212 -24.653 1.00 37.53 417 GLY A N 1
ATOM 3034 C CA . GLY A 1 417 ? 23.387 -6.197 -24.972 1.00 37.53 417 GLY A CA 1
ATOM 3035 C C . GLY A 1 417 ? 24.847 -6.661 -24.916 1.00 37.53 417 GLY A C 1
ATOM 3036 O O . GLY A 1 417 ? 25.709 -6.038 -25.532 1.00 37.53 417 GLY A O 1
ATOM 3037 N N . ASP A 1 418 ? 25.148 -7.747 -24.200 1.00 40.72 418 ASP A N 1
ATOM 3038 C CA . ASP A 1 418 ? 26.541 -8.059 -23.840 1.00 40.72 418 ASP A CA 1
ATOM 3039 C C . ASP A 1 418 ? 27.245 -9.025 -24.806 1.00 40.72 418 ASP A C 1
ATOM 3041 O O . ASP A 1 418 ? 28.472 -9.133 -24.785 1.00 40.72 418 ASP A O 1
ATOM 3045 N N . HIS A 1 419 ? 26.519 -9.670 -25.725 1.00 40.12 419 HIS A N 1
ATOM 3046 C CA . HIS A 1 419 ? 27.135 -10.592 -26.688 1.00 40.12 419 HIS A CA 1
ATOM 3047 C C . HIS A 1 419 ? 27.857 -9.896 -27.854 1.00 40.12 419 HIS A C 1
ATOM 3049 O O . HIS A 1 419 ? 28.737 -10.503 -28.461 1.00 40.12 419 HIS A O 1
ATOM 3055 N N . LEU A 1 420 ? 27.580 -8.615 -28.129 1.00 42.44 420 LEU A N 1
ATOM 3056 C CA . LEU A 1 420 ? 28.224 -7.886 -29.233 1.00 42.44 420 LEU A CA 1
ATOM 3057 C C . LEU A 1 420 ? 29.533 -7.181 -28.837 1.00 42.44 420 LEU A C 1
ATOM 3059 O O . LEU A 1 420 ? 30.359 -6.896 -29.699 1.00 42.44 420 LEU A O 1
ATOM 3063 N N . ARG A 1 421 ? 29.803 -6.965 -27.540 1.00 42.53 421 ARG A N 1
ATOM 3064 C CA . ARG A 1 421 ? 31.063 -6.335 -27.086 1.00 42.53 421 ARG A CA 1
ATOM 3065 C C . ARG A 1 421 ? 32.237 -7.307 -26.925 1.00 42.53 421 ARG A C 1
ATOM 3067 O O . ARG A 1 421 ? 33.382 -6.862 -26.880 1.00 42.53 421 ARG A O 1
ATOM 3074 N N . GLY A 1 422 ? 31.980 -8.615 -26.864 1.00 36.38 422 GLY A N 1
ATOM 3075 C CA . GLY A 1 422 ? 33.021 -9.641 -26.712 1.00 36.38 422 GLY A CA 1
ATOM 3076 C C . GLY A 1 422 ? 33.683 -10.089 -28.021 1.00 36.38 422 GLY A C 1
ATOM 3077 O O . GLY A 1 422 ? 34.833 -10.520 -28.001 1.00 36.38 422 GLY A O 1
ATOM 3078 N N . GLY A 1 423 ? 32.990 -9.971 -29.160 1.00 35.25 423 GLY A N 1
ATOM 3079 C CA . GLY A 1 423 ? 33.473 -10.479 -30.452 1.00 35.25 423 GLY A CA 1
ATOM 3080 C C . GLY A 1 423 ? 34.457 -9.557 -31.177 1.00 35.25 423 GLY A C 1
ATOM 3081 O O . GLY A 1 423 ? 35.315 -10.026 -31.918 1.00 35.25 423 GLY A O 1
ATOM 3082 N N . GLN A 1 424 ? 34.388 -8.247 -30.934 1.00 39.53 424 GLN A N 1
ATOM 3083 C CA . GLN A 1 424 ? 35.106 -7.262 -31.753 1.00 39.53 424 GLN A CA 1
ATOM 3084 C C . GLN A 1 424 ? 36.511 -6.911 -31.231 1.00 39.53 424 GLN A C 1
ATOM 3086 O O . GLN A 1 424 ? 37.261 -6.205 -31.894 1.00 39.53 424 GLN A O 1
ATOM 3091 N N . ARG A 1 425 ? 36.914 -7.438 -30.065 1.00 41.56 425 ARG A N 1
ATOM 3092 C CA . ARG A 1 425 ? 38.262 -7.236 -29.495 1.00 41.56 425 ARG A CA 1
ATOM 3093 C C . ARG A 1 425 ? 39.295 -8.291 -29.908 1.00 41.56 425 ARG A C 1
ATOM 3095 O O . ARG A 1 425 ? 40.407 -8.261 -29.390 1.00 41.56 425 ARG A O 1
ATOM 3102 N N . ARG A 1 426 ? 38.959 -9.215 -30.821 1.00 42.53 426 ARG A N 1
ATOM 3103 C CA . ARG A 1 426 ? 39.857 -10.318 -31.220 1.00 42.53 426 ARG A CA 1
ATOM 3104 C C . ARG A 1 426 ? 40.348 -10.318 -32.673 1.00 42.53 426 ARG A C 1
ATOM 3106 O O . ARG A 1 426 ? 41.072 -11.245 -33.010 1.00 42.53 426 ARG A O 1
ATOM 3113 N N . SER A 1 427 ? 40.035 -9.320 -33.509 1.00 43.31 427 SER A N 1
ATOM 3114 C CA . SER A 1 427 ? 40.483 -9.317 -34.921 1.00 43.31 427 SER A CA 1
ATOM 3115 C C . SER A 1 427 ? 41.427 -8.187 -35.346 1.00 43.31 427 SER A C 1
ATOM 3117 O O . SER A 1 427 ? 41.757 -8.102 -36.523 1.00 43.31 427 SER A O 1
ATOM 3119 N N . THR A 1 428 ? 41.931 -7.352 -34.434 1.00 43.34 428 THR A N 1
ATOM 3120 C CA . THR A 1 428 ? 42.924 -6.321 -34.791 1.00 43.34 428 THR A CA 1
ATOM 3121 C C . THR A 1 428 ? 44.186 -6.468 -33.952 1.00 43.34 428 THR A C 1
ATOM 3123 O O . THR A 1 428 ? 44.416 -5.693 -33.031 1.00 43.34 428 THR A O 1
ATOM 3126 N N . ASN A 1 429 ? 44.973 -7.506 -34.227 1.00 44.88 429 ASN A N 1
ATOM 3127 C CA . ASN A 1 429 ? 46.404 -7.536 -33.921 1.00 44.88 429 ASN A CA 1
ATOM 3128 C C . ASN A 1 429 ? 47.055 -8.623 -34.778 1.00 44.88 429 ASN A C 1
ATOM 3130 O O . ASN A 1 429 ? 47.075 -9.793 -34.404 1.00 44.88 429 ASN A O 1
ATOM 3134 N N . GLY A 1 430 ? 47.548 -8.229 -35.951 1.00 43.97 430 GLY A N 1
ATOM 3135 C CA . GLY A 1 430 ? 48.310 -9.121 -36.816 1.00 43.97 430 GLY A CA 1
ATOM 3136 C C . GLY A 1 430 ? 48.465 -8.611 -38.241 1.00 43.97 430 GLY A C 1
ATOM 3137 O O . GLY A 1 430 ? 47.922 -9.235 -39.137 1.00 43.97 430 GLY A O 1
ATOM 3138 N N . SER A 1 431 ? 49.184 -7.500 -38.441 1.00 39.84 431 SER A N 1
ATOM 3139 C CA . SER A 1 431 ? 50.114 -7.332 -39.577 1.00 39.84 431 SER A CA 1
ATOM 3140 C C . SER A 1 431 ? 50.735 -5.930 -39.567 1.00 39.84 431 SER A C 1
ATOM 3142 O O . SER A 1 431 ? 50.203 -4.984 -40.146 1.00 39.84 431 SER A O 1
ATOM 3144 N N . SER A 1 432 ? 51.892 -5.803 -38.932 1.00 41.91 432 SER A N 1
ATOM 3145 C CA . SER A 1 432 ? 52.856 -4.743 -39.229 1.00 41.91 432 SER A CA 1
ATOM 3146 C C . SER A 1 432 ? 54.234 -5.383 -39.131 1.00 41.91 432 SER A C 1
ATOM 3148 O O . SER A 1 432 ? 54.665 -5.737 -38.036 1.00 41.91 432 SER A O 1
ATOM 3150 N N . GLY A 1 433 ? 54.843 -5.617 -40.292 1.00 36.75 433 GLY A N 1
ATOM 3151 C CA . GLY A 1 433 ? 56.126 -6.292 -40.454 1.00 36.75 433 GLY A CA 1
ATOM 3152 C C . GLY A 1 433 ? 56.605 -6.187 -41.902 1.00 36.75 433 GLY A C 1
ATOM 3153 O O . GLY A 1 433 ? 56.306 -7.049 -42.716 1.00 36.75 433 GLY A O 1
ATOM 3154 N N . ASP A 1 434 ? 57.295 -5.078 -42.155 1.00 37.12 434 ASP A N 1
ATOM 3155 C CA . ASP A 1 434 ? 58.479 -4.915 -43.003 1.00 37.12 434 ASP A CA 1
ATOM 3156 C C . ASP A 1 434 ? 58.392 -5.014 -44.535 1.00 37.12 434 ASP A C 1
ATOM 3158 O O . ASP A 1 434 ? 58.241 -6.064 -45.154 1.00 37.12 434 ASP A O 1
ATOM 3162 N N . ALA A 1 435 ? 58.641 -3.851 -45.143 1.00 41.22 435 ALA A N 1
ATOM 3163 C CA . ALA A 1 435 ? 59.113 -3.684 -46.505 1.00 41.22 435 ALA A CA 1
ATOM 3164 C C . ALA A 1 435 ? 60.648 -3.581 -46.506 1.00 41.22 435 ALA A C 1
ATOM 3166 O O . ALA A 1 435 ? 61.171 -2.619 -45.951 1.00 41.22 435 ALA A O 1
ATOM 3167 N N . VAL A 1 436 ? 61.349 -4.498 -47.187 1.00 40.12 436 VAL A N 1
ATOM 3168 C CA . VAL A 1 436 ? 62.673 -4.261 -47.800 1.00 40.12 436 VAL A CA 1
ATOM 3169 C C . VAL A 1 436 ? 62.789 -5.071 -49.105 1.00 40.12 436 VAL A C 1
ATOM 3171 O O . VAL A 1 436 ? 62.286 -6.180 -49.240 1.00 40.12 436 VAL A O 1
ATOM 3174 N N . SER A 1 437 ? 63.436 -4.423 -50.067 1.00 39.62 437 SER A N 1
ATOM 3175 C CA . SER A 1 437 ? 63.640 -4.637 -51.503 1.00 39.62 437 SER A CA 1
ATOM 3176 C C . SER A 1 437 ? 64.348 -5.908 -52.003 1.00 39.62 437 SER A C 1
ATOM 3178 O O . SER A 1 437 ? 65.321 -6.356 -51.404 1.00 39.62 437 SER A O 1
ATOM 3180 N N . SER A 1 438 ? 63.975 -6.336 -53.219 1.00 36.56 438 SER A N 1
ATOM 3181 C CA . SER A 1 438 ? 64.800 -6.693 -54.412 1.00 36.56 438 SER A CA 1
ATOM 3182 C C . SER A 1 438 ? 63.939 -7.627 -55.288 1.00 36.56 438 SER A C 1
ATOM 3184 O O . SER A 1 438 ? 63.313 -8.538 -54.773 1.00 36.56 438 SER A O 1
ATOM 3186 N N . GLY A 1 439 ? 63.666 -7.416 -56.576 1.00 34.53 439 GLY A N 1
ATOM 3187 C CA . GLY A 1 439 ? 64.525 -7.023 -57.682 1.00 34.53 439 GLY A CA 1
ATOM 3188 C C . GLY A 1 439 ? 64.679 -8.239 -58.604 1.00 34.53 439 GLY A C 1
ATOM 3189 O O . GLY A 1 439 ? 65.468 -9.114 -58.281 1.00 34.53 439 GLY A O 1
ATOM 3190 N N . THR A 1 440 ? 63.909 -8.324 -59.699 1.00 38.34 440 THR A N 1
ATOM 3191 C CA . THR A 1 440 ? 64.317 -8.758 -61.062 1.00 38.34 440 THR A CA 1
ATOM 3192 C C . THR A 1 440 ? 63.126 -9.132 -61.953 1.00 38.34 440 THR A C 1
ATOM 3194 O O . THR A 1 440 ? 62.021 -9.417 -61.508 1.00 38.34 440 THR A O 1
ATOM 3197 N N . ALA A 1 441 ? 63.382 -8.993 -63.250 1.00 37.97 441 ALA A N 1
ATOM 3198 C CA . ALA A 1 441 ? 62.464 -8.816 -64.355 1.00 37.97 441 ALA A CA 1
ATOM 3199 C C . ALA A 1 441 ? 61.868 -10.101 -64.966 1.00 37.97 441 ALA A C 1
ATOM 3201 O O . ALA A 1 441 ? 62.433 -11.186 -64.869 1.00 37.97 441 ALA A O 1
ATOM 3202 N N . SER A 1 442 ? 60.852 -9.853 -65.805 1.00 35.50 442 SER A N 1
ATOM 3203 C CA . SER A 1 442 ? 60.558 -10.500 -67.101 1.00 35.50 442 SER A CA 1
ATOM 3204 C C . SER A 1 442 ? 59.394 -11.501 -67.170 1.00 35.50 442 SER A C 1
ATOM 3206 O O . SER A 1 442 ? 59.230 -12.358 -66.314 1.00 35.50 442 SER A O 1
ATOM 3208 N N . GLY A 1 443 ? 58.629 -11.402 -68.270 1.00 34.03 443 GLY A N 1
ATOM 3209 C CA . GLY A 1 443 ? 57.739 -12.461 -68.776 1.00 34.03 443 GLY A CA 1
ATOM 3210 C C . GLY A 1 443 ? 56.241 -12.160 -68.633 1.00 34.03 443 GLY A C 1
ATOM 3211 O O . GLY A 1 443 ? 55.644 -12.550 -67.648 1.00 34.03 443 GLY A O 1
ATOM 3212 N N . ARG A 1 444 ? 55.616 -11.326 -69.474 1.00 35.97 444 ARG A N 1
ATOM 3213 C CA . ARG A 1 444 ? 55.082 -11.641 -70.819 1.00 35.97 444 ARG A CA 1
ATOM 3214 C C . ARG A 1 444 ? 53.725 -12.393 -70.786 1.00 35.97 444 ARG A C 1
ATOM 3216 O O . ARG A 1 444 ? 53.647 -13.544 -70.387 1.00 35.97 444 ARG A O 1
ATOM 3223 N N . THR A 1 445 ? 52.714 -11.690 -71.313 1.00 41.22 445 THR A N 1
ATOM 3224 C CA . THR A 1 445 ? 51.513 -12.145 -72.055 1.00 41.22 445 THR A CA 1
ATOM 3225 C C . THR A 1 445 ? 50.439 -12.998 -71.371 1.00 41.22 445 THR A C 1
ATOM 3227 O O . THR A 1 445 ? 50.610 -14.182 -71.105 1.00 41.22 445 THR A O 1
ATOM 3230 N N . SER A 1 446 ? 49.265 -12.374 -71.262 1.00 45.00 446 SER A N 1
ATOM 3231 C CA . SER A 1 446 ? 47.927 -12.970 -71.297 1.00 45.00 446 SER A CA 1
ATOM 3232 C C . SER A 1 446 ? 47.696 -13.835 -72.547 1.00 45.00 446 SER A C 1
ATOM 3234 O O . SER A 1 446 ? 48.338 -13.630 -73.581 1.00 45.00 446 SER A O 1
ATOM 3236 N N . PRO A 1 447 ? 46.720 -14.756 -72.483 1.00 50.31 447 PRO A N 1
ATOM 3237 C CA . PRO A 1 447 ? 45.555 -14.548 -73.340 1.00 50.31 447 PRO A CA 1
ATOM 3238 C C . PRO A 1 447 ? 44.202 -14.872 -72.688 1.00 50.31 447 PRO A C 1
ATOM 3240 O O . PRO A 1 447 ? 44.047 -15.760 -71.855 1.00 50.31 447 PRO A O 1
ATOM 3243 N N . SER A 1 448 ? 43.211 -14.122 -73.159 1.00 45.25 448 SER A N 1
ATOM 3244 C CA . SER A 1 448 ? 41.779 -14.416 -73.169 1.00 45.25 448 SER A CA 1
ATOM 3245 C C . SER A 1 448 ? 41.458 -15.795 -73.758 1.00 45.25 448 SER A C 1
ATOM 3247 O O . SER A 1 448 ? 42.100 -16.186 -74.727 1.00 45.25 448 SER A O 1
ATOM 3249 N N . TRP A 1 449 ? 40.406 -16.462 -73.279 1.00 40.62 449 TRP A N 1
ATOM 3250 C CA . TRP A 1 449 ? 39.146 -16.658 -74.018 1.00 40.62 449 TRP A CA 1
ATOM 3251 C C . TRP A 1 449 ? 38.128 -17.434 -73.173 1.00 40.62 449 TRP A C 1
ATOM 3253 O O . TRP A 1 449 ? 38.458 -18.303 -72.373 1.00 40.62 449 TRP A O 1
ATOM 3263 N N . THR A 1 450 ? 36.876 -17.056 -73.382 1.00 53.66 450 THR A N 1
ATOM 3264 C CA . THR A 1 450 ? 35.633 -17.679 -72.943 1.00 53.66 450 THR A CA 1
ATOM 3265 C C . THR A 1 450 ? 35.424 -19.058 -73.577 1.00 53.66 450 THR A C 1
ATOM 3267 O O . THR A 1 450 ? 35.560 -19.194 -74.792 1.00 53.66 450 THR A O 1
ATOM 3270 N N . ARG A 1 451 ? 34.979 -20.045 -72.792 1.00 42.88 451 ARG A N 1
ATOM 3271 C CA . ARG A 1 451 ? 33.619 -20.609 -72.854 1.00 42.88 451 ARG A CA 1
ATOM 3272 C C . ARG A 1 451 ? 33.367 -21.531 -71.667 1.00 42.88 451 ARG A C 1
ATOM 3274 O O . ARG A 1 451 ? 34.304 -22.276 -71.313 1.00 42.88 451 ARG A O 1
#

Sequence (451 aa):
MDAVGTAWARWSPGVSLVCAVAAPFVVLAGAGYAASVQPPGYDPVRQTFSALANAGATDGWIMGATLLVLGLGYLLTAAGLPGIGRRARVVLAVGGAGVAMAALCPQPASGTNPWHMGSAAVGWLAFTAWPLAVSRARPSPEVTADDGDDRGGTPAVLRRGPAWAATAVLVGLMAWFGLELLLGGDRLGLAQRVLVVAQTLWPMAVALAASRHRWGTAWPPDLRRAGTAVFWVVVLAPAVIPVGSTVAAAAQPPGYDPLRQSLSTLARIGATDRWIMTGTLVLLGLGYVAGALVLTRIPWPGRIAVGLGGAGTLFAGLLPQPETGSSPWHMGAATVGWIAFVGFPLAVSRHPSASPLLGRRAAWVVTGTLLALLGWFFVQLQTGGPYIGLSERVLIIAQTLWPAVVVAVLRRDHPGGDHLRGGQRRSTNGSSGDAVSSGTASGRTSPSWTR

Foldseek 3Di:
DVVVVVVCLQALLLLLLLLLLCLLLLQLLLLLVLQLQFDPPDDLQQDALLNSLEPQTDPSLSSLVSLLSNLVSQLSNLVRQPQFDVQLSVLSNLLSQLSNQLSVQGAYPDDGDVSNVVSNVSNLVSLLCNLVSRLPRDGDCVVVPPDPDPPQPQPPSSHPVVSVVLSVVLVVLVVVLVCCVVVVNRRNSVSNSVNSSSSSVSSNVSSLRSLQSVDPPPDDPVCPVVLVVLLVLLSCLLVLQSVLLVVLQVQFDPPDRLQQDALLLSLAPPRGPNVSSLVSLLSSLVSQLSCLVRVPLQPNLLSVLSNQLSQLSNQLSVVGAYPDDGDPSNVVSVVSNLVSLLCNLVSRQPRPFPHCCSHPVVSVVLSVVLVVLVVVLVCCVVVSHSGNSVSNSVNSSSSSSVSSSCSSRSSRGDPPDPPVVPPPVPPPDDDDDDDDDDDDDDDDDDDDDDD

Secondary structure (DSSP, 8-state):
-HHHHHHHHHHHHHHHHHHHHHHHHHHHHHHHHHHHTSPTT--TTTS-HHHHTSTTSTTTHHHHHHHHHHHHHHHHHHHH-TT--HHHHHHHHHHHHHHHHHHHSPPPSSS--HHHHHHHHHHHHHHHHHHHHHHTPPPPGGGSSS---TT-PPPGGGSHHHHHHHHHHHHHHHHHHHHHHHHT-TTHHHHHHHHHHHHHHHHHHHHHHHTTTT-TTSS-TTTHHHHHHHHHHHHHHHHHHHHHHHHHHHTSPTT--TTTS-HHHHHSTT-TTTHHHHHHHHHHHHHHHHHHHH-TTS-HHHHHHHHHHHHHHHHHHHSPPPSSS--HHHHHHHHHHHHHHHHHHHHHTTS----GGGSHHHHHHHHHHHHHHHHHHHHHHHHT-TTHHHHHHHHHHHHHHHHHHHHHHHHH--S-SSTTTTTTTSSS-----------------------

pLDDT: mean 81.47, std 18.29, range [34.03, 98.12]

Organism: Pseudonocardia sediminis (NCBI:txid1397368)